Protein AF-0000000075165607 (afdb_homodimer)

Nearest PDB structures (foldseek):
  4rei-assembly1_A  TM=4.435E-01  e=1.258E-03  Panax ginseng
  3otl-assembly1_B  TM=4.705E-01  e=7.328E-03  Rhizobium johnstonii 3841
  5zx9-assembly1_A  TM=3.845E-01  e=1.450E+00  Mycobacterium tuberculosis H37Rv
  3qoo-assembly1_A-2  TM=2.069E-01  e=4.085E-01  Thermanaerovibrio acidaminovorans DSM 6589
  4mee-assembly1_A  TM=3.908E-01  e=7.567E+00  Escherichia coli

Sequence (424 aa):
MVAGLLLSLTRPSTEQQKSCVESSGDFNYGSSFRCSSSSYDEAVEKTLADAGFFINRSRVLLGSGPTTFNLAKSALLSWRHFALGWAFVDPKTPVEKGTKFCVCVKELIPWIVMPLQIAYVSQTSQAVAGRPKGSFGFGSGTLHGHLLAGEESFSIEWDENDKVWYEIFSFSKPAHLLSAVGYPYVKMRQRLFAQQSAQELLNHIKSQQLKDMVAGLLLSLTRPSTEQQKSCVESSGDFNYGSSFRCSSSSYDEAVEKTLADAGFFINRSRVLLGSGPTTFNLAKSALLSWRHFALGWAFVDPKTPVEKGTKFCVCVKELIPWIVMPLQIAYVSQTSQAVAGRPKGSFGFGSGTLHGHLLAGEESFSIEWDENDKVWYEIFSFSKPAHLLSAVGYPYVKMRQRLFAQQSAQELLNHIKSQQLKD

Solvent-accessible surface area (backbone atoms only — not comparable to full-atom values): 21976 Å² total; per-residue (Å²): 127,68,71,22,56,45,76,31,80,50,86,79,47,74,66,57,44,50,54,31,45,72,52,16,75,56,67,58,50,64,75,91,55,62,66,56,60,79,54,89,46,66,68,57,53,50,54,43,43,74,71,61,31,47,76,48,76,46,75,43,82,66,48,53,46,68,67,48,41,54,47,51,52,52,34,58,61,45,40,42,49,32,72,47,100,47,33,39,50,68,55,82,54,67,89,42,64,68,38,70,46,43,45,36,37,57,52,94,68,37,26,42,41,30,25,31,28,28,64,41,68,48,73,47,75,38,92,49,87,93,35,46,45,27,35,42,34,40,28,31,29,22,15,33,29,15,48,41,24,38,37,42,21,46,34,39,37,28,35,69,84,43,38,21,34,41,36,41,37,34,37,33,36,85,29,76,47,42,61,62,48,50,56,59,50,50,52,52,50,49,52,51,45,54,54,51,22,52,49,39,47,44,51,51,49,52,56,54,60,68,72,107,125,68,70,22,56,44,78,32,80,51,84,79,46,72,66,56,42,50,53,31,47,72,52,16,75,57,68,56,50,64,76,91,55,63,66,54,62,78,54,88,46,67,69,57,52,50,53,42,43,73,72,60,32,46,75,48,76,46,74,44,81,68,49,52,46,69,65,48,43,53,49,50,52,52,33,57,59,45,39,41,51,33,73,46,99,47,31,38,48,67,54,82,54,67,88,42,62,67,38,69,46,41,47,37,37,58,51,94,69,39,25,40,42,29,24,32,29,28,64,40,67,49,73,49,76,38,94,48,87,92,35,47,46,28,34,40,34,38,30,32,29,22,15,33,30,15,46,41,25,37,36,42,19,44,33,40,36,27,36,70,84,43,38,21,34,42,36,41,36,34,38,33,34,85,28,77,48,41,62,63,47,50,55,61,51,51,52,52,51,50,52,51,45,54,53,51,21,52,49,40,46,44,51,51,47,52,56,54,58,68,73,105

Structure (mmCIF, N/CA/C/O backbone):
data_AF-0000000075165607-model_v1
#
loop_
_entity.id
_entity.type
_entity.pdbx_description
1 polymer 'DUF1990 domain-containing protein'
#
loop_
_atom_site.group_PDB
_atom_site.id
_atom_site.type_symbol
_atom_site.label_atom_id
_atom_site.label_alt_id
_atom_site.label_comp_id
_atom_site.label_asym_id
_atom_site.label_entity_id
_atom_site.label_seq_id
_atom_site.pdbx_PDB_ins_code
_atom_site.Cartn_x
_atom_site.Cartn_y
_atom_site.Cartn_z
_atom_site.occupancy
_atom_site.B_iso_or_equiv
_atom_site.auth_seq_id
_atom_site.auth_comp_id
_atom_site.auth_asym_id
_atom_site.auth_atom_id
_atom_site.pdbx_PDB_model_num
ATOM 1 N N . MET A 1 1 ? 19.812 -0.831 4.477 1 33.56 1 MET A N 1
ATOM 2 C CA . MET A 1 1 ? 19.078 -1.459 3.385 1 33.56 1 MET A CA 1
ATOM 3 C C . MET A 1 1 ? 18.766 -2.916 3.707 1 33.56 1 MET A C 1
ATOM 5 O O . MET A 1 1 ? 19.641 -3.658 4.16 1 33.56 1 MET A O 1
ATOM 9 N N . VAL A 1 2 ? 17.578 -3.166 4.285 1 43.91 2 VAL A N 1
ATOM 10 C CA . VAL A 1 2 ? 17.25 -4.531 4.688 1 43.91 2 VAL A CA 1
ATOM 11 C C . VAL A 1 2 ? 17.609 -5.5 3.561 1 43.91 2 VAL A C 1
ATOM 13 O O . VAL A 1 2 ? 17.344 -5.219 2.389 1 43.91 2 VAL A O 1
ATOM 16 N N . ALA A 1 3 ? 18.312 -6.445 3.732 1 50.88 3 ALA A N 1
ATOM 17 C CA . ALA A 1 3 ? 18.828 -7.422 2.777 1 50.88 3 ALA A CA 1
ATOM 18 C C . ALA A 1 3 ? 17.703 -7.973 1.898 1 50.88 3 ALA A C 1
ATOM 20 O O . ALA A 1 3 ? 16.656 -8.391 2.402 1 50.88 3 ALA A O 1
ATOM 21 N N . GLY A 1 4 ? 17.703 -7.688 0.667 1 61.78 4 GLY A N 1
ATOM 22 C CA . GLY A 1 4 ? 16.953 -8.305 -0.413 1 61.78 4 GLY A CA 1
ATOM 23 C C . GLY A 1 4 ? 15.711 -7.523 -0.788 1 61.78 4 GLY A C 1
ATOM 24 O O . GLY A 1 4 ? 15.102 -7.773 -1.831 1 61.78 4 GLY A O 1
ATOM 25 N N . LEU A 1 5 ? 15.312 -6.539 0.127 1 68 5 LEU A N 1
ATOM 26 C CA . LEU A 1 5 ? 14.148 -5.762 -0.276 1 68 5 LEU A CA 1
ATOM 27 C C . LEU A 1 5 ? 14.555 -4.559 -1.115 1 68 5 LEU A C 1
ATOM 29 O O . LEU A 1 5 ? 15.375 -3.744 -0.68 1 68 5 LEU A O 1
ATOM 33 N N . LEU A 1 6 ? 14.109 -4.543 -2.355 1 79.06 6 LEU A N 1
ATOM 34 C CA . LEU A 1 6 ? 14.406 -3.426 -3.242 1 79.06 6 LEU A CA 1
ATOM 35 C C . LEU A 1 6 ? 13.133 -2.662 -3.598 1 79.06 6 LEU A C 1
ATOM 37 O O . LEU A 1 6 ? 12.156 -3.258 -4.059 1 79.06 6 LEU A O 1
ATOM 41 N N . LEU A 1 7 ? 13.172 -1.438 -3.195 1 82.75 7 LEU A N 1
ATOM 42 C CA . LEU A 1 7 ? 12.141 -0.493 -3.607 1 82.75 7 LEU A CA 1
ATOM 43 C C . LEU A 1 7 ? 12.656 0.435 -4.703 1 82.75 7 LEU A C 1
ATOM 45 O O . LEU A 1 7 ? 13.781 0.935 -4.617 1 82.75 7 LEU A O 1
ATOM 49 N N . SER A 1 8 ? 11.93 0.53 -5.812 1 87 8 SER A N 1
ATOM 50 C CA . SER A 1 8 ? 12.328 1.376 -6.93 1 87 8 SER A CA 1
ATOM 51 C C . SER A 1 8 ? 11.195 2.303 -7.359 1 87 8 SER A C 1
ATOM 53 O O . SER A 1 8 ? 10.039 1.89 -7.422 1 87 8 SER A O 1
ATOM 55 N N . LEU A 1 9 ? 11.5 3.541 -7.711 1 85.88 9 LEU A N 1
ATOM 56 C CA . LEU A 1 9 ? 10.484 4.492 -8.148 1 85.88 9 LEU A CA 1
ATOM 57 C C . LEU A 1 9 ? 10.133 4.266 -9.617 1 85.88 9 LEU A C 1
ATOM 59 O O . LEU A 1 9 ? 9.07 4.707 -10.078 1 85.88 9 LEU A O 1
ATOM 63 N N . THR A 1 10 ? 11.07 3.637 -10.32 1 89.88 10 THR A N 1
ATOM 64 C CA . THR A 1 10 ? 10.828 3.281 -11.711 1 89.88 10 THR A CA 1
ATOM 65 C C . THR A 1 10 ? 10.773 1.767 -11.883 1 89.88 10 THR A C 1
ATOM 67 O O . THR A 1 10 ? 11.109 1.02 -10.961 1 89.88 10 THR A O 1
ATOM 70 N N . ARG A 1 11 ? 10.25 1.381 -13.055 1 93.06 11 ARG A N 1
ATOM 71 C CA . ARG A 1 11 ? 10.211 -0.05 -13.336 1 93.06 11 ARG A CA 1
ATOM 72 C C . ARG A 1 11 ? 11.586 -0.681 -13.164 1 93.06 11 ARG A C 1
ATOM 74 O O . ARG A 1 11 ? 12.562 -0.231 -13.773 1 93.06 11 ARG A O 1
ATOM 81 N N . PRO A 1 12 ? 11.688 -1.724 -12.352 1 94.5 12 PRO A N 1
ATOM 82 C CA . PRO A 1 12 ? 13 -2.299 -12.055 1 94.5 12 PRO A CA 1
ATOM 83 C C . PRO A 1 12 ? 13.688 -2.881 -13.289 1 94.5 12 PRO A C 1
ATOM 85 O O . PRO A 1 12 ? 13.062 -3.625 -14.055 1 94.5 12 PRO A O 1
ATOM 88 N N . SER A 1 13 ? 14.977 -2.574 -13.43 1 93.88 13 SER A N 1
ATOM 89 C CA . SER A 1 13 ? 15.781 -3.08 -14.539 1 93.88 13 SER A CA 1
ATOM 90 C C . SER A 1 13 ? 16.203 -4.523 -14.297 1 93.88 13 SER A C 1
ATOM 92 O O . SER A 1 13 ? 16.062 -5.043 -13.188 1 93.88 13 SER A O 1
ATOM 94 N N . THR A 1 14 ? 16.75 -5.125 -15.414 1 93.5 14 THR A N 1
ATOM 95 C CA . THR A 1 14 ? 17.266 -6.484 -15.297 1 93.5 14 THR A CA 1
ATOM 96 C C . THR A 1 14 ? 18.406 -6.543 -14.281 1 93.5 14 THR A C 1
ATOM 98 O O . THR A 1 14 ? 18.516 -7.5 -13.516 1 93.5 14 THR A O 1
ATOM 101 N N . GLU A 1 15 ? 19.203 -5.488 -14.242 1 92.69 15 GLU A N 1
ATOM 102 C CA . GLU A 1 15 ? 20.328 -5.426 -13.305 1 92.69 15 GLU A CA 1
ATOM 103 C C . GLU A 1 15 ? 19.844 -5.348 -11.867 1 92.69 15 GLU A C 1
ATOM 105 O O . GLU A 1 15 ? 20.406 -5.992 -10.977 1 92.69 15 GLU A O 1
ATOM 110 N N . GLN A 1 16 ? 18.828 -4.566 -11.641 1 92.12 16 GLN A N 1
ATOM 111 C CA . GLN A 1 16 ? 18.266 -4.449 -10.305 1 92.12 16 GLN A CA 1
ATOM 112 C C . GLN A 1 16 ? 17.672 -5.781 -9.844 1 92.12 16 GLN A C 1
ATOM 114 O O . GLN A 1 16 ? 17.828 -6.16 -8.68 1 92.12 16 GLN A O 1
ATOM 119 N N . GLN A 1 17 ? 17.031 -6.445 -10.75 1 94.75 17 GLN A N 1
ATOM 120 C CA . GLN A 1 17 ? 16.469 -7.75 -10.422 1 94.75 17 GLN A CA 1
ATOM 121 C C . GLN A 1 17 ? 17.562 -8.758 -10.094 1 94.75 17 GLN A C 1
ATOM 123 O O . GLN A 1 17 ? 17.438 -9.523 -9.133 1 94.75 17 GLN A O 1
ATOM 128 N N . LYS A 1 18 ? 18.609 -8.781 -10.875 1 92.81 18 LYS A N 1
ATOM 129 C CA . LYS A 1 18 ? 19.734 -9.68 -10.633 1 92.81 18 LYS A CA 1
ATOM 130 C C . LYS A 1 18 ? 20.359 -9.422 -9.266 1 92.81 18 LYS A C 1
ATOM 132 O O . LYS A 1 18 ? 20.703 -10.359 -8.547 1 92.81 18 LYS A O 1
ATOM 137 N N . SER A 1 19 ? 20.547 -8.148 -8.992 1 92.44 19 SER A N 1
ATOM 138 C CA . SER A 1 19 ? 21.109 -7.777 -7.699 1 92.44 19 SER A CA 1
ATOM 139 C C . SER A 1 19 ? 20.234 -8.281 -6.555 1 92.44 19 SER A C 1
ATOM 141 O O . SER A 1 19 ? 20.75 -8.758 -5.535 1 92.44 19 SER A O 1
ATOM 143 N N . CYS A 1 20 ? 18.953 -8.195 -6.719 1 92.88 20 CYS A N 1
ATOM 144 C CA . CYS A 1 20 ? 18.016 -8.672 -5.707 1 92.88 20 CYS A CA 1
ATOM 145 C C . CYS A 1 20 ? 18.141 -10.18 -5.512 1 92.88 20 CYS A C 1
ATOM 147 O O . CYS A 1 20 ? 18.188 -10.656 -4.379 1 92.88 20 CYS A O 1
ATOM 149 N N . VAL A 1 21 ? 18.219 -10.906 -6.551 1 93.81 21 VAL A N 1
ATOM 150 C CA . VAL A 1 21 ? 18.328 -12.359 -6.504 1 93.81 21 VAL A CA 1
ATOM 151 C C . VAL A 1 21 ? 19.641 -12.758 -5.824 1 93.81 21 VAL A C 1
ATOM 153 O O . VAL A 1 21 ? 19.656 -13.656 -4.988 1 93.81 21 VAL A O 1
ATOM 156 N N . GLU A 1 22 ? 20.656 -12.062 -6.129 1 92.19 22 GLU A N 1
ATOM 157 C CA . GLU A 1 22 ? 21.984 -12.375 -5.594 1 92.19 22 GLU A CA 1
ATOM 158 C C . GLU A 1 22 ? 22.031 -12.125 -4.086 1 92.19 22 GLU A C 1
ATOM 160 O O . GLU A 1 22 ? 22.797 -12.797 -3.373 1 92.19 22 GLU A O 1
ATOM 165 N N . SER A 1 23 ? 21.219 -11.281 -3.678 1 91.12 23 SER A N 1
ATOM 166 C CA . SER A 1 23 ? 21.266 -10.922 -2.266 1 91.12 23 SER A CA 1
ATOM 167 C C . SER A 1 23 ? 20.234 -11.711 -1.465 1 91.12 23 SER A C 1
ATOM 169 O O . SER A 1 23 ? 20.172 -11.602 -0.238 1 91.12 23 SER A O 1
ATOM 171 N N . SER A 1 24 ? 19.25 -12.5 -1.988 1 90.25 24 SER A N 1
ATOM 172 C CA . SER A 1 24 ? 18.078 -13.078 -1.338 1 90.25 24 SER A CA 1
ATOM 173 C C . SER A 1 24 ? 18.422 -14.367 -0.609 1 90.25 24 SER A C 1
ATOM 175 O O . SER A 1 24 ? 17.672 -14.82 0.252 1 90.25 24 SER A O 1
ATOM 177 N N . GLY A 1 25 ? 19.547 -14.961 -0.78 1 90.31 25 GLY A N 1
ATOM 178 C CA . GLY A 1 25 ? 19.891 -16.219 -0.124 1 90.31 25 GLY A CA 1
ATOM 179 C C . GLY A 1 25 ? 18.953 -17.359 -0.491 1 90.31 25 GLY A C 1
ATOM 180 O O . GLY A 1 25 ? 18.641 -17.547 -1.666 1 90.31 25 GLY A O 1
ATOM 181 N N . ASP A 1 26 ? 18.453 -18.203 0.616 1 94.38 26 ASP A N 1
ATOM 182 C CA . ASP A 1 26 ? 17.656 -19.406 0.4 1 94.38 26 ASP A CA 1
ATOM 183 C C . ASP A 1 26 ? 16.188 -19.156 0.699 1 94.38 26 ASP A C 1
ATOM 185 O O . ASP A 1 26 ? 15.773 -18.031 0.941 1 94.38 26 ASP A O 1
ATOM 189 N N . PHE A 1 27 ? 15.414 -20.219 0.546 1 97.38 27 PHE A N 1
ATOM 190 C CA . PHE A 1 27 ? 14 -20.141 0.888 1 97.38 27 PHE A CA 1
ATOM 191 C C . PHE A 1 27 ? 13.805 -19.609 2.303 1 97.38 27 PHE A C 1
ATOM 193 O O . PHE A 1 27 ? 14.57 -19.953 3.209 1 97.38 27 PHE A O 1
ATOM 200 N N . ASN A 1 28 ? 12.797 -18.812 2.527 1 96.38 28 ASN A N 1
ATOM 201 C CA . ASN A 1 28 ? 12.594 -18.203 3.836 1 96.38 28 ASN A CA 1
ATOM 202 C C . ASN A 1 28 ? 11.445 -18.859 4.594 1 96.38 28 ASN A C 1
ATOM 204 O O . ASN A 1 28 ? 10.836 -18.25 5.469 1 96.38 28 ASN A O 1
ATOM 208 N N . TYR A 1 29 ? 11.047 -20 4.191 1 97.19 29 TYR A N 1
ATOM 209 C CA . TYR A 1 29 ? 10.031 -20.797 4.871 1 97.19 29 TYR A CA 1
ATOM 210 C C . TYR A 1 29 ? 10.555 -22.188 5.184 1 97.19 29 TYR A C 1
ATOM 212 O O . TYR A 1 29 ? 11.594 -22.609 4.668 1 97.19 29 TYR A O 1
ATOM 220 N N . GLY A 1 30 ? 9.906 -22.906 6.008 1 96.06 30 GLY A N 1
ATOM 221 C CA . GLY A 1 30 ? 10.391 -24.188 6.523 1 96.06 30 GLY A CA 1
ATOM 222 C C . GLY A 1 30 ? 10.57 -25.234 5.445 1 96.06 30 GLY A C 1
ATOM 223 O O . GLY A 1 30 ? 9.75 -25.344 4.535 1 96.06 30 GLY A O 1
ATOM 224 N N . SER A 1 31 ? 11.602 -26.109 5.578 1 96.5 31 SER A N 1
ATOM 225 C CA . SER A 1 31 ? 11.938 -27.125 4.59 1 96.5 31 SER A CA 1
ATOM 226 C C . SER A 1 31 ? 10.836 -28.188 4.5 1 96.5 31 SER A C 1
ATOM 228 O O . SER A 1 31 ? 10.641 -28.797 3.447 1 96.5 31 SER A O 1
ATOM 230 N N . SER A 1 32 ? 10.133 -2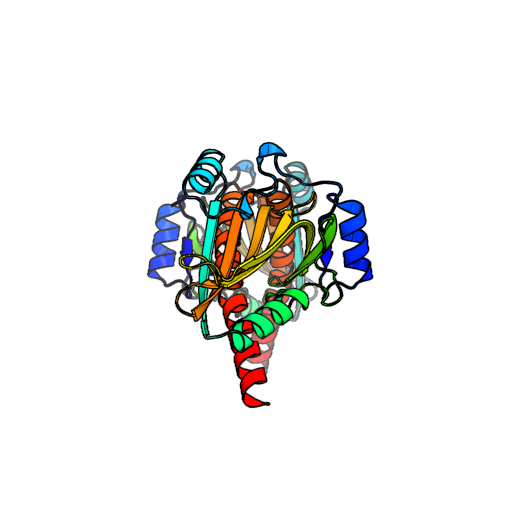8.406 5.574 1 96.12 32 SER A N 1
ATOM 231 C CA . SER A 1 32 ? 9.07 -29.406 5.602 1 96.12 32 SER A CA 1
ATOM 232 C C . SER A 1 32 ? 7.918 -29.016 4.684 1 96.12 32 SER A C 1
ATOM 234 O O . SER A 1 32 ? 7.086 -29.859 4.336 1 96.12 32 SER A O 1
ATOM 236 N N . PHE A 1 33 ? 7.883 -27.766 4.293 1 97.19 33 PHE A N 1
ATOM 237 C CA . PHE A 1 33 ? 6.77 -27.281 3.48 1 97.19 33 PHE A CA 1
ATOM 238 C C . PHE A 1 33 ? 7.191 -27.125 2.025 1 97.19 33 PHE A C 1
ATOM 240 O O . PHE A 1 33 ? 6.387 -26.734 1.178 1 97.19 33 PHE A O 1
ATOM 247 N N . ARG A 1 34 ? 8.398 -27.484 1.706 1 96.94 34 ARG A N 1
ATOM 248 C CA . ARG A 1 34 ? 8.891 -27.328 0.343 1 96.94 34 ARG A CA 1
ATOM 249 C C . ARG A 1 34 ? 8.109 -28.203 -0.63 1 96.94 34 ARG A C 1
ATOM 251 O O . ARG A 1 34 ? 7.852 -29.375 -0.346 1 96.94 34 ARG A O 1
ATOM 258 N N . CYS A 1 35 ? 7.66 -27.641 -1.654 1 97.5 35 CYS A N 1
ATOM 259 C CA . CYS A 1 35 ? 6.953 -28.281 -2.758 1 97.5 35 CYS A CA 1
ATOM 260 C C . CYS A 1 35 ? 5.535 -28.656 -2.348 1 97.5 35 CYS A C 1
ATOM 262 O O . CYS A 1 35 ? 4.879 -29.453 -3.035 1 97.5 35 CYS A O 1
ATOM 264 N N . SER A 1 36 ? 5.082 -28.141 -1.27 1 96.62 36 SER A N 1
ATOM 265 C CA . SER A 1 36 ? 3.738 -28.469 -0.805 1 96.62 36 SER A CA 1
ATOM 266 C C . SER A 1 36 ? 2.68 -27.969 -1.776 1 96.62 36 SER A C 1
ATOM 268 O O . SER A 1 36 ? 1.535 -28.422 -1.749 1 96.62 36 SER A O 1
ATOM 270 N N . SER A 1 37 ? 3.012 -27.016 -2.619 1 96.75 37 SER A N 1
ATOM 271 C CA . SER A 1 37 ? 2.039 -26.484 -3.568 1 96.75 37 SER A CA 1
ATOM 272 C C . SER A 1 37 ? 1.848 -27.422 -4.75 1 96.75 37 SER A C 1
ATOM 274 O O . SER A 1 37 ? 1 -27.188 -5.613 1 96.75 37 SER A O 1
ATOM 276 N N . SER A 1 38 ? 2.604 -28.531 -4.852 1 95.06 38 SER A N 1
ATOM 277 C CA . SER A 1 38 ? 2.506 -29.484 -5.953 1 95.06 38 SER A CA 1
ATOM 278 C C . SER A 1 38 ? 1.313 -30.422 -5.77 1 95.06 38 SER A C 1
ATOM 280 O O . SER A 1 38 ? 0.918 -31.125 -6.707 1 95.06 38 SER A O 1
ATOM 282 N N . SER A 1 39 ? 0.76 -30.469 -4.574 1 84.88 39 SER A N 1
ATOM 283 C CA . SER A 1 39 ? -0.362 -31.359 -4.285 1 84.88 39 SER A CA 1
ATOM 284 C C . SER A 1 39 ? -1.638 -30.578 -4.02 1 84.88 39 SER A C 1
ATOM 286 O O . SER A 1 39 ? -1.598 -29.516 -3.389 1 84.88 39 SER A O 1
ATOM 288 N N . TYR A 1 40 ? -2.666 -31.062 -4.582 1 76.75 40 TYR A N 1
ATOM 289 C CA . TYR A 1 40 ? -3.963 -30.422 -4.363 1 76.75 40 TYR A CA 1
ATOM 290 C C . TYR A 1 40 ? -4.797 -31.234 -3.367 1 76.75 40 TYR A C 1
ATOM 292 O O . TYR A 1 40 ? -6.012 -31.047 -3.285 1 76.75 40 TYR A O 1
ATOM 300 N N . ASP A 1 41 ? -4.137 -31.859 -2.586 1 86.44 41 ASP A N 1
ATOM 301 C CA . ASP A 1 41 ? -4.801 -32.719 -1.607 1 86.44 41 ASP A CA 1
ATOM 302 C C . ASP A 1 41 ? -5.293 -31.891 -0.411 1 86.44 41 ASP A C 1
ATOM 304 O O . ASP A 1 41 ? -4.57 -31.047 0.101 1 86.44 41 ASP A O 1
ATOM 308 N N . GLU A 1 42 ? -6.453 -32.219 0.02 1 90.12 42 GLU A N 1
ATOM 309 C CA . GLU A 1 42 ? -7.086 -31.547 1.155 1 90.12 42 GLU A CA 1
ATOM 310 C C . GLU A 1 42 ? -6.262 -31.719 2.428 1 90.12 42 GLU A C 1
ATOM 312 O O . GLU A 1 42 ? -6.195 -30.812 3.264 1 90.12 42 GLU A O 1
ATOM 317 N N . ALA A 1 43 ? -5.672 -32.812 2.51 1 92.44 43 ALA A N 1
ATOM 318 C CA . ALA A 1 43 ? -4.852 -33.094 3.688 1 92.44 43 ALA A CA 1
ATOM 319 C C . ALA A 1 43 ? -3.662 -32.156 3.76 1 92.44 43 ALA A C 1
ATOM 321 O O . ALA A 1 43 ? -3.301 -31.672 4.84 1 92.44 43 ALA A O 1
ATOM 322 N N . VAL A 1 44 ? -3.096 -31.875 2.645 1 92.62 44 VAL A N 1
ATOM 323 C CA . VAL A 1 44 ? -1.966 -30.953 2.58 1 92.62 44 VAL A CA 1
ATOM 324 C C . VAL A 1 44 ? -2.428 -29.531 2.943 1 92.62 44 VAL A C 1
ATOM 326 O O . VAL A 1 44 ? -1.774 -28.844 3.729 1 92.62 44 VAL A O 1
ATOM 329 N N . GLU A 1 45 ? -3.551 -29.125 2.469 1 94.06 45 GLU A N 1
ATOM 330 C CA . GLU A 1 45 ? -4.094 -27.797 2.754 1 94.06 45 GLU A CA 1
ATOM 331 C C . GLU A 1 45 ? -4.355 -27.625 4.246 1 94.06 45 GLU A C 1
ATOM 333 O O . GLU A 1 45 ? -4.082 -26.562 4.809 1 94.06 45 GLU A O 1
ATOM 338 N N . LYS A 1 46 ? -4.867 -28.625 4.828 1 94.88 46 LYS A N 1
ATOM 339 C CA . LYS A 1 46 ? -5.145 -28.578 6.258 1 94.88 46 LYS A CA 1
ATOM 340 C C . LYS A 1 46 ? -3.859 -28.422 7.066 1 94.88 46 LYS A C 1
ATOM 342 O O . LYS A 1 46 ? -3.807 -27.641 8.016 1 94.88 46 LYS A O 1
ATOM 347 N N . THR A 1 47 ? -2.906 -29.203 6.66 1 95.25 47 THR A N 1
ATOM 348 C CA . THR A 1 47 ? -1.613 -29.125 7.332 1 95.25 47 THR A CA 1
ATOM 349 C C . THR A 1 47 ? -1.037 -27.719 7.227 1 95.25 47 THR A C 1
ATOM 351 O O . THR A 1 47 ? -0.503 -27.188 8.203 1 95.25 47 THR A O 1
ATOM 354 N N . LEU A 1 48 ? -1.109 -27.125 6.051 1 96.5 48 LEU A N 1
ATOM 355 C CA . LEU A 1 48 ? -0.617 -25.781 5.824 1 96.5 48 LEU A CA 1
ATOM 356 C C . LEU A 1 48 ? -1.393 -24.766 6.664 1 96.5 48 LEU A C 1
ATOM 358 O O . LEU A 1 48 ? -0.796 -23.891 7.297 1 96.5 48 LEU A O 1
ATOM 362 N N . ALA A 1 49 ? -2.693 -24.953 6.676 1 95.5 49 ALA A N 1
ATOM 363 C CA . ALA A 1 49 ? -3.541 -24.062 7.465 1 95.5 49 ALA A CA 1
ATOM 364 C C . ALA A 1 49 ? -3.209 -24.156 8.953 1 95.5 49 ALA A C 1
ATOM 366 O O . ALA A 1 49 ? -3.127 -23.141 9.648 1 95.5 49 ALA A O 1
ATOM 367 N N . ASP A 1 50 ? -3.018 -25.312 9.398 1 96.44 50 ASP A N 1
ATOM 368 C CA . ASP A 1 50 ? -2.674 -25.547 10.805 1 96.44 50 ASP A CA 1
ATOM 369 C C . ASP A 1 50 ? -1.336 -24.891 11.148 1 96.44 50 ASP A C 1
ATOM 371 O O . ASP A 1 50 ? -1.11 -24.5 12.297 1 96.44 50 ASP A O 1
ATOM 375 N N . ALA A 1 51 ? -0.502 -24.828 10.156 1 96.75 51 ALA A N 1
ATOM 376 C CA . ALA A 1 51 ? 0.819 -24.25 10.367 1 96.75 51 ALA A CA 1
ATOM 377 C C . ALA A 1 51 ? 0.769 -22.734 10.25 1 96.75 51 ALA A C 1
ATOM 379 O O . ALA A 1 51 ? 1.801 -22.062 10.344 1 96.75 51 ALA A O 1
ATOM 380 N N . GLY A 1 52 ? -0.404 -22.156 9.953 1 95.12 52 GLY A N 1
ATOM 381 C CA . GLY A 1 52 ? -0.563 -20.703 9.984 1 95.12 52 GLY A CA 1
ATOM 382 C C . GLY A 1 52 ? -0.5 -20.078 8.609 1 95.12 52 GLY A C 1
ATOM 383 O O . GLY A 1 52 ? -0.476 -18.844 8.492 1 95.12 52 GLY A O 1
ATOM 384 N N . PHE A 1 53 ? -0.415 -20.875 7.59 1 96.12 53 PHE A N 1
ATOM 385 C CA . PHE A 1 53 ? -0.384 -20.328 6.234 1 96.12 53 PHE A CA 1
ATOM 386 C C . PHE A 1 53 ? -1.789 -19.984 5.754 1 96.12 53 PHE A C 1
ATOM 388 O O . PHE A 1 53 ? -2.744 -20.719 6.051 1 96.12 53 PHE A O 1
ATOM 395 N N . PHE A 1 54 ? -1.901 -18.922 5.117 1 93.94 54 PHE A N 1
ATOM 396 C CA . PHE A 1 54 ? -3.115 -18.625 4.371 1 93.94 54 PHE A CA 1
ATOM 397 C C . PHE A 1 54 ? -3.088 -19.297 3.002 1 93.94 54 PHE A C 1
ATOM 399 O O . PHE A 1 54 ? -2.051 -19.312 2.338 1 93.94 54 PHE A O 1
ATOM 406 N N . ILE A 1 55 ? -4.191 -19.797 2.691 1 94.81 55 ILE A N 1
ATOM 407 C CA . ILE A 1 55 ? -4.289 -20.562 1.452 1 94.81 55 ILE A CA 1
ATOM 408 C C . ILE A 1 55 ? -5.156 -19.797 0.448 1 94.81 55 ILE A C 1
ATOM 410 O O . ILE A 1 55 ? -6.215 -19.281 0.802 1 94.81 55 ILE A O 1
ATOM 414 N N . ASN A 1 56 ? -4.652 -19.672 -0.759 1 92.88 56 ASN A N 1
ATOM 415 C CA . ASN A 1 56 ? -5.406 -19.125 -1.88 1 92.88 56 ASN A CA 1
ATOM 416 C C . ASN A 1 56 ? -5.43 -20.078 -3.066 1 92.88 56 ASN A C 1
ATOM 418 O O . ASN A 1 56 ? -4.402 -20.672 -3.414 1 92.88 56 ASN A O 1
ATOM 422 N N . ARG A 1 57 ? -6.594 -20.234 -3.602 1 93.69 57 ARG A N 1
ATOM 423 C CA . ARG A 1 57 ? -6.75 -21.109 -4.762 1 93.69 57 ARG A CA 1
ATOM 424 C C . ARG A 1 57 ? -7.703 -20.5 -5.781 1 93.69 57 ARG A C 1
ATOM 426 O O . ARG A 1 57 ? -8.727 -19.922 -5.414 1 93.69 57 ARG A O 1
ATOM 433 N N . SER A 1 58 ? -7.316 -20.578 -7.027 1 95.88 58 SER A N 1
ATOM 434 C CA . SER A 1 58 ? -8.148 -20.141 -8.148 1 95.88 58 SER A CA 1
ATOM 435 C C . SER A 1 58 ? -8.086 -21.141 -9.297 1 95.88 58 SER A C 1
ATOM 437 O O . SER A 1 58 ? -7.012 -21.641 -9.641 1 95.88 58 SER A O 1
ATOM 439 N N . ARG A 1 59 ? -9.18 -21.453 -9.758 1 96.25 59 ARG A N 1
ATOM 440 C CA . ARG A 1 59 ? -9.281 -22.359 -10.898 1 96.25 59 ARG A CA 1
ATOM 441 C C . ARG A 1 59 ? -10.234 -21.812 -11.953 1 96.25 59 ARG A C 1
ATOM 443 O O . ARG A 1 59 ? -11.383 -21.469 -11.641 1 96.25 59 ARG A O 1
ATOM 450 N N . VAL A 1 60 ? -9.766 -21.734 -13.18 1 97.88 60 VAL A N 1
ATOM 451 C CA . VAL A 1 60 ? -10.547 -21.125 -14.25 1 97.88 60 VAL A CA 1
ATOM 452 C C . VAL A 1 60 ? -10.539 -22.047 -15.477 1 97.88 60 VAL A C 1
ATOM 454 O O . VAL A 1 60 ? -9.5 -22.609 -15.836 1 97.88 60 VAL A O 1
ATOM 457 N N . LEU A 1 61 ? -11.695 -22.188 -16.047 1 98.31 61 LEU A N 1
ATOM 458 C CA . LEU A 1 61 ? -11.805 -22.922 -17.312 1 98.31 61 LEU A CA 1
ATOM 459 C C . LEU A 1 61 ? -11.281 -22.094 -18.469 1 98.31 61 LEU A C 1
ATOM 461 O O . LEU A 1 61 ? -11.758 -20.984 -18.719 1 98.31 61 LEU A O 1
ATOM 465 N N . LEU A 1 62 ? -10.312 -22.703 -19.156 1 97.94 62 LEU A N 1
ATOM 466 C CA . LEU A 1 62 ? -9.727 -21.984 -20.281 1 97.94 62 LEU A CA 1
ATOM 467 C C . LEU A 1 62 ? -10.398 -22.375 -21.594 1 97.94 62 LEU A C 1
ATOM 469 O O . LEU A 1 62 ? -10.422 -21.594 -22.531 1 97.94 62 LEU A O 1
ATOM 473 N N . GLY A 1 63 ? -10.914 -23.562 -21.719 1 97.12 63 GLY A N 1
ATOM 474 C CA . GLY A 1 63 ? -11.469 -24.156 -22.922 1 97.12 63 GLY A CA 1
ATOM 475 C C . GLY A 1 63 ? -11.352 -25.672 -22.953 1 97.12 63 GLY A C 1
ATOM 476 O O . GLY A 1 63 ? -11.477 -26.328 -21.906 1 97.12 63 GLY A O 1
ATOM 477 N N . SER A 1 64 ? -11.211 -26.156 -24.234 1 97.06 64 SER A N 1
ATOM 478 C CA . SER A 1 64 ? -11.148 -27.609 -24.359 1 97.06 64 SER A CA 1
ATOM 479 C C . SER A 1 64 ? -10.164 -28.016 -25.453 1 97.06 64 SER A C 1
ATOM 481 O O . SER A 1 64 ? -9.867 -27.234 -26.359 1 97.06 64 SER A O 1
ATOM 483 N N . GLY A 1 65 ? -9.555 -29.281 -25.219 1 95.25 65 GLY A N 1
ATOM 484 C CA . GLY A 1 65 ? -8.812 -29.922 -26.297 1 95.25 65 GLY A CA 1
ATOM 485 C C . GLY A 1 65 ? -7.32 -29.688 -26.203 1 95.25 65 GLY A C 1
ATOM 486 O O . GLY A 1 65 ? -6.855 -28.875 -25.391 1 95.25 65 GLY A O 1
ATOM 487 N N . PRO A 1 66 ? -6.582 -30.438 -27.016 1 94.62 66 PRO A N 1
ATOM 488 C CA . PRO A 1 66 ? -5.117 -30.406 -26.969 1 94.62 66 PRO A CA 1
ATOM 489 C C . PRO A 1 66 ? -4.551 -29.047 -27.391 1 94.62 66 PRO A C 1
ATOM 491 O O . PRO A 1 66 ? -3.512 -28.625 -26.891 1 94.62 66 PRO A O 1
ATOM 494 N N . THR A 1 67 ? -5.25 -28.375 -28.328 1 96.25 67 THR A N 1
ATOM 495 C CA . THR A 1 67 ? -4.766 -27.078 -28.766 1 96.25 67 THR A CA 1
ATOM 496 C C . THR A 1 67 ? -4.781 -26.078 -27.625 1 96.25 67 THR A C 1
ATOM 498 O O . THR A 1 67 ? -3.797 -25.359 -27.391 1 96.25 67 THR A O 1
ATOM 501 N N . THR A 1 68 ? -5.902 -26.031 -26.922 1 97.44 68 THR A N 1
ATOM 502 C CA . THR A 1 68 ? -6.023 -25.141 -25.766 1 97.44 68 THR A CA 1
ATOM 503 C C . THR A 1 68 ? -4.953 -25.469 -24.719 1 97.44 68 THR A C 1
ATOM 505 O O . THR A 1 68 ? -4.309 -24.578 -24.188 1 97.44 68 THR A O 1
ATOM 508 N N . PHE A 1 69 ? -4.703 -26.75 -24.469 1 97.19 69 PHE A N 1
ATOM 509 C CA . PHE A 1 69 ? -3.709 -27.188 -23.5 1 97.19 69 PHE A CA 1
ATOM 510 C C . PHE A 1 69 ? -2.316 -26.703 -23.891 1 97.19 69 PHE A C 1
ATOM 512 O O . PHE A 1 69 ? -1.589 -26.156 -23.062 1 97.19 69 PHE A O 1
ATOM 519 N N . ASN A 1 70 ? -1.958 -26.922 -25.156 1 96.88 70 ASN A N 1
ATOM 520 C CA . ASN A 1 70 ? -0.625 -26.562 -25.625 1 96.88 70 ASN A CA 1
ATOM 521 C C . ASN A 1 70 ? -0.407 -25.062 -25.609 1 96.88 70 ASN A C 1
ATOM 523 O O . ASN A 1 70 ? 0.678 -24.594 -25.266 1 96.88 70 ASN A O 1
ATOM 527 N N . LEU A 1 71 ? -1.411 -24.297 -25.938 1 97.44 71 LEU A N 1
ATOM 528 C CA . LEU A 1 71 ? -1.321 -22.844 -25.891 1 97.44 71 LEU A CA 1
ATOM 529 C C . LEU A 1 71 ? -1.166 -22.344 -24.453 1 97.44 71 LEU A C 1
ATOM 531 O O . LEU A 1 71 ? -0.378 -21.438 -24.188 1 97.44 71 LEU A O 1
ATOM 535 N N . ALA A 1 72 ? -1.945 -22.938 -23.594 1 98.12 72 ALA A N 1
ATOM 536 C CA . ALA A 1 72 ? -1.875 -22.562 -22.188 1 98.12 72 ALA A CA 1
ATOM 537 C C . ALA A 1 72 ? -0.503 -22.875 -21.594 1 98.12 72 ALA A C 1
ATOM 539 O O . ALA A 1 72 ? 0.071 -22.062 -20.875 1 98.12 72 ALA A O 1
ATOM 540 N N . LYS A 1 73 ? -0.005 -24.031 -21.891 1 97.56 73 LYS A N 1
ATOM 541 C CA . LYS A 1 73 ? 1.33 -24.422 -21.453 1 97.56 73 LYS A CA 1
ATOM 542 C C . LYS A 1 73 ? 2.387 -23.438 -21.953 1 97.56 73 LYS A C 1
ATOM 544 O O . LYS A 1 73 ? 3.232 -22.984 -21.188 1 97.56 73 LYS A O 1
ATOM 549 N N . SER A 1 74 ? 2.309 -23.156 -23.219 1 96.62 74 SER A N 1
ATOM 550 C CA . SER A 1 74 ? 3.24 -22.203 -23.812 1 96.62 74 SER A CA 1
ATOM 551 C C . SER A 1 74 ? 3.146 -20.828 -23.141 1 96.62 74 SER A C 1
ATOM 553 O O . SER A 1 74 ? 4.164 -20.172 -22.938 1 96.62 74 SER A O 1
ATOM 555 N N . ALA A 1 75 ? 1.938 -20.438 -22.812 1 96.94 75 ALA A N 1
ATOM 556 C CA . ALA A 1 75 ? 1.714 -19.172 -22.125 1 96.94 75 ALA A CA 1
ATOM 557 C C . ALA A 1 75 ? 2.4 -19.141 -20.766 1 96.94 75 ALA A C 1
ATOM 559 O O . ALA A 1 75 ? 3.012 -18.141 -20.375 1 96.94 75 ALA A O 1
ATOM 560 N N . LEU A 1 76 ? 2.338 -20.25 -20.031 1 97.31 76 LEU A N 1
ATOM 561 C CA . LEU A 1 76 ? 3.008 -20.359 -18.734 1 97.31 76 LEU A CA 1
ATOM 562 C C . LEU A 1 76 ? 4.523 -20.281 -18.906 1 97.31 76 LEU A C 1
ATOM 564 O O . LEU A 1 76 ? 5.199 -19.578 -18.141 1 97.31 76 LEU A O 1
ATOM 568 N N . LEU A 1 77 ? 5.02 -20.938 -19.906 1 97.12 77 LEU A N 1
ATOM 569 C CA . LEU A 1 77 ? 6.457 -21.016 -20.141 1 97.12 77 LEU A CA 1
ATOM 570 C C . LEU A 1 77 ? 7.016 -19.656 -20.547 1 97.12 77 LEU A C 1
ATOM 572 O O . LEU A 1 77 ? 8.203 -19.391 -20.359 1 97.12 77 LEU A O 1
ATOM 576 N N . SER A 1 78 ? 6.145 -18.828 -21.031 1 95.94 78 SER A N 1
ATOM 577 C CA . SER A 1 78 ? 6.57 -17.516 -21.469 1 95.94 78 SER A CA 1
ATOM 578 C C . SER A 1 78 ? 6.117 -16.438 -20.5 1 95.94 78 SER A C 1
ATOM 580 O O . SER A 1 78 ? 6.156 -15.242 -20.812 1 95.94 78 SER A O 1
ATOM 582 N N . TRP A 1 79 ? 5.59 -16.812 -19.391 1 97.56 79 TRP A N 1
ATOM 583 C CA . TRP A 1 79 ? 5.195 -15.93 -18.281 1 97.56 79 TRP A CA 1
ATOM 584 C C . TRP A 1 79 ? 4.094 -14.969 -18.719 1 97.56 79 TRP A C 1
ATOM 586 O O . TRP A 1 79 ? 4.047 -13.828 -18.266 1 97.56 79 TRP A O 1
ATOM 596 N N . ARG A 1 80 ? 3.266 -15.383 -19.641 1 95.75 80 ARG A N 1
ATOM 597 C CA . ARG A 1 80 ? 2.137 -14.562 -20.062 1 95.75 80 ARG A CA 1
ATOM 598 C C . ARG A 1 80 ? 1.176 -14.312 -18.891 1 95.75 80 ARG A C 1
ATOM 600 O O . ARG A 1 80 ? 0.516 -13.273 -18.844 1 95.75 80 ARG A O 1
ATOM 607 N N . HIS A 1 81 ? 1.135 -15.234 -17.938 1 96.69 81 HIS A N 1
ATOM 608 C CA . HIS A 1 81 ? 0.241 -15.125 -16.781 1 96.69 81 HIS A CA 1
ATOM 609 C C . HIS A 1 81 ? 0.672 -13.992 -15.859 1 96.69 81 HIS A C 1
ATOM 611 O O . HIS A 1 81 ? -0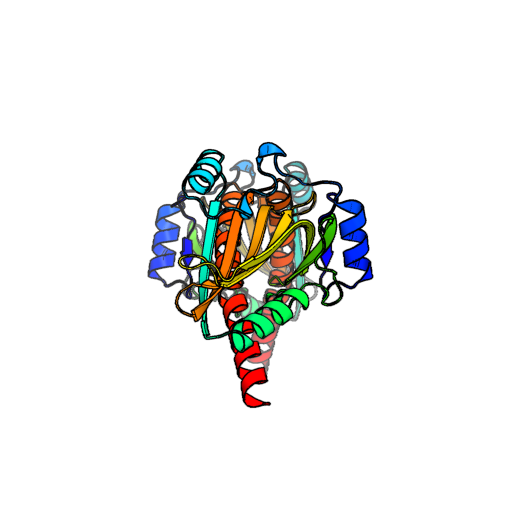.067 -13.617 -14.945 1 96.69 81 HIS A O 1
ATOM 617 N N . PHE A 1 82 ? 1.863 -13.344 -16.047 1 96 82 PHE A N 1
ATOM 618 C CA . PHE A 1 82 ? 2.355 -12.195 -15.297 1 96 82 PHE A CA 1
ATOM 619 C C . PHE A 1 82 ? 2.393 -10.945 -16.172 1 96 82 PHE A C 1
ATOM 621 O O . PHE A 1 82 ? 2.98 -9.938 -15.789 1 96 82 PHE A O 1
ATOM 628 N N . ALA A 1 83 ? 1.949 -11.078 -17.328 1 92.56 83 ALA A N 1
ATOM 629 C CA . ALA A 1 83 ? 1.955 -9.906 -18.219 1 92.56 83 ALA A CA 1
ATOM 630 C C . ALA A 1 83 ? 0.852 -8.922 -17.828 1 92.56 83 ALA A C 1
ATOM 632 O O . ALA A 1 83 ? -0.036 -8.633 -18.641 1 92.56 83 ALA A O 1
ATOM 633 N N . LEU A 1 84 ? 1.046 -8.414 -16.656 1 93.56 84 LEU A N 1
ATOM 634 C CA . LEU A 1 84 ? 0.089 -7.465 -16.109 1 93.56 84 LEU A CA 1
ATOM 635 C C . LEU A 1 84 ? 0.684 -6.062 -16.062 1 93.56 84 LEU A C 1
ATOM 637 O O . LEU A 1 84 ? 1.906 -5.902 -16.031 1 93.56 84 LEU A O 1
ATOM 641 N N . GLY A 1 85 ? -0.074 -4.988 -16.219 1 90.88 85 GLY A N 1
ATOM 642 C CA . GLY A 1 85 ? 0.407 -3.621 -16.141 1 90.88 85 GLY A CA 1
ATOM 643 C C . GLY A 1 85 ? 1.085 -3.309 -14.812 1 90.88 85 GLY A C 1
ATOM 644 O O . GLY A 1 85 ? 1.985 -2.471 -14.75 1 90.88 85 GLY A O 1
ATOM 645 N N . TRP A 1 86 ? 0.773 -4.066 -13.766 1 94.25 86 TRP A N 1
ATOM 646 C CA . TRP A 1 86 ? 1.256 -3.721 -12.438 1 94.25 86 TRP A CA 1
ATOM 647 C C . TRP A 1 86 ? 2.119 -4.84 -11.859 1 94.25 86 TRP A C 1
ATOM 649 O O . TRP A 1 86 ? 2.664 -4.707 -10.758 1 94.25 86 TRP A O 1
ATOM 659 N N . ALA A 1 87 ? 2.279 -5.953 -12.516 1 96.69 87 ALA A N 1
ATOM 660 C CA . ALA A 1 87 ? 3.131 -7.066 -12.102 1 96.69 87 ALA A CA 1
ATOM 661 C C . ALA A 1 87 ? 3.777 -7.742 -13.305 1 96.69 87 ALA A C 1
ATOM 663 O O . ALA A 1 87 ? 3.133 -7.934 -14.336 1 96.69 87 ALA A O 1
ATOM 664 N N . PHE A 1 88 ? 5.086 -8.07 -13.117 1 96.44 88 PHE A N 1
ATOM 665 C CA . PHE A 1 88 ? 5.723 -8.758 -14.234 1 96.44 88 PHE A CA 1
ATOM 666 C C . PHE A 1 88 ? 6.891 -9.609 -13.75 1 96.44 88 PHE A C 1
ATOM 668 O O . PHE A 1 88 ? 7.375 -9.43 -12.625 1 96.44 88 PHE A O 1
ATOM 675 N N . VAL A 1 89 ? 7.188 -10.578 -14.469 1 97.75 89 VAL A N 1
ATOM 676 C CA . VAL A 1 89 ? 8.406 -11.383 -14.438 1 97.75 89 VAL A CA 1
ATOM 677 C C . VAL A 1 89 ? 9.141 -11.266 -15.766 1 97.75 89 VAL A C 1
ATOM 679 O O . VAL A 1 89 ? 8.516 -11.172 -16.828 1 97.75 89 VAL A O 1
ATOM 682 N N . ASP A 1 90 ? 10.492 -11.164 -15.703 1 95.94 90 ASP A N 1
ATOM 683 C CA . ASP A 1 90 ? 11.25 -11.188 -16.953 1 95.94 90 ASP A CA 1
ATOM 684 C C . ASP A 1 90 ? 10.859 -12.383 -17.812 1 95.94 90 ASP A C 1
ATOM 686 O O . ASP A 1 90 ? 11.008 -13.539 -17.391 1 95.94 90 ASP A O 1
ATOM 690 N N . PRO A 1 91 ? 10.375 -12.102 -19.016 1 94.31 91 PRO A N 1
ATOM 691 C CA . PRO A 1 91 ? 9.883 -13.195 -19.859 1 94.31 91 PRO A CA 1
ATOM 692 C C . PRO A 1 91 ? 10.977 -14.18 -20.25 1 94.31 91 PRO A C 1
ATOM 694 O O . PRO A 1 91 ? 10.688 -15.289 -20.688 1 94.31 91 PRO A O 1
ATOM 697 N N . LYS A 1 92 ? 12.195 -13.852 -20.125 1 94.88 92 LYS A N 1
ATOM 698 C CA . LYS A 1 92 ? 13.312 -14.719 -20.484 1 94.88 92 LYS A CA 1
ATOM 699 C C . LYS A 1 92 ? 13.664 -15.664 -19.344 1 94.88 92 LYS A C 1
ATOM 701 O O . LYS A 1 92 ? 14.531 -16.531 -19.484 1 94.88 92 LYS A O 1
ATOM 706 N N . THR A 1 93 ? 13.008 -15.523 -18.234 1 97.56 93 THR A N 1
ATOM 707 C CA . THR A 1 93 ? 13.281 -16.391 -17.094 1 97.56 93 THR A CA 1
ATOM 708 C C . THR A 1 93 ? 12.953 -17.844 -17.422 1 97.56 93 THR A C 1
ATOM 710 O O . THR A 1 93 ? 11.82 -18.172 -17.766 1 97.56 93 THR A O 1
ATOM 713 N N . PRO A 1 94 ? 13.938 -18.719 -17.328 1 98.06 94 PRO A N 1
ATOM 714 C CA . PRO A 1 94 ? 13.641 -20.125 -17.609 1 98.06 94 PRO A CA 1
ATOM 715 C C . PRO A 1 94 ? 12.758 -20.766 -16.531 1 98.06 94 PRO A C 1
ATOM 717 O O . PRO A 1 94 ? 12.922 -20.484 -15.352 1 98.06 94 PRO A O 1
ATOM 720 N N . VAL A 1 95 ? 11.844 -21.562 -16.969 1 98.44 95 VAL A N 1
ATOM 721 C CA . VAL A 1 95 ? 11.008 -22.328 -16.031 1 98.44 95 VAL A CA 1
ATOM 722 C C . VAL A 1 95 ? 11.656 -23.672 -15.75 1 98.44 95 VAL A C 1
ATOM 724 O O . VAL A 1 95 ? 11.297 -24.688 -16.359 1 98.44 95 VAL A O 1
ATOM 727 N N . GLU A 1 96 ? 12.625 -23.672 -14.875 1 98.5 96 GLU A N 1
ATOM 728 C CA . GLU A 1 96 ? 13.383 -24.828 -14.438 1 98.5 96 GLU A CA 1
ATOM 729 C C . GLU A 1 96 ? 13.586 -24.828 -12.922 1 98.5 96 GLU A C 1
ATOM 731 O O . GLU A 1 96 ? 13.766 -23.766 -12.328 1 98.5 96 GLU A O 1
ATOM 736 N N . LYS A 1 97 ? 13.57 -26.078 -12.414 1 98.5 97 LYS A N 1
ATOM 737 C CA . LYS A 1 97 ? 13.836 -26.188 -10.984 1 98.5 97 LYS A CA 1
ATOM 738 C C . LYS A 1 97 ? 15.141 -25.5 -10.602 1 98.5 97 LYS A C 1
ATOM 740 O O . LYS A 1 97 ? 16.156 -25.688 -11.273 1 98.5 97 LYS A O 1
ATOM 745 N N . GLY A 1 98 ? 15.062 -24.656 -9.617 1 98.12 98 GLY A N 1
ATOM 746 C CA . GLY A 1 98 ? 16.266 -24.016 -9.109 1 98.12 98 GLY A CA 1
ATOM 747 C C . GLY A 1 98 ? 16.469 -22.625 -9.648 1 98.12 98 GLY A C 1
ATOM 748 O O . GLY A 1 98 ? 17.281 -21.859 -9.117 1 98.12 98 GLY A O 1
ATOM 749 N N . THR A 1 99 ? 15.734 -22.266 -10.734 1 98.31 99 THR A N 1
ATOM 750 C CA . THR A 1 99 ? 15.859 -20.922 -11.305 1 98.31 99 THR A CA 1
ATOM 751 C C . THR A 1 99 ? 15.398 -19.859 -10.312 1 98.31 99 THR A C 1
ATOM 753 O O . THR A 1 99 ? 14.273 -19.922 -9.805 1 98.31 99 THR A O 1
ATOM 756 N N . LYS A 1 100 ? 16.312 -18.984 -9.953 1 97.94 100 LYS A N 1
ATOM 757 C CA . LYS A 1 100 ? 15.945 -17.828 -9.148 1 97.94 100 LYS A CA 1
ATOM 758 C C . LYS A 1 100 ? 15.484 -16.672 -10.039 1 97.94 100 LYS A C 1
ATOM 760 O O . LYS A 1 100 ? 16.047 -16.438 -11.109 1 97.94 100 LYS A O 1
ATOM 765 N N . PHE A 1 101 ? 14.43 -15.953 -9.617 1 97.62 101 PHE A N 1
ATOM 766 C CA . PHE A 1 101 ? 13.883 -14.852 -10.391 1 97.62 101 PHE A CA 1
ATOM 767 C C . PHE A 1 101 ? 13.18 -13.844 -9.477 1 97.62 101 PHE A C 1
ATOM 769 O O . PHE A 1 101 ? 13.086 -14.062 -8.266 1 97.62 101 PHE A O 1
ATOM 776 N N . CYS A 1 102 ? 12.742 -12.688 -10.047 1 97 102 CYS A N 1
ATOM 777 C CA . CYS A 1 102 ? 12.016 -11.68 -9.289 1 97 102 CYS A CA 1
ATOM 778 C C . CYS A 1 102 ? 10.617 -11.461 -9.859 1 97 102 CYS A C 1
ATOM 780 O O . CYS A 1 102 ? 10.445 -11.43 -11.078 1 97 102 CYS A O 1
ATOM 782 N N . VAL A 1 103 ? 9.672 -11.406 -8.977 1 97.31 103 VAL A N 1
ATOM 783 C CA . VAL A 1 103 ? 8.391 -10.773 -9.297 1 97.31 103 VAL A CA 1
ATOM 784 C C . VAL A 1 103 ? 8.445 -9.289 -8.953 1 97.31 103 VAL A C 1
ATOM 786 O O . VAL A 1 103 ? 8.797 -8.914 -7.832 1 97.31 103 VAL A O 1
ATOM 789 N N . CYS A 1 104 ? 8.133 -8.445 -9.883 1 96.5 104 CYS A N 1
ATOM 790 C CA . CYS A 1 104 ? 8.094 -7.008 -9.664 1 96.5 104 CYS A CA 1
ATOM 791 C C . CYS A 1 104 ? 6.652 -6.5 -9.664 1 96.5 104 CYS A C 1
ATOM 793 O O . CYS A 1 104 ? 5.895 -6.766 -10.602 1 96.5 104 CYS A O 1
ATOM 795 N N . VAL A 1 105 ? 6.316 -5.809 -8.609 1 95.5 105 VAL A N 1
ATOM 796 C CA . VAL A 1 105 ? 4.945 -5.336 -8.445 1 95.5 105 VAL A CA 1
ATOM 797 C C . VAL A 1 105 ? 4.941 -3.818 -8.266 1 95.5 105 VAL A C 1
ATOM 799 O O . VAL A 1 105 ? 5.711 -3.279 -7.469 1 95.5 105 VAL A O 1
ATOM 802 N N . LYS A 1 106 ? 4.035 -3.184 -9.008 1 93.81 106 LYS A N 1
ATOM 803 C CA . LYS A 1 106 ? 3.887 -1.735 -8.906 1 93.81 106 LYS A CA 1
ATOM 804 C C . LYS A 1 106 ? 2.896 -1.358 -7.809 1 93.81 106 LYS A C 1
ATOM 806 O O . LYS A 1 106 ? 1.739 -1.783 -7.836 1 93.81 106 LYS A O 1
ATOM 811 N N . GLU A 1 107 ? 3.369 -0.593 -6.867 1 90.62 107 GLU A N 1
ATOM 812 C CA . GLU A 1 107 ? 2.496 0.026 -5.875 1 90.62 107 GLU A CA 1
ATOM 813 C C . GLU A 1 107 ? 2.168 1.468 -6.25 1 90.62 107 GLU A C 1
ATOM 815 O O . GLU A 1 107 ? 2.486 1.914 -7.355 1 90.62 107 GLU A O 1
ATOM 820 N N . LEU A 1 108 ? 1.476 2.141 -5.387 1 85.5 108 LEU A N 1
ATOM 821 C CA . LEU A 1 108 ? 1.07 3.502 -5.719 1 85.5 108 LEU A CA 1
ATOM 822 C C . LEU A 1 108 ? 2.287 4.375 -6.012 1 85.5 108 LEU A C 1
ATOM 824 O O . LEU A 1 108 ? 2.262 5.195 -6.934 1 85.5 108 LEU A O 1
ATOM 828 N N . ILE A 1 109 ? 3.354 4.125 -5.23 1 87.12 109 ILE A N 1
ATOM 829 C CA . ILE A 1 109 ? 4.52 4.98 -5.43 1 87.12 109 ILE A CA 1
ATOM 830 C C . ILE A 1 109 ? 5.691 4.141 -5.938 1 87.12 109 ILE A C 1
ATOM 832 O O . ILE A 1 109 ? 6.035 4.191 -7.121 1 87.12 109 ILE A O 1
ATOM 836 N N . PRO A 1 110 ? 6.148 3.25 -5.242 1 90.25 110 PRO A N 1
ATOM 837 C CA . PRO A 1 110 ? 7.324 2.504 -5.691 1 90.25 110 PRO A CA 1
ATOM 838 C C . PRO A 1 110 ? 6.965 1.156 -6.316 1 90.25 110 PRO A C 1
ATOM 840 O O . PRO A 1 110 ? 5.82 0.703 -6.195 1 90.25 110 PRO A O 1
ATOM 843 N N . TRP A 1 111 ? 7.945 0.598 -7.086 1 92.94 111 TRP A N 1
ATOM 844 C CA . TRP A 1 111 ? 7.973 -0.823 -7.418 1 92.94 111 TRP A CA 1
ATOM 845 C C . TRP A 1 111 ? 8.609 -1.632 -6.293 1 92.94 111 TRP A C 1
ATOM 847 O O . TRP A 1 111 ? 9.602 -1.205 -5.695 1 92.94 111 TRP A O 1
ATOM 857 N N . ILE A 1 112 ? 8.07 -2.779 -6.047 1 93.44 112 ILE A N 1
ATOM 858 C CA . ILE A 1 112 ? 8.656 -3.729 -5.109 1 93.44 112 ILE A CA 1
ATOM 859 C C . ILE A 1 112 ? 9.188 -4.941 -5.867 1 93.44 112 ILE A C 1
ATOM 861 O O . ILE A 1 112 ? 8.477 -5.531 -6.688 1 93.44 112 ILE A O 1
ATOM 865 N N . VAL A 1 113 ? 10.43 -5.254 -5.633 1 95 113 VAL A N 1
ATOM 866 C CA . VAL A 1 113 ? 11.07 -6.398 -6.266 1 95 113 VAL A CA 1
ATOM 867 C C . VAL A 1 113 ? 11.133 -7.562 -5.281 1 95 113 VAL A C 1
ATOM 869 O O . VAL A 1 113 ? 11.727 -7.445 -4.207 1 95 113 VAL A O 1
ATOM 872 N N . MET A 1 114 ? 10.555 -8.703 -5.617 1 95.5 114 MET A N 1
ATOM 873 C CA . MET A 1 114 ? 10.445 -9.828 -4.691 1 95.5 114 MET A CA 1
ATOM 874 C C . MET A 1 114 ? 11.094 -11.086 -5.277 1 95.5 114 MET A C 1
ATOM 876 O O . MET A 1 114 ? 10.664 -11.578 -6.316 1 95.5 114 MET A O 1
ATOM 880 N N . PRO A 1 115 ? 12.055 -11.625 -4.582 1 96.88 115 PRO A N 1
ATOM 881 C CA . PRO A 1 115 ? 12.797 -12.773 -5.109 1 96.88 115 PRO A CA 1
ATOM 882 C C . PRO A 1 115 ? 12.133 -14.109 -4.781 1 96.88 115 PRO A C 1
ATOM 884 O O . PRO A 1 115 ? 11.648 -14.305 -3.666 1 96.88 115 PRO A O 1
ATOM 887 N N . LEU A 1 116 ? 12.148 -14.984 -5.715 1 98 116 LEU A N 1
ATOM 888 C CA . LEU A 1 116 ? 11.656 -16.344 -5.602 1 98 116 LEU A CA 1
ATOM 889 C C . LEU A 1 116 ? 12.594 -17.328 -6.297 1 98 116 LEU A C 1
ATOM 891 O O . LEU A 1 116 ? 13.531 -16.922 -6.988 1 98 116 LEU A O 1
ATOM 895 N N . GLN A 1 117 ? 12.328 -18.578 -6.035 1 98.62 117 GLN A N 1
ATOM 896 C CA . GLN A 1 117 ? 13.031 -19.656 -6.715 1 98.62 117 GLN A CA 1
ATOM 897 C C . GLN A 1 117 ? 12.062 -20.781 -7.102 1 98.62 117 GLN A C 1
ATOM 899 O O . GLN A 1 117 ? 11.227 -21.188 -6.297 1 98.62 117 GLN A O 1
ATOM 904 N N . ILE A 1 118 ? 12.156 -21.203 -8.375 1 98.81 118 ILE A N 1
ATOM 905 C CA . ILE A 1 118 ? 11.312 -22.328 -8.797 1 98.81 118 ILE A CA 1
ATOM 906 C C . ILE A 1 118 ? 11.688 -23.578 -8.016 1 98.81 118 ILE A C 1
ATOM 908 O O . ILE A 1 118 ? 12.828 -24.031 -8.07 1 98.81 118 ILE A O 1
ATOM 912 N N . ALA A 1 119 ? 10.781 -24.109 -7.301 1 98.69 119 ALA A N 1
ATOM 913 C CA . ALA A 1 119 ? 11 -25.266 -6.426 1 98.69 119 ALA A CA 1
ATOM 914 C C . ALA A 1 119 ? 10.836 -26.578 -7.184 1 98.69 119 ALA A C 1
ATOM 916 O O . ALA A 1 119 ? 11.516 -27.547 -6.898 1 98.69 119 ALA A O 1
ATOM 917 N N . TYR A 1 120 ? 9.93 -26.641 -8.078 1 98.5 120 TYR A N 1
ATOM 918 C CA . TYR A 1 120 ? 9.688 -27.828 -8.867 1 98.5 120 TYR A CA 1
ATOM 919 C C . TYR A 1 120 ? 8.984 -27.5 -10.18 1 98.5 120 TYR A C 1
ATOM 921 O O . TYR A 1 120 ? 8.391 -26.422 -10.312 1 98.5 120 TYR A O 1
ATOM 929 N N . VAL A 1 121 ? 9.109 -28.344 -11.086 1 98.5 121 VAL A N 1
ATOM 930 C CA . VAL A 1 121 ? 8.375 -28.359 -12.352 1 98.5 121 VAL A CA 1
ATOM 931 C C . VAL A 1 121 ? 7.742 -29.734 -12.555 1 98.5 121 VAL A C 1
ATOM 933 O O . VAL A 1 121 ? 8.375 -30.766 -12.297 1 98.5 121 VAL A O 1
ATOM 936 N N . SER A 1 122 ? 6.488 -29.75 -12.922 1 96.75 122 SER A N 1
ATOM 937 C CA . SER A 1 122 ? 5.781 -31.016 -13.117 1 96.75 122 SER A CA 1
ATOM 938 C C . SER A 1 122 ? 5.129 -31.062 -14.5 1 96.75 122 SER A C 1
ATOM 940 O O . SER A 1 122 ? 4.629 -30.062 -14.992 1 96.75 122 SER A O 1
ATOM 942 N N . GLN A 1 123 ? 5.219 -32.188 -15.086 1 95.44 123 GLN A N 1
ATOM 943 C CA . GLN A 1 123 ? 4.559 -32.469 -16.359 1 95.44 123 GLN A CA 1
ATOM 944 C C . GLN A 1 123 ? 4.113 -33.906 -16.469 1 95.44 123 GLN A C 1
ATOM 946 O O . GLN A 1 123 ? 4.848 -34.812 -16.078 1 95.44 123 GLN A O 1
ATOM 951 N N . THR A 1 124 ? 2.85 -34.094 -16.828 1 91.31 124 THR A N 1
ATOM 952 C CA . THR A 1 124 ? 2.35 -35.469 -17.047 1 91.31 124 THR A CA 1
ATOM 953 C C . THR A 1 124 ? 1.552 -35.531 -18.344 1 91.31 124 THR A C 1
ATOM 955 O O . THR A 1 124 ? 0.977 -34.531 -18.781 1 91.31 124 THR A O 1
ATOM 958 N N . SER A 1 125 ? 1.755 -36.562 -19.047 1 86.31 125 SER A N 1
ATOM 959 C CA . SER A 1 125 ? 0.922 -36.906 -20.203 1 86.31 125 SER A CA 1
ATOM 960 C C . SER A 1 125 ? 0.456 -38.375 -20.109 1 86.31 125 SER A C 1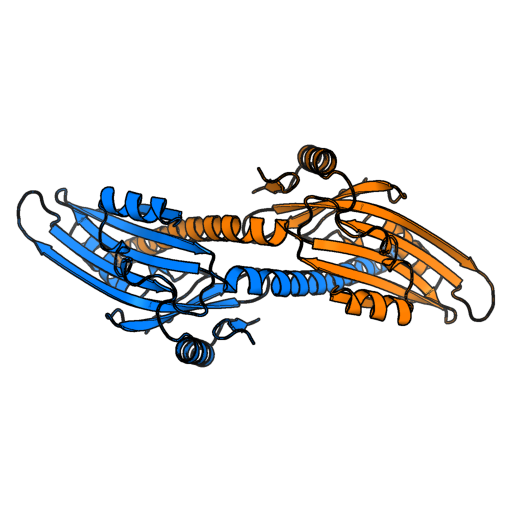
ATOM 962 O O . SER A 1 125 ? 1.268 -39.281 -19.922 1 86.31 125 SER A O 1
ATOM 964 N N . GLN A 1 126 ? -0.836 -38.625 -19.797 1 77.81 126 GLN A N 1
ATOM 965 C CA . GLN A 1 126 ? -1.309 -40 -19.688 1 77.81 126 GLN A CA 1
ATOM 966 C C . GLN A 1 126 ? -2.549 -40.219 -20.547 1 77.81 126 GLN A C 1
ATOM 968 O O . GLN A 1 126 ? -3.375 -39.312 -20.703 1 77.81 126 GLN A O 1
ATOM 973 N N . ALA A 1 127 ? -2.607 -41.281 -21.219 1 73.19 127 ALA A N 1
ATOM 974 C CA . ALA A 1 127 ? -3.748 -41.719 -22.016 1 73.19 127 ALA A CA 1
ATOM 975 C C . ALA A 1 127 ? -4.594 -42.75 -21.25 1 73.19 127 ALA A C 1
ATOM 977 O O . ALA A 1 127 ? -5.352 -43.5 -21.859 1 73.19 127 ALA A O 1
ATOM 978 N N . VAL A 1 128 ? -4.449 -42.688 -19.953 1 76.12 128 VAL A N 1
ATOM 979 C CA . VAL A 1 128 ? -5.184 -43.688 -19.172 1 76.12 128 VAL A CA 1
ATOM 980 C C . VAL A 1 128 ? -6.57 -43.156 -18.828 1 76.12 128 VAL A C 1
ATOM 982 O O . VAL A 1 128 ? -6.711 -42 -18.406 1 76.12 128 VAL A O 1
ATOM 985 N N . ALA A 1 129 ? -7.465 -44 -18.969 1 78.12 129 ALA A N 1
ATOM 986 C CA . ALA A 1 129 ? -8.844 -43.625 -18.672 1 78.12 129 ALA A CA 1
ATOM 987 C C . ALA A 1 129 ? -8.992 -43.219 -17.203 1 78.12 129 ALA A C 1
ATOM 989 O O . ALA A 1 129 ? -8.398 -43.844 -16.312 1 78.12 129 ALA A O 1
ATOM 990 N N . GLY A 1 130 ? -9.766 -42.094 -16.859 1 79.25 130 GLY A N 1
ATOM 991 C CA . GLY A 1 130 ? -10.055 -41.625 -15.516 1 79.25 130 GLY A CA 1
ATOM 992 C C . GLY A 1 130 ? -9.008 -40.656 -14.977 1 79.25 130 GLY A C 1
ATOM 993 O O . GLY A 1 130 ? -9.086 -40.219 -13.828 1 79.25 130 GLY A O 1
ATOM 994 N N . ARG A 1 131 ? -8.023 -40.5 -15.766 1 85.62 131 ARG A N 1
ATOM 995 C CA . ARG A 1 131 ? -6.965 -39.562 -15.375 1 85.62 131 ARG A CA 1
ATOM 996 C C . ARG A 1 131 ? -6.871 -38.406 -16.344 1 85.62 131 ARG A C 1
ATOM 998 O O . ARG A 1 131 ? -7.355 -38.5 -17.484 1 85.62 131 ARG A O 1
ATOM 1005 N N . PRO A 1 132 ? -6.246 -37.375 -15.781 1 89.25 132 PRO A N 1
ATOM 1006 C CA . PRO A 1 132 ? -6.074 -36.25 -16.688 1 89.25 132 PRO A CA 1
ATOM 1007 C C . PRO A 1 132 ? -5.246 -36.594 -17.922 1 89.25 132 PRO A C 1
ATOM 1009 O O . PRO A 1 132 ? -4.301 -37.375 -17.828 1 89.25 132 PRO A O 1
ATOM 1012 N N . LYS A 1 133 ? -5.664 -36.094 -19.016 1 94 133 LYS A N 1
ATOM 1013 C CA . LYS A 1 133 ? -4.992 -36.344 -20.297 1 94 133 LYS A CA 1
ATOM 1014 C C . LYS A 1 133 ? -3.613 -35.688 -20.312 1 94 133 LYS A C 1
ATOM 1016 O O . LYS A 1 133 ? -2.713 -36.156 -21.016 1 94 133 LYS A O 1
ATOM 1021 N N . GLY A 1 134 ? -3.447 -34.625 -19.609 1 95.44 134 GLY A N 1
ATOM 1022 C CA . GLY A 1 134 ? -2.176 -33.938 -19.5 1 95.44 134 GLY A CA 1
ATOM 1023 C C . GLY A 1 134 ? -2.164 -32.875 -18.406 1 95.44 134 GLY A C 1
ATOM 1024 O O . GLY A 1 134 ? -3.215 -32.344 -18.031 1 95.44 134 GLY A O 1
ATOM 1025 N N . SER A 1 135 ? -0.99 -32.656 -17.953 1 96.38 135 SER A N 1
ATOM 1026 C CA . SER A 1 135 ? -0.821 -31.578 -16.984 1 96.38 135 SER A CA 1
ATOM 1027 C C . SER A 1 135 ? 0.581 -30.984 -17.062 1 96.38 135 SER A C 1
ATOM 1029 O O . SER A 1 135 ? 1.53 -31.672 -17.453 1 96.38 135 SER A O 1
ATOM 1031 N N . PHE A 1 136 ? 0.637 -29.703 -16.859 1 98 136 PHE A N 1
ATOM 1032 C CA . PHE A 1 136 ? 1.896 -28.969 -16.734 1 98 136 PHE A CA 1
ATOM 1033 C C . PHE A 1 136 ? 1.798 -27.906 -15.641 1 98 136 PHE A C 1
ATOM 1035 O O . PHE A 1 136 ? 0.771 -27.25 -15.508 1 98 136 PHE A O 1
ATOM 1042 N N . GLY A 1 137 ? 2.879 -27.797 -14.859 1 98.12 137 GLY A N 1
ATOM 1043 C CA . GLY A 1 137 ? 2.891 -26.734 -13.867 1 98.12 137 GLY A CA 1
ATOM 1044 C C . GLY A 1 137 ? 4.219 -26.594 -13.148 1 98.12 137 GLY A C 1
ATOM 1045 O O . GLY A 1 137 ? 5.117 -27.422 -13.336 1 98.12 137 GLY A O 1
ATOM 1046 N N . PHE A 1 138 ? 4.348 -25.531 -12.469 1 98.69 138 PHE A N 1
ATOM 1047 C CA . PHE A 1 138 ? 5.516 -25.312 -11.625 1 98.69 138 PHE A CA 1
ATOM 1048 C C . PHE A 1 138 ? 5.148 -24.5 -10.391 1 98.69 138 PHE A C 1
ATOM 1050 O O . PHE A 1 138 ? 4.129 -23.812 -10.375 1 98.69 138 PHE A O 1
ATOM 1057 N N . GLY A 1 139 ? 5.941 -24.688 -9.359 1 98.5 139 GLY A N 1
ATOM 1058 C CA . GLY A 1 139 ? 5.809 -23.953 -8.117 1 98.5 139 GLY A CA 1
ATOM 1059 C C . GLY A 1 139 ? 7.074 -23.219 -7.727 1 98.5 139 GLY A C 1
ATOM 1060 O O . GLY A 1 139 ? 8.18 -23.719 -7.918 1 98.5 139 GLY A O 1
ATOM 1061 N N . SER A 1 140 ? 6.883 -22.016 -7.25 1 98.62 140 SER A N 1
ATOM 1062 C CA . SER A 1 140 ? 8 -21.203 -6.797 1 98.62 140 SER A CA 1
ATOM 1063 C C . SER A 1 140 ? 7.875 -20.859 -5.316 1 98.62 140 SER A C 1
ATOM 1065 O O . SER A 1 140 ? 6.777 -20.609 -4.824 1 98.62 140 SER A O 1
ATOM 1067 N N . GLY A 1 141 ? 9 -20.891 -4.68 1 98.56 141 GLY A N 1
ATOM 1068 C CA . GLY A 1 141 ? 9.07 -20.531 -3.27 1 98.56 141 GLY A CA 1
ATOM 1069 C C . GLY A 1 141 ? 9.703 -19.172 -3.029 1 98.56 141 GLY A C 1
ATOM 1070 O O . GLY A 1 141 ? 10.586 -18.75 -3.781 1 98.56 141 GLY A O 1
ATOM 1071 N N . THR A 1 142 ? 9.273 -18.562 -1.94 1 97.75 142 THR A N 1
ATOM 1072 C CA . THR A 1 142 ? 9.797 -17.25 -1.572 1 97.75 142 THR A CA 1
ATOM 1073 C C . THR A 1 142 ? 11.195 -17.375 -0.974 1 97.75 142 THR A C 1
ATOM 1075 O O . THR A 1 142 ? 11.5 -18.359 -0.294 1 97.75 142 THR A O 1
ATOM 1078 N N . LEU A 1 143 ? 12.008 -16.391 -1.28 1 96.94 143 LEU A N 1
ATOM 1079 C CA . LEU A 1 143 ? 13.352 -16.281 -0.725 1 96.94 143 LEU A CA 1
ATOM 1080 C C . LEU A 1 143 ? 13.43 -15.172 0.316 1 96.94 143 LEU A C 1
ATOM 1082 O O . LEU A 1 143 ? 12.477 -14.406 0.486 1 96.94 143 LEU A O 1
ATOM 1086 N N . HIS A 1 144 ? 14.531 -15.25 1.078 1 94 144 HIS A N 1
ATOM 1087 C CA . HIS A 1 144 ? 14.766 -14.086 1.925 1 94 144 HIS A CA 1
ATOM 1088 C C . HIS A 1 144 ? 14.719 -12.797 1.112 1 94 144 HIS A C 1
ATOM 1090 O O . HIS A 1 144 ? 15.305 -12.719 0.031 1 94 144 HIS A O 1
ATOM 1096 N N . GLY A 1 145 ? 13.984 -11.828 1.638 1 90.62 145 GLY A N 1
ATOM 1097 C CA . GLY A 1 145 ? 13.758 -10.602 0.897 1 90.62 145 GLY A CA 1
ATOM 1098 C C . GLY A 1 145 ? 12.344 -10.461 0.38 1 90.62 145 GLY A C 1
ATOM 1099 O O . GLY A 1 145 ? 11.914 -9.375 0.002 1 90.62 145 GLY A O 1
ATOM 1100 N N . HIS A 1 146 ? 11.648 -11.562 0.298 1 93.75 146 HIS A N 1
ATOM 1101 C CA . HIS A 1 146 ? 10.242 -11.547 -0.095 1 93.75 146 HIS A CA 1
ATOM 1102 C C . HIS A 1 146 ? 9.352 -11.102 1.059 1 93.75 146 HIS A C 1
ATOM 1104 O O . HIS A 1 146 ? 9.625 -11.414 2.219 1 93.75 146 HIS A O 1
ATOM 1110 N N . LEU A 1 147 ? 8.273 -10.422 0.749 1 92.06 147 LEU A N 1
ATOM 1111 C CA . LEU A 1 147 ? 7.383 -9.883 1.775 1 92.06 147 LEU A CA 1
ATOM 1112 C C . LEU A 1 147 ? 6.645 -11.008 2.494 1 92.06 147 LEU A C 1
ATOM 1114 O O . LEU A 1 147 ? 6.207 -10.836 3.635 1 92.06 147 LEU A O 1
ATOM 1118 N N . LEU A 1 148 ? 6.516 -12.086 1.846 1 95.38 148 LEU A N 1
ATOM 1119 C CA . LEU A 1 148 ? 5.805 -13.25 2.367 1 95.38 148 LEU A CA 1
ATOM 1120 C C . LEU A 1 148 ? 6.723 -14.461 2.447 1 95.38 148 LEU A C 1
ATOM 1122 O O . LEU A 1 148 ? 7.836 -14.438 1.916 1 95.38 148 LEU A O 1
ATOM 1126 N N . ALA A 1 149 ? 6.312 -15.438 3.162 1 96.81 149 ALA A N 1
ATOM 1127 C CA . ALA A 1 149 ? 6.941 -16.75 3.203 1 96.81 149 ALA A CA 1
ATOM 1128 C C . ALA A 1 149 ? 5.973 -17.844 2.73 1 96.81 149 ALA A C 1
ATOM 1130 O O . ALA A 1 149 ? 4.848 -17.922 3.223 1 96.81 149 ALA A O 1
ATOM 1131 N N . GLY A 1 150 ? 6.34 -18.578 1.738 1 97.94 150 GLY A N 1
ATOM 1132 C CA . GLY A 1 150 ? 5.492 -19.641 1.224 1 97.94 150 GLY A CA 1
ATOM 1133 C C . GLY A 1 150 ? 5.793 -19.984 -0.221 1 97.94 150 GLY A C 1
ATOM 1134 O O . GLY A 1 150 ? 6.938 -19.891 -0.664 1 97.94 150 GLY A O 1
ATOM 1135 N N . GLU A 1 151 ? 4.785 -20.609 -0.891 1 98.31 151 GLU A N 1
ATOM 1136 C CA . GLU A 1 151 ? 4.91 -21.016 -2.287 1 98.31 151 GLU A CA 1
ATOM 1137 C C . GLU A 1 151 ? 3.693 -20.578 -3.1 1 98.31 151 GLU A C 1
ATOM 1139 O O . GLU A 1 151 ? 2.613 -20.375 -2.545 1 98.31 151 GLU A O 1
ATOM 1144 N N . GLU A 1 152 ? 3.904 -20.391 -4.301 1 97.94 152 GLU A N 1
ATOM 1145 C CA . GLU A 1 152 ? 2.855 -20.188 -5.297 1 97.94 152 GLU A CA 1
ATOM 1146 C C . GLU A 1 152 ? 3.076 -21.078 -6.516 1 97.94 152 GLU A C 1
ATOM 1148 O O . GLU A 1 152 ? 4.195 -21.172 -7.02 1 97.94 152 GLU A O 1
ATOM 1153 N N . SER A 1 153 ? 2.072 -21.719 -6.926 1 98.19 153 SER A N 1
ATOM 1154 C CA . SER A 1 153 ? 2.186 -22.594 -8.094 1 98.19 153 SER A CA 1
ATOM 1155 C C . SER A 1 153 ? 1.186 -22.203 -9.172 1 98.19 153 SER A C 1
ATOM 1157 O O . SER A 1 153 ? 0.126 -21.641 -8.875 1 98.19 153 SER A O 1
ATOM 1159 N N . PHE A 1 154 ? 1.553 -22.453 -10.375 1 98.38 154 PHE A N 1
ATOM 1160 C CA . PHE A 1 154 ? 0.758 -22.266 -11.578 1 98.38 154 PHE A CA 1
ATOM 1161 C C . PHE A 1 154 ? 0.673 -23.547 -12.383 1 98.38 154 PHE A C 1
ATOM 1163 O O . PHE A 1 154 ? 1.698 -24.141 -12.727 1 98.38 154 PHE A O 1
ATOM 1170 N N . SER A 1 155 ? -0.556 -23.938 -12.711 1 97.75 155 SER A N 1
ATOM 1171 C CA . SER A 1 155 ? -0.65 -25.203 -13.414 1 97.75 155 SER A CA 1
ATOM 1172 C C . SER A 1 155 ? -1.775 -25.188 -14.445 1 97.75 155 SER A C 1
ATOM 1174 O O . SER A 1 155 ? -2.748 -24.438 -14.297 1 97.75 155 SER A O 1
ATOM 1176 N N . ILE A 1 156 ? -1.571 -25.938 -15.469 1 98.12 156 ILE A N 1
ATOM 1177 C CA . ILE A 1 156 ? -2.559 -26.25 -16.5 1 98.12 156 ILE A CA 1
ATOM 1178 C C . ILE A 1 156 ? -2.91 -27.734 -16.453 1 98.12 156 ILE A C 1
ATOM 1180 O O . ILE A 1 156 ? -2.021 -28.578 -16.438 1 98.12 156 ILE A O 1
ATOM 1184 N N . GLU A 1 157 ? -4.219 -28.016 -16.406 1 96.81 157 GLU A N 1
ATOM 1185 C CA . GLU A 1 157 ? -4.672 -29.406 -16.406 1 96.81 157 GLU A CA 1
ATOM 1186 C C . GLU A 1 157 ? -5.68 -29.656 -17.531 1 96.81 157 GLU A C 1
ATOM 1188 O O . GLU A 1 157 ? -6.656 -28.906 -17.672 1 96.81 157 GLU A O 1
ATOM 1193 N N . TRP A 1 158 ? -5.289 -30.609 -18.328 1 97.25 158 TRP A N 1
ATOM 1194 C CA . TRP A 1 158 ? -6.223 -31.172 -19.281 1 97.25 158 TRP A CA 1
ATOM 1195 C C . TRP A 1 158 ? -6.914 -32.406 -18.719 1 97.25 158 TRP A C 1
ATOM 1197 O O . TRP A 1 158 ? -6.332 -33.5 -18.688 1 97.25 158 TRP A O 1
ATOM 1207 N N . ASP A 1 159 ? -8.211 -32.188 -18.344 1 95.38 159 ASP A N 1
ATOM 1208 C CA . ASP A 1 159 ? -8.844 -33.25 -17.547 1 95.38 159 ASP A CA 1
ATOM 1209 C C . ASP A 1 159 ? -9.43 -34.344 -18.453 1 95.38 159 ASP A C 1
ATOM 1211 O O . ASP A 1 159 ? -9.273 -34.281 -19.672 1 95.38 159 ASP A O 1
ATOM 1215 N N . GLU A 1 160 ? -10.07 -35.375 -17.875 1 93.62 160 GLU A N 1
ATOM 1216 C CA . GLU A 1 160 ? -10.578 -36.562 -18.578 1 93.62 160 GLU A CA 1
ATOM 1217 C C . GLU A 1 160 ? -11.781 -36.219 -19.453 1 93.62 160 GLU A C 1
ATOM 1219 O O . GLU A 1 160 ? -12.078 -36.906 -20.422 1 93.62 160 GLU A O 1
ATOM 1224 N N . ASN A 1 161 ? -12.406 -35.125 -19.188 1 94.5 161 ASN A N 1
ATOM 1225 C CA . ASN A 1 161 ? -13.578 -34.688 -19.938 1 94.5 161 ASN A CA 1
ATOM 1226 C C . ASN A 1 161 ? -13.211 -33.688 -21.031 1 94.5 161 ASN A C 1
ATOM 1228 O O . ASN A 1 161 ? -14.062 -32.906 -21.484 1 94.5 161 ASN A O 1
ATOM 1232 N N . ASP A 1 162 ? -11.938 -33.562 -21.297 1 95.31 162 ASP A N 1
ATOM 1233 C CA . ASP A 1 162 ? -11.414 -32.781 -22.406 1 95.31 162 ASP A CA 1
ATOM 1234 C C . ASP A 1 162 ? -11.445 -31.281 -22.078 1 95.31 162 ASP A C 1
ATOM 1236 O O . ASP A 1 162 ? -11.453 -30.438 -22.969 1 95.31 162 ASP A O 1
ATOM 1240 N N . LYS A 1 163 ? -11.609 -30.953 -20.797 1 97.56 163 LYS A N 1
ATOM 1241 C CA . LYS A 1 163 ? -11.586 -29.562 -20.328 1 97.56 163 LYS A CA 1
ATOM 1242 C C . LYS A 1 163 ? -10.188 -29.172 -19.859 1 97.56 163 LYS A C 1
ATOM 1244 O O . LYS A 1 163 ? -9.492 -29.953 -19.234 1 97.56 163 LYS A O 1
ATOM 1249 N N . VAL A 1 164 ? -9.797 -27.969 -20.219 1 98.06 164 VAL A N 1
ATOM 1250 C CA . VAL A 1 164 ? -8.484 -27.438 -19.844 1 98.06 164 VAL A CA 1
ATOM 1251 C C . VAL A 1 164 ? -8.641 -26.359 -18.766 1 98.06 164 VAL A C 1
ATOM 1253 O O . VAL A 1 164 ? -9.359 -25.375 -18.969 1 98.06 164 VAL A O 1
ATOM 1256 N N . TRP A 1 165 ? -7.957 -26.609 -17.656 1 97.94 165 TRP A N 1
ATOM 1257 C CA . TRP A 1 165 ? -8.086 -25.734 -16.5 1 97.94 165 TRP A CA 1
ATOM 1258 C C . TRP A 1 165 ? -6.762 -25.047 -16.188 1 97.94 165 TRP A C 1
ATOM 1260 O O . TRP A 1 165 ? -5.695 -25.641 -16.312 1 97.94 165 TRP A O 1
ATOM 1270 N N . TYR A 1 166 ? -6.867 -23.75 -15.836 1 98.44 166 TYR A N 1
ATOM 1271 C CA . TYR A 1 166 ? -5.766 -23 -15.234 1 98.44 166 TYR A CA 1
ATOM 1272 C C . TYR A 1 166 ? -5.965 -22.859 -13.727 1 98.44 166 TYR A C 1
ATOM 1274 O O . TYR A 1 166 ? -7.016 -22.391 -13.281 1 98.44 166 TYR A O 1
ATOM 1282 N N . GLU A 1 167 ? -4.949 -23.281 -12.984 1 97.31 167 GLU A N 1
ATOM 1283 C CA . GLU A 1 167 ? -5.07 -23.219 -11.531 1 97.31 167 GLU A CA 1
ATOM 1284 C C . GLU A 1 167 ? -3.879 -22.484 -10.906 1 97.31 167 GLU A C 1
ATOM 1286 O O . GLU A 1 167 ? -2.734 -22.703 -11.305 1 97.31 167 GLU A O 1
ATOM 1291 N N . ILE A 1 168 ? -4.188 -21.547 -10.047 1 97.69 168 ILE A N 1
ATOM 1292 C CA . ILE A 1 168 ? -3.215 -20.891 -9.18 1 97.69 168 ILE A CA 1
ATOM 1293 C C . ILE A 1 168 ? -3.434 -21.344 -7.734 1 97.69 168 ILE A C 1
ATOM 1295 O O . ILE A 1 168 ? -4.555 -21.281 -7.227 1 97.69 168 ILE A O 1
ATOM 1299 N N . PHE A 1 169 ? -2.426 -21.875 -7.117 1 96.69 169 PHE A N 1
ATOM 1300 C CA . PHE A 1 169 ? -2.463 -22.281 -5.719 1 96.69 169 PHE A CA 1
ATOM 1301 C C . PHE A 1 169 ? -1.305 -21.672 -4.945 1 96.69 169 PHE A C 1
ATOM 1303 O O . PHE A 1 169 ? -0.159 -21.703 -5.395 1 96.69 169 PHE A O 1
ATOM 1310 N N . SER A 1 170 ? -1.65 -21.047 -3.826 1 96.38 170 SER A N 1
ATOM 1311 C CA . SER A 1 170 ? -0.584 -20.469 -3.01 1 96.38 170 SER A CA 1
ATOM 1312 C C . SER A 1 170 ? -0.875 -20.641 -1.522 1 96.38 170 SER A C 1
ATOM 1314 O O . SER A 1 170 ? -2.035 -20.734 -1.118 1 96.38 170 SER A O 1
ATOM 1316 N N . PHE A 1 171 ? 0.142 -20.828 -0.771 1 96.69 171 PHE A N 1
ATOM 1317 C CA . PHE A 1 171 ? 0.124 -20.703 0.682 1 96.69 171 PHE A CA 1
ATOM 1318 C C . PHE A 1 171 ? 1.188 -19.719 1.156 1 96.69 171 PHE A C 1
ATOM 1320 O O . PHE A 1 171 ? 2.299 -19.703 0.623 1 96.69 171 PHE A O 1
ATOM 1327 N N . SER A 1 172 ? 0.807 -18.875 2.023 1 96.69 172 SER A N 1
ATOM 1328 C CA . SER A 1 172 ? 1.75 -17.844 2.451 1 96.69 172 SER A CA 1
ATOM 1329 C C . SER A 1 172 ? 1.407 -17.328 3.844 1 96.69 172 SER A C 1
ATOM 1331 O O . SER A 1 172 ? 0.283 -17.5 4.316 1 96.69 172 SER A O 1
ATOM 1333 N N . LYS A 1 173 ? 2.324 -16.781 4.523 1 95.38 173 LYS A N 1
ATOM 1334 C CA . LYS A 1 173 ? 2.189 -16.016 5.762 1 95.38 173 LYS A CA 1
ATOM 1335 C C . LYS A 1 173 ? 3.166 -14.844 5.789 1 95.38 173 LYS A C 1
ATOM 1337 O O . LYS A 1 173 ? 4.109 -14.797 5 1 95.38 173 LYS A O 1
ATOM 1342 N N . PRO A 1 174 ? 2.9 -13.812 6.613 1 92.81 174 PRO A N 1
ATOM 1343 C CA . PRO A 1 174 ? 3.777 -12.641 6.629 1 92.81 174 PRO A CA 1
ATOM 1344 C C . PRO A 1 174 ? 5.219 -12.984 6.996 1 92.81 174 PRO A C 1
ATOM 1346 O O . PRO A 1 174 ? 5.453 -13.805 7.887 1 92.81 174 PRO A O 1
ATOM 1349 N N . ALA A 1 175 ? 6.102 -12.383 6.246 1 90.81 175 ALA A N 1
ATOM 1350 C CA . ALA A 1 175 ? 7.516 -12.43 6.605 1 90.81 175 ALA A CA 1
ATOM 1351 C C . ALA A 1 175 ? 7.945 -11.148 7.316 1 90.81 175 ALA A C 1
ATOM 1353 O O . ALA A 1 175 ? 7.184 -10.18 7.375 1 90.81 175 ALA A O 1
ATOM 1354 N N . HIS A 1 176 ? 9.094 -11.141 7.848 1 82.44 176 HIS A N 1
ATOM 1355 C CA . HIS A 1 176 ? 9.633 -9.992 8.57 1 82.44 176 HIS A CA 1
ATOM 1356 C C . HIS A 1 176 ? 9.695 -8.758 7.676 1 82.44 176 HIS A C 1
ATOM 1358 O O . HIS A 1 176 ? 9.5 -7.633 8.141 1 82.44 176 HIS A O 1
ATOM 1364 N N . LEU A 1 177 ? 9.859 -8.992 6.488 1 79.75 177 LEU A N 1
ATOM 1365 C CA . LEU A 1 177 ? 10.07 -7.895 5.551 1 79.75 177 LEU A CA 1
ATOM 1366 C C . LEU A 1 177 ? 8.773 -7.113 5.332 1 79.75 177 LEU A C 1
ATOM 1368 O O . LEU A 1 177 ? 8.812 -5.941 4.953 1 79.75 177 LEU A O 1
ATOM 1372 N N . LEU A 1 178 ? 7.656 -7.781 5.574 1 81.5 178 LEU A N 1
ATOM 1373 C CA . LEU A 1 178 ? 6.391 -7.082 5.379 1 81.5 178 LEU A CA 1
ATOM 1374 C C . LEU A 1 178 ? 6.281 -5.887 6.316 1 81.5 178 LEU A C 1
ATOM 1376 O O . LEU A 1 178 ? 5.914 -4.789 5.891 1 81.5 178 LEU A O 1
ATOM 1380 N N . SER A 1 179 ? 6.652 -6.035 7.496 1 80.75 179 SER A N 1
ATOM 1381 C CA . SER A 1 179 ? 6.578 -4.969 8.492 1 80.75 179 SER A CA 1
ATOM 1382 C C . SER A 1 179 ? 7.633 -3.898 8.227 1 80.75 179 SER A C 1
ATOM 1384 O O . SER A 1 179 ? 7.418 -2.723 8.531 1 80.75 179 SER A O 1
ATOM 1386 N N . ALA A 1 180 ? 8.656 -4.367 7.578 1 82.25 180 ALA A N 1
ATOM 1387 C CA . ALA A 1 180 ? 9.766 -3.445 7.344 1 82.25 180 ALA A CA 1
ATOM 1388 C C . ALA A 1 180 ? 9.438 -2.467 6.219 1 82.25 180 ALA A C 1
ATOM 1390 O O . ALA A 1 180 ? 9.953 -1.346 6.191 1 82.25 180 ALA A O 1
ATOM 1391 N N . VAL A 1 181 ? 8.609 -2.838 5.395 1 85.19 181 VAL A N 1
ATOM 1392 C CA . VAL A 1 181 ? 8.312 -2.031 4.215 1 85.19 181 VAL A CA 1
ATOM 1393 C C . VAL A 1 181 ? 7.148 -1.086 4.516 1 85.19 181 VAL A C 1
ATOM 1395 O O . VAL A 1 181 ? 7.02 -0.03 3.891 1 85.19 181 VAL A O 1
ATOM 1398 N N . GLY A 1 182 ? 6.359 -1.44 5.492 1 85.44 182 GLY A N 1
ATOM 1399 C CA . GLY A 1 182 ? 5.152 -0.686 5.785 1 85.44 182 GLY A CA 1
ATOM 1400 C C . GLY A 1 182 ? 5.422 0.771 6.109 1 85.44 182 GLY A C 1
ATOM 1401 O O . GLY A 1 182 ? 4.859 1.667 5.477 1 85.44 182 GLY A O 1
ATOM 1402 N N . TYR A 1 183 ? 6.312 0.995 6.945 1 85.44 183 TYR A N 1
ATOM 1403 C CA . TYR A 1 183 ? 6.523 2.344 7.461 1 85.44 183 TYR A CA 1
ATOM 1404 C C . TYR A 1 183 ? 7.219 3.219 6.426 1 85.44 183 TYR A C 1
ATOM 1406 O O . TYR A 1 183 ? 6.805 4.355 6.184 1 85.44 183 TYR A O 1
ATOM 1414 N N . PRO A 1 184 ? 8.297 2.693 5.73 1 87.25 184 PRO A N 1
ATOM 1415 C CA . PRO A 1 184 ? 8.867 3.494 4.648 1 87.25 184 PRO A CA 1
ATOM 1416 C C . PRO A 1 184 ? 7.836 3.883 3.592 1 87.25 184 PRO A C 1
ATOM 1418 O O . PRO A 1 184 ? 7.898 4.984 3.037 1 87.25 184 PRO A O 1
ATOM 1421 N N . TYR A 1 185 ? 6.969 3.006 3.363 1 89.38 185 TYR A N 1
ATOM 1422 C CA . TYR A 1 185 ? 5.902 3.291 2.414 1 89.38 185 TYR A CA 1
ATOM 1423 C C . TYR A 1 185 ? 5.023 4.438 2.906 1 89.38 185 TYR A C 1
ATOM 1425 O O . TYR A 1 185 ? 4.684 5.34 2.139 1 89.38 185 TYR A O 1
ATOM 1433 N N . VAL A 1 186 ? 4.695 4.469 4.098 1 89.75 186 VAL A N 1
ATOM 1434 C CA . VAL A 1 186 ? 3.879 5.516 4.703 1 89.75 186 VAL A CA 1
ATOM 1435 C C . VAL A 1 186 ? 4.609 6.855 4.621 1 89.75 186 VAL A C 1
ATOM 1437 O O . VAL A 1 186 ? 4.008 7.879 4.285 1 89.75 186 VAL A O 1
ATOM 1440 N N . LYS A 1 187 ? 5.898 6.793 4.875 1 90.31 187 LYS A N 1
ATOM 1441 C CA . LYS A 1 187 ? 6.695 8.016 4.812 1 90.31 187 LYS A CA 1
ATOM 1442 C C . LYS A 1 187 ? 6.672 8.617 3.412 1 90.31 187 LYS A C 1
ATOM 1444 O O . LYS A 1 187 ? 6.562 9.836 3.258 1 90.31 187 LYS A O 1
ATOM 1449 N N . MET A 1 188 ? 6.77 7.785 2.455 1 90.19 188 MET A N 1
ATOM 1450 C CA . MET A 1 188 ? 6.707 8.242 1.07 1 90.19 188 MET A CA 1
ATOM 1451 C C . MET A 1 188 ? 5.352 8.867 0.762 1 90.19 188 MET A C 1
ATOM 1453 O O . MET A 1 188 ? 5.273 9.891 0.09 1 90.19 188 MET A O 1
ATOM 1457 N N . ARG A 1 189 ? 4.34 8.242 1.261 1 92.12 189 ARG A N 1
ATOM 1458 C CA . ARG A 1 189 ? 2.986 8.75 1.047 1 92.12 189 ARG A CA 1
ATOM 1459 C C . ARG A 1 189 ? 2.791 10.094 1.731 1 92.12 189 ARG A C 1
ATOM 1461 O O . ARG A 1 189 ? 2.1 10.969 1.206 1 92.12 189 ARG A O 1
ATOM 1468 N N . GLN A 1 190 ? 3.352 10.25 2.861 1 93.12 190 GLN A N 1
ATOM 1469 C CA . GLN A 1 190 ? 3.283 11.523 3.584 1 93.12 190 GLN A CA 1
ATOM 1470 C C . GLN A 1 190 ? 3.959 12.641 2.797 1 93.12 190 GLN A C 1
ATOM 1472 O O . GLN A 1 190 ? 3.426 13.742 2.695 1 93.12 190 GLN A O 1
ATOM 1477 N N . ARG A 1 191 ? 5.102 12.312 2.27 1 92.38 191 ARG A N 1
ATOM 1478 C CA . ARG A 1 191 ? 5.816 13.297 1.458 1 92.38 191 ARG A CA 1
ATOM 1479 C C . ARG A 1 191 ? 5 13.688 0.231 1 92.38 191 ARG A C 1
ATOM 1481 O O . ARG A 1 191 ? 4.926 14.867 -0.117 1 92.38 191 ARG A O 1
ATOM 1488 N N . LEU A 1 192 ? 4.457 12.711 -0.405 1 93.31 192 LEU A N 1
ATOM 1489 C CA . LEU A 1 192 ? 3.605 12.977 -1.56 1 93.31 192 LEU A CA 1
ATOM 1490 C C . LEU A 1 192 ? 2.416 13.852 -1.171 1 93.31 192 LEU A C 1
ATOM 1492 O O . LEU A 1 192 ? 2.055 14.781 -1.9 1 93.31 192 LEU A O 1
ATOM 1496 N N . PHE A 1 193 ? 1.841 13.539 -0.093 1 96.44 193 PHE A N 1
ATOM 1497 C CA . PHE A 1 193 ? 0.725 14.336 0.406 1 96.44 193 PHE A CA 1
ATOM 1498 C C . PHE A 1 193 ? 1.144 15.789 0.611 1 96.44 193 PHE A C 1
ATOM 1500 O O . PHE A 1 193 ? 0.445 16.703 0.179 1 96.44 193 PHE A O 1
ATOM 1507 N N . ALA A 1 194 ? 2.24 15.953 1.292 1 96.06 194 ALA A N 1
ATOM 1508 C CA . ALA A 1 194 ? 2.713 17.297 1.576 1 96.06 194 ALA A CA 1
ATOM 1509 C C . ALA A 1 194 ? 2.883 18.109 0.29 1 96.06 194 ALA A C 1
ATOM 1511 O O . ALA A 1 194 ? 2.459 19.266 0.212 1 96.06 194 ALA A O 1
ATOM 1512 N N . GLN A 1 195 ? 3.412 17.5 -0.692 1 95.25 195 GLN A N 1
ATOM 1513 C CA . GLN A 1 195 ? 3.652 18.172 -1.972 1 95.25 195 GLN A CA 1
ATOM 1514 C C . GLN A 1 195 ? 2.34 18.516 -2.664 1 95.25 195 GLN A C 1
ATOM 1516 O O . GLN A 1 195 ? 2.143 19.656 -3.092 1 95.25 195 GLN A O 1
ATOM 1521 N N . GLN A 1 196 ? 1.5 17.578 -2.713 1 96.62 196 GLN A N 1
ATOM 1522 C CA . GLN A 1 196 ? 0.255 17.781 -3.443 1 96.62 196 GLN A CA 1
ATOM 1523 C C . GLN A 1 196 ? -0.694 18.688 -2.668 1 96.62 196 GLN A C 1
ATOM 1525 O O . GLN A 1 196 ? -1.453 19.453 -3.262 1 96.62 196 GLN A O 1
ATOM 1530 N N . SER A 1 197 ? -0.692 18.594 -1.376 1 97.69 197 SER A N 1
ATOM 1531 C CA . SER A 1 197 ? -1.449 19.516 -0.532 1 97.69 197 SER A CA 1
ATOM 1532 C C . SER A 1 197 ? -1.045 20.969 -0.787 1 97.69 197 SER A C 1
ATOM 1534 O O . SER A 1 197 ? -1.902 21.828 -0.974 1 97.69 197 SER A O 1
ATOM 1536 N N . ALA A 1 198 ? 0.238 21.188 -0.8 1 96.81 198 ALA A N 1
ATOM 1537 C CA . ALA A 1 198 ? 0.757 22.516 -1.077 1 96.81 198 ALA A CA 1
ATOM 1538 C C . ALA A 1 198 ? 0.324 23 -2.459 1 96.81 198 ALA A C 1
ATOM 1540 O O . ALA A 1 198 ? -0.074 24.156 -2.625 1 96.81 198 ALA A O 1
ATOM 1541 N N . GLN A 1 199 ? 0.377 22.141 -3.402 1 96.56 199 GLN A N 1
ATOM 1542 C CA . GLN A 1 199 ? -0.027 22.484 -4.762 1 96.56 199 GLN A CA 1
ATOM 1543 C C . GLN A 1 199 ? -1.503 22.859 -4.82 1 96.56 199 GLN A C 1
ATOM 1545 O O . GLN A 1 199 ? -1.886 23.781 -5.547 1 96.56 199 GLN A O 1
ATOM 1550 N N . GLU A 1 200 ? -2.262 22.141 -4.078 1 96.44 200 GLU A N 1
ATOM 1551 C CA . GLU A 1 200 ? -3.689 22.453 -4.043 1 96.44 200 GLU A CA 1
ATOM 1552 C C . GLU A 1 200 ? -3.945 23.844 -3.473 1 96.44 200 GLU A C 1
ATOM 1554 O O . GLU A 1 200 ? -4.82 24.562 -3.957 1 96.44 200 GLU A O 1
ATOM 1559 N N . LEU A 1 201 ? -3.242 24.203 -2.426 1 96.12 201 LEU A N 1
ATOM 1560 C CA . LEU A 1 201 ? -3.389 25.547 -1.859 1 96.12 201 LEU A CA 1
ATOM 1561 C C . LEU A 1 201 ? -2.965 26.609 -2.863 1 96.12 201 LEU A C 1
ATOM 1563 O O . LEU A 1 201 ? -3.641 27.625 -3.014 1 96.12 201 LEU A O 1
ATOM 1567 N N . LEU A 1 202 ? -1.882 26.375 -3.557 1 96.19 202 LEU A N 1
ATOM 1568 C CA . LEU A 1 202 ? -1.402 27.297 -4.57 1 96.19 202 LEU A CA 1
ATOM 1569 C C . LEU A 1 202 ? -2.436 27.484 -5.676 1 96.19 202 LEU A C 1
ATOM 1571 O O . LEU A 1 202 ? -2.721 28.609 -6.09 1 96.19 202 LEU A O 1
ATOM 1575 N N . ASN A 1 203 ? -2.961 26.359 -6.121 1 94.88 203 ASN A N 1
ATOM 1576 C CA . ASN A 1 203 ? -3.984 26.391 -7.16 1 94.88 203 ASN A CA 1
ATOM 1577 C C . ASN A 1 203 ? -5.215 27.172 -6.703 1 94.88 203 ASN A C 1
ATOM 1579 O O . ASN A 1 203 ? -5.793 27.938 -7.477 1 94.88 203 ASN A O 1
ATOM 1583 N N . HIS A 1 204 ? -5.582 26.938 -5.512 1 94 204 HIS A N 1
ATOM 1584 C CA . HIS A 1 204 ? -6.746 27.625 -4.953 1 94 204 HIS A CA 1
ATOM 1585 C C . HIS A 1 204 ? -6.527 29.125 -4.906 1 94 204 HIS A C 1
ATOM 1587 O O . HIS A 1 204 ? -7.391 29.891 -5.336 1 94 204 HIS A O 1
ATOM 1593 N N . ILE A 1 205 ? -5.41 29.578 -4.445 1 94.81 205 ILE A N 1
ATOM 1594 C CA . ILE A 1 205 ? -5.094 30.984 -4.305 1 94.81 205 ILE A CA 1
ATOM 1595 C C . ILE A 1 205 ? -5.035 31.641 -5.684 1 94.81 205 ILE A C 1
ATOM 1597 O O . ILE A 1 205 ? -5.602 32.719 -5.895 1 94.81 205 ILE A O 1
ATOM 1601 N N . LYS A 1 206 ? -4.391 30.969 -6.59 1 93.12 206 LYS A N 1
ATOM 1602 C CA . LYS A 1 206 ? -4.277 31.484 -7.949 1 93.12 206 LYS A CA 1
ATOM 1603 C C . LYS A 1 206 ? -5.648 31.625 -8.602 1 93.12 206 LYS A C 1
ATOM 1605 O O . LYS A 1 206 ? -5.93 32.625 -9.25 1 93.12 206 LYS A O 1
ATOM 1610 N N . SER A 1 207 ? -6.418 30.625 -8.445 1 92.62 207 SER A N 1
ATOM 1611 C CA . SER A 1 207 ? -7.742 30.641 -9.055 1 92.62 207 SER A CA 1
ATOM 1612 C C . SER A 1 207 ? -8.609 31.766 -8.477 1 92.62 207 SER A C 1
ATOM 1614 O O . SER A 1 207 ? -9.422 32.344 -9.195 1 92.62 207 SER A O 1
ATOM 1616 N N . GLN A 1 208 ? -8.484 32.031 -7.219 1 90.12 208 GLN A N 1
ATOM 1617 C CA . GLN A 1 208 ? -9.281 33.094 -6.574 1 90.12 208 GLN A CA 1
ATOM 1618 C C . GLN A 1 208 ? -8.766 34.469 -6.938 1 90.12 208 GLN A C 1
ATOM 1620 O O . GLN A 1 208 ? -9.547 35.438 -7.039 1 90.12 208 GLN A O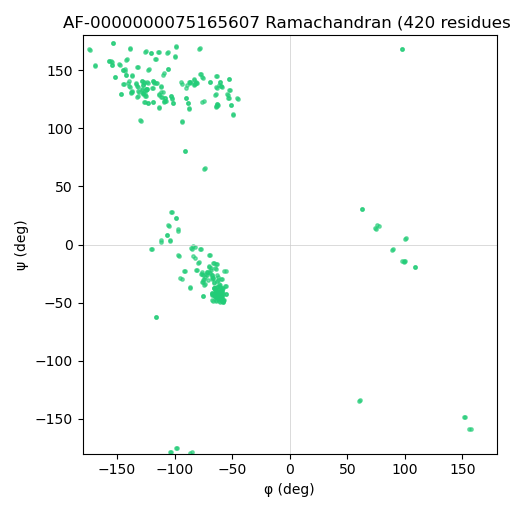 1
ATOM 1625 N N . GLN A 1 209 ? -7.496 34.625 -7.156 1 86 209 GLN A N 1
ATOM 1626 C CA . GLN A 1 209 ? -6.91 35.906 -7.516 1 86 209 GLN A CA 1
ATOM 1627 C C . GLN A 1 209 ? -7.211 36.281 -8.969 1 86 209 GLN A C 1
ATOM 1629 O O . GLN A 1 209 ? -7.27 37.438 -9.328 1 86 209 GLN A O 1
ATOM 1634 N N . LEU A 1 210 ? -7.348 35.281 -9.727 1 80.5 210 LEU A N 1
ATOM 1635 C CA . LEU A 1 210 ? -7.734 35.531 -11.109 1 80.5 210 LEU A CA 1
ATOM 1636 C C . LEU A 1 210 ? -9.195 35.938 -11.203 1 80.5 210 LEU A C 1
ATOM 1638 O O . LEU A 1 210 ? -9.586 36.656 -12.125 1 80.5 210 LEU A O 1
ATOM 1642 N N . LYS A 1 211 ? -10 35.562 -10.375 1 74.94 211 LYS A N 1
ATOM 1643 C CA . LYS A 1 211 ? -11.422 35.906 -10.398 1 74.94 211 LYS A CA 1
ATOM 1644 C C . LYS A 1 211 ? -11.633 37.344 -9.898 1 74.94 211 LYS A C 1
ATOM 1646 O O . LYS A 1 211 ? -12.617 37.969 -10.266 1 74.94 211 LYS A O 1
ATOM 1651 N N . ASP A 1 212 ? -10.828 37.906 -9.125 1 61.09 212 ASP A N 1
ATOM 1652 C CA . ASP A 1 212 ? -10.945 39.312 -8.711 1 61.09 212 ASP A CA 1
ATOM 1653 C C . ASP A 1 212 ? -10.234 40.219 -9.688 1 61.09 212 ASP A C 1
ATOM 1655 O O . ASP A 1 212 ? -10.711 41.344 -9.977 1 61.09 212 ASP A O 1
ATOM 1659 N N . MET B 1 1 ? -12.742 -7.82 13.469 1 33.31 1 MET B N 1
ATOM 1660 C CA . MET B 1 1 ? -12.617 -6.469 12.93 1 33.31 1 MET B CA 1
ATOM 1661 C C . MET B 1 1 ? -11.82 -5.578 13.875 1 33.31 1 MET B C 1
ATOM 1663 O O . MET B 1 1 ? -12.062 -5.566 15.086 1 33.31 1 MET B O 1
ATOM 1667 N N . VAL B 1 2 ? -10.5 -5.52 13.664 1 43.91 2 VAL B N 1
ATOM 1668 C CA . VAL B 1 2 ? -9.672 -4.742 14.586 1 43.91 2 VAL B CA 1
ATOM 1669 C C . VAL B 1 2 ? -10.336 -3.393 14.859 1 43.91 2 VAL B C 1
ATOM 1671 O O . VAL B 1 2 ? -10.852 -2.748 13.945 1 43.91 2 VAL B O 1
ATOM 1674 N N . ALA B 1 3 ? -10.57 -3.014 15.961 1 51.03 3 ALA B N 1
ATOM 1675 C CA . ALA B 1 3 ? -11.273 -1.816 16.422 1 51.03 3 ALA B CA 1
ATOM 1676 C C . ALA B 1 3 ? -10.742 -0.569 15.719 1 51.03 3 ALA B C 1
ATOM 1678 O O . ALA B 1 3 ? -9.523 -0.348 15.672 1 51.03 3 ALA B O 1
ATOM 1679 N N . GLY B 1 4 ? -11.5 0.033 14.898 1 62.34 4 GLY B N 1
ATOM 1680 C CA . GLY B 1 4 ? -11.352 1.371 14.352 1 62.34 4 GLY B CA 1
ATOM 1681 C C . GLY B 1 4 ? -10.766 1.38 12.953 1 62.34 4 GLY B C 1
ATOM 1682 O O . GLY B 1 4 ? -10.789 2.406 12.266 1 62.34 4 GLY B O 1
ATOM 1683 N N . LEU B 1 5 ? -10.188 0.17 12.531 1 69.44 5 LEU B N 1
ATOM 1684 C CA . LEU B 1 5 ? -9.68 0.177 11.164 1 69.44 5 LEU B CA 1
ATOM 1685 C C . LEU B 1 5 ? -10.781 -0.201 10.172 1 69.44 5 LEU B C 1
ATOM 1687 O O . LEU B 1 5 ? -11.398 -1.259 10.305 1 69.44 5 LEU B O 1
ATOM 1691 N N . LEU B 1 6 ? -11.102 0.73 9.305 1 79.56 6 LEU B N 1
ATOM 1692 C CA . LEU B 1 6 ? -12.109 0.472 8.281 1 79.56 6 LEU B CA 1
ATOM 1693 C C . LEU B 1 6 ? -11.484 0.481 6.891 1 79.56 6 LEU B C 1
ATOM 1695 O O . LEU B 1 6 ? -10.812 1.446 6.512 1 79.56 6 LEU B O 1
ATOM 1699 N N . LEU B 1 7 ? -11.586 -0.665 6.293 1 83.12 7 LEU B N 1
ATOM 1700 C CA . LEU B 1 7 ? -11.227 -0.806 4.887 1 83.12 7 LEU B CA 1
ATOM 1701 C C . LEU B 1 7 ? -12.477 -0.86 4.008 1 83.12 7 LEU B C 1
ATOM 1703 O O . LEU B 1 7 ? -13.445 -1.545 4.34 1 83.12 7 LEU B O 1
ATOM 1707 N N . SER B 1 8 ? -12.523 -0.012 2.982 1 87.19 8 SER B N 1
ATOM 1708 C CA . SER B 1 8 ? -13.672 0.034 2.082 1 87.19 8 SER B CA 1
ATOM 1709 C C . SER B 1 8 ? -13.234 -0.062 0.624 1 87.19 8 SER B C 1
ATOM 1711 O O . SER B 1 8 ? -12.25 0.554 0.225 1 87.19 8 SER B O 1
ATOM 1713 N N . LEU B 1 9 ? -13.977 -0.785 -0.216 1 86.12 9 LEU B N 1
ATOM 1714 C CA . LEU B 1 9 ? -13.641 -0.916 -1.631 1 86.12 9 LEU B CA 1
ATOM 1715 C C . LEU B 1 9 ? -14.117 0.306 -2.414 1 86.12 9 LEU B C 1
ATOM 1717 O O . LEU B 1 9 ? -13.633 0.56 -3.521 1 86.12 9 LEU B O 1
ATOM 1721 N N . THR B 1 10 ? -15.094 0.999 -1.829 1 90 10 THR B N 1
ATOM 1722 C CA . THR B 1 10 ? -15.586 2.234 -2.428 1 90 10 THR B CA 1
ATOM 1723 C C . THR B 1 10 ? -15.273 3.432 -1.536 1 90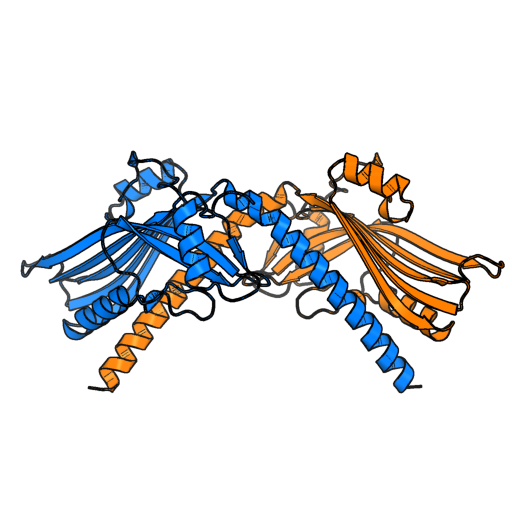 10 THR B C 1
ATOM 1725 O O . THR B 1 10 ? -14.852 3.264 -0.39 1 90 10 THR B O 1
ATOM 1728 N N . ARG B 1 11 ? -15.422 4.605 -2.15 1 93.12 11 ARG B N 1
ATOM 1729 C CA . ARG B 1 11 ? -15.195 5.812 -1.363 1 93.12 11 ARG B CA 1
ATOM 1730 C C . ARG B 1 11 ? -16.031 5.805 -0.093 1 93.12 11 ARG B C 1
ATOM 1732 O O . ARG B 1 11 ? -17.25 5.648 -0.153 1 93.12 11 ARG B O 1
ATOM 1739 N N . PRO B 1 12 ? -15.406 5.977 1.053 1 94.5 12 PRO B N 1
ATOM 1740 C CA . PRO B 1 12 ? -16.141 5.863 2.314 1 94.5 12 PRO B CA 1
ATOM 1741 C C . PRO B 1 12 ? -17.219 6.93 2.463 1 94.5 12 PRO B C 1
ATOM 1743 O O . PRO B 1 12 ? -16.969 8.117 2.236 1 94.5 12 PRO B O 1
ATOM 1746 N N . SER B 1 13 ? -18.391 6.504 2.912 1 93.94 13 SER B N 1
ATOM 1747 C CA . SER B 1 13 ? -19.531 7.402 3.137 1 93.94 13 SER B CA 1
ATOM 1748 C C . SER B 1 13 ? -19.375 8.156 4.453 1 93.94 13 SER B C 1
ATOM 1750 O O . SER B 1 13 ? -18.531 7.82 5.277 1 93.94 13 SER B O 1
ATOM 1752 N N . THR B 1 14 ? -20.266 9.188 4.586 1 93.56 14 THR B N 1
ATOM 1753 C CA . THR B 1 14 ? -20.281 9.938 5.836 1 93.56 14 THR B CA 1
ATOM 1754 C C . THR B 1 14 ? -20.609 9.023 7.016 1 93.56 14 THR B C 1
ATOM 1756 O O . THR B 1 14 ? -20.047 9.164 8.094 1 93.56 14 THR B O 1
ATOM 1759 N N . GLU B 1 15 ? -21.5 8.07 6.773 1 92.75 15 GLU B N 1
ATOM 1760 C CA . GLU B 1 15 ? -21.891 7.129 7.824 1 92.75 15 GLU B CA 1
ATOM 1761 C C . GLU B 1 15 ? -20.734 6.234 8.227 1 92.75 15 GLU B C 1
ATOM 1763 O O . GLU B 1 15 ? -20.531 5.953 9.414 1 92.75 15 GLU B O 1
ATOM 1768 N N . GLN B 1 16 ? -20 5.77 7.266 1 92.25 16 GLN B N 1
ATOM 1769 C CA . GLN B 1 16 ? -18.828 4.938 7.543 1 92.25 16 GLN B CA 1
ATOM 1770 C C . GLN B 1 16 ? -17.781 5.711 8.328 1 92.25 16 GLN B C 1
ATOM 1772 O O . GLN B 1 16 ? -17.172 5.172 9.258 1 92.25 16 GLN B O 1
ATOM 1777 N N . GLN B 1 17 ? -17.594 6.945 7.957 1 94.88 17 GLN B N 1
ATOM 1778 C CA . GLN B 1 17 ? -16.641 7.785 8.672 1 94.88 17 GLN B CA 1
ATOM 1779 C C . GLN B 1 17 ? -17.078 8.008 10.117 1 94.88 17 GLN B C 1
ATOM 1781 O O . GLN B 1 17 ? -16.266 7.938 11.039 1 94.88 17 GLN B O 1
ATOM 1786 N N . LYS B 1 18 ? -18.344 8.289 10.32 1 92.88 18 LYS B N 1
ATOM 1787 C CA . LYS B 1 18 ? -18.891 8.492 11.664 1 92.88 18 LYS B CA 1
ATOM 1788 C C . LYS B 1 18 ? -18.703 7.246 12.523 1 92.88 18 LYS B C 1
ATOM 1790 O O . LYS B 1 18 ? -18.344 7.344 13.695 1 92.88 18 LYS B O 1
ATOM 1795 N N . SER B 1 19 ? -19 6.121 11.93 1 92.5 19 SER B N 1
ATOM 1796 C CA . SER B 1 19 ? -18.828 4.859 12.641 1 92.5 19 SER B CA 1
ATOM 1797 C C . SER B 1 19 ? -17.375 4.668 13.07 1 92.5 19 SER B C 1
ATOM 1799 O O . SER B 1 19 ? -17.094 4.199 14.172 1 92.5 19 SER B O 1
ATOM 1801 N N . CYS B 1 20 ? -16.453 5.035 12.219 1 92.88 20 CYS B N 1
ATOM 1802 C CA . CYS B 1 20 ? -15.031 4.926 12.516 1 92.88 20 CYS B CA 1
ATOM 1803 C C . CYS B 1 20 ? -14.656 5.824 13.688 1 92.88 20 CYS B C 1
ATOM 1805 O O . CYS B 1 20 ? -13.953 5.398 14.602 1 92.88 20 CYS B O 1
ATOM 1807 N N . VAL B 1 21 ? -15.117 7.012 13.695 1 93.81 21 VAL B N 1
ATOM 1808 C CA . VAL B 1 21 ? -14.828 7.977 14.75 1 93.81 21 VAL B CA 1
ATOM 1809 C C . VAL B 1 21 ? -15.391 7.484 16.078 1 93.81 21 VAL B C 1
ATOM 1811 O O . VAL B 1 21 ? -14.727 7.559 17.109 1 93.81 21 VAL B O 1
ATOM 1814 N N . GLU B 1 22 ? -16.531 6.945 16.031 1 92.12 22 GLU B N 1
ATOM 1815 C CA . GLU B 1 22 ? -17.219 6.484 17.234 1 92.12 22 GLU B CA 1
ATOM 1816 C C . GLU B 1 22 ? -16.484 5.297 17.859 1 92.12 22 GLU B C 1
ATOM 1818 O O . GLU B 1 22 ? -16.531 5.105 19.078 1 92.12 22 GLU B O 1
ATOM 1823 N N . SER B 1 23 ? -15.82 4.625 17.047 1 91.19 23 SER B N 1
ATOM 1824 C CA . SER B 1 23 ? -15.156 3.42 17.531 1 91.19 23 SER B CA 1
ATOM 1825 C C . SER B 1 23 ? -13.703 3.697 17.891 1 91.19 23 SER B C 1
ATOM 1827 O O . SER B 1 23 ? -13.008 2.82 18.406 1 91.19 23 SER B O 1
ATOM 1829 N N . SER B 1 24 ? -13.023 4.859 17.609 1 90.12 24 SER B N 1
ATOM 1830 C CA . SER B 1 24 ? -11.586 5.117 17.656 1 90.12 24 SER B CA 1
ATOM 1831 C C . SER B 1 24 ? -11.141 5.469 19.078 1 90.12 24 SER B C 1
ATOM 1833 O O . SER B 1 24 ? -9.945 5.414 19.391 1 90.12 24 SER B O 1
ATOM 1835 N N . GLY B 1 25 ? -11.969 5.703 20.016 1 90.19 25 GLY B N 1
ATOM 1836 C CA . GLY B 1 25 ? -11.57 6.07 21.359 1 90.19 25 GLY B CA 1
ATOM 1837 C C . GLY B 1 25 ? -10.758 7.352 21.406 1 90.19 25 GLY B C 1
ATOM 1838 O O . GLY B 1 25 ? -11.117 8.344 20.781 1 90.19 25 GLY B O 1
ATOM 1839 N N . ASP B 1 26 ? -9.539 7.352 22.25 1 94.38 26 ASP B N 1
ATOM 1840 C CA . ASP B 1 26 ? -8.734 8.547 22.5 1 94.38 26 ASP B CA 1
ATOM 1841 C C . ASP B 1 26 ? -7.449 8.531 21.672 1 94.38 26 ASP B C 1
ATOM 1843 O O . ASP B 1 26 ? -7.273 7.672 20.812 1 94.38 26 ASP B O 1
ATOM 1847 N N . PHE B 1 27 ? -6.664 9.555 21.875 1 97.38 27 PHE B N 1
ATOM 1848 C CA . PHE B 1 27 ? -5.363 9.625 21.219 1 97.38 27 PHE B CA 1
ATOM 1849 C C . PHE B 1 27 ? -4.562 8.352 21.469 1 97.38 27 PHE B C 1
ATOM 1851 O O . PHE B 1 27 ? -4.586 7.805 22.578 1 97.38 27 PHE B O 1
ATOM 1858 N N . ASN B 1 28 ? -3.834 7.887 20.5 1 96.44 28 ASN B N 1
ATOM 1859 C CA . ASN B 1 28 ? -3.1 6.633 20.625 1 96.44 28 ASN B CA 1
ATOM 1860 C C . ASN B 1 28 ? -1.604 6.875 20.812 1 96.44 28 ASN B C 1
ATOM 1862 O O . ASN B 1 28 ? -0.788 6.008 20.5 1 96.44 28 ASN B O 1
ATOM 1866 N N . TYR B 1 29 ? -1.229 8.047 21.141 1 97.25 29 TYR B N 1
ATOM 1867 C CA . TYR B 1 29 ? 0.151 8.406 21.453 1 97.25 29 TYR B CA 1
ATOM 1868 C C . TYR B 1 29 ? 0.25 9.055 22.828 1 97.25 29 TYR B C 1
ATOM 1870 O O . TYR B 1 29 ? -0.765 9.43 23.406 1 97.25 29 TYR B O 1
ATOM 1878 N N . GLY B 1 30 ? 1.39 9.18 23.344 1 96.06 30 GLY B N 1
ATOM 1879 C CA . GLY B 1 30 ? 1.604 9.609 24.719 1 96.06 30 GLY B CA 1
ATOM 1880 C C . GLY B 1 30 ? 1.121 11.023 24.969 1 96.06 30 GLY B C 1
ATOM 1881 O O . GLY B 1 30 ? 1.304 11.914 24.141 1 96.06 30 GLY B O 1
ATOM 1882 N N . SER B 1 31 ? 0.59 11.289 26.188 1 96.5 31 SER B N 1
ATOM 1883 C CA . SER B 1 31 ? 0.034 12.586 26.562 1 96.5 31 SER B CA 1
ATOM 1884 C C . SER B 1 31 ? 1.118 13.656 26.609 1 96.5 31 SER B C 1
ATOM 1886 O O . SER B 1 31 ? 0.842 14.836 26.375 1 96.5 31 SER B O 1
ATOM 1888 N N . SER B 1 32 ? 2.332 13.266 26.906 1 96.12 32 SER B N 1
ATOM 1889 C CA . SER B 1 32 ? 3.438 14.219 27 1 96.12 32 SER B CA 1
ATOM 1890 C C . SER B 1 32 ? 3.754 14.836 25.641 1 96.12 32 SER B C 1
ATOM 1892 O O . SER B 1 32 ? 4.434 15.859 25.562 1 96.12 32 SER B O 1
ATOM 1894 N N . PHE B 1 33 ? 3.248 14.219 24.578 1 97.19 33 PHE B N 1
ATOM 1895 C CA . PHE B 1 33 ? 3.564 14.695 23.234 1 97.19 33 PHE B CA 1
ATOM 1896 C C . PHE B 1 33 ? 2.387 15.453 22.641 1 97.19 33 PHE B C 1
ATOM 1898 O O . PHE B 1 33 ? 2.463 15.938 21.5 1 97.19 33 PHE B O 1
ATOM 1905 N N . ARG B 1 34 ? 1.343 15.633 23.391 1 96.94 34 ARG B N 1
ATOM 1906 C CA . ARG B 1 34 ? 0.155 16.312 22.875 1 96.94 34 ARG B CA 1
ATOM 1907 C C . ARG B 1 34 ? 0.454 17.766 22.547 1 96.94 34 ARG B C 1
ATOM 1909 O O . ARG B 1 34 ? 1.102 18.469 23.328 1 96.94 34 ARG B O 1
ATOM 1916 N N . CYS B 1 35 ? 0.114 18.141 21.391 1 97.5 35 CYS B N 1
ATOM 1917 C CA . CYS B 1 35 ? 0.223 19.5 20.875 1 97.5 35 CYS B CA 1
ATOM 1918 C C . CYS B 1 35 ? 1.672 19.844 20.547 1 97.5 35 CYS B C 1
ATOM 1920 O O . CYS B 1 35 ? 2.008 21.016 20.359 1 97.5 35 CYS B O 1
ATOM 1922 N N . SER B 1 36 ? 2.51 18.875 20.5 1 96.62 36 SER B N 1
ATOM 1923 C CA . SER B 1 36 ? 3.916 19.125 20.203 1 96.62 36 SER B CA 1
ATOM 1924 C C . SER B 1 36 ? 4.098 19.688 18.797 1 96.62 36 SER B C 1
ATOM 1926 O O . SER B 1 36 ? 5.133 20.266 18.484 1 96.62 36 SER B O 1
ATOM 1928 N N . SER B 1 37 ? 3.129 19.484 17.922 1 96.75 37 SER B N 1
ATOM 1929 C CA . SER B 1 37 ? 3.248 19.969 16.562 1 96.75 37 SER B CA 1
ATOM 1930 C C . SER B 1 37 ? 2.979 21.469 16.484 1 96.75 37 SER B C 1
ATOM 1932 O O . SER B 1 37 ? 3.121 22.078 15.422 1 96.75 37 SER B O 1
ATOM 1934 N N . SER B 1 38 ? 2.598 22.141 17.594 1 95.06 38 SER B N 1
ATOM 1935 C CA . SER B 1 38 ? 2.301 23.562 17.625 1 95.06 38 SER B CA 1
ATOM 1936 C C . SER B 1 38 ? 3.58 24.391 17.672 1 95.06 38 SER B C 1
ATOM 1938 O O . SER B 1 38 ? 3.551 25.609 17.438 1 95.06 38 SER B O 1
ATOM 1940 N N . SER B 1 39 ? 4.703 23.781 18 1 85 39 SER B N 1
ATOM 1941 C CA . SER B 1 39 ? 5.973 24.484 18.109 1 85 39 SER B CA 1
ATOM 1942 C C . SER B 1 39 ? 6.941 24.062 17.016 1 85 39 SER B C 1
ATOM 1944 O O . SER B 1 39 ? 7 22.891 16.641 1 85 39 SER B O 1
ATOM 1946 N N . TYR B 1 40 ? 7.543 25.031 16.484 1 76.69 40 TYR B N 1
ATOM 1947 C CA . TYR B 1 40 ? 8.539 24.766 15.445 1 76.69 40 TYR B CA 1
ATOM 1948 C C . TYR B 1 40 ? 9.953 24.875 16.016 1 76.69 40 TYR B C 1
ATOM 1950 O O . TYR B 1 40 ? 10.922 25 15.258 1 76.69 40 TYR B O 1
ATOM 1958 N N . ASP B 1 41 ? 10.039 24.625 17.188 1 86.31 41 ASP B N 1
ATOM 1959 C CA . ASP B 1 41 ? 11.32 24.734 17.875 1 86.31 41 ASP B CA 1
ATOM 1960 C C . ASP B 1 41 ? 12.172 23.484 17.656 1 86.31 41 ASP B C 1
ATOM 1962 O O . ASP B 1 41 ? 11.664 22.359 17.75 1 86.31 41 ASP B O 1
ATOM 1966 N N . GLU B 1 42 ? 13.398 23.688 17.438 1 90.12 42 GLU B N 1
ATOM 1967 C CA . GLU B 1 42 ? 14.367 22.625 17.219 1 90.12 42 GLU B CA 1
ATOM 1968 C C . GLU B 1 42 ? 14.453 21.703 18.438 1 90.12 42 GLU B C 1
ATOM 1970 O O . GLU B 1 42 ? 14.641 20.484 18.297 1 90.12 42 GLU B O 1
ATOM 1975 N N . ALA B 1 43 ? 14.297 22.297 19.531 1 92.38 43 ALA B N 1
ATOM 1976 C CA . ALA B 1 43 ? 14.367 21.5 20.766 1 92.38 43 ALA B CA 1
ATOM 1977 C C . ALA B 1 43 ? 13.219 20.484 20.828 1 92.38 43 ALA B C 1
ATOM 1979 O O . ALA B 1 43 ? 13.414 19.344 21.25 1 92.38 43 ALA B O 1
ATOM 1980 N N . VAL B 1 44 ? 12.086 20.891 20.375 1 92.56 44 VAL B N 1
ATOM 1981 C CA . VAL B 1 44 ? 10.922 20.016 20.359 1 92.56 44 VAL B CA 1
ATOM 1982 C C . VAL B 1 44 ? 11.148 18.891 19.359 1 92.56 44 VAL B C 1
ATOM 1984 O O . VAL B 1 44 ? 10.898 17.719 19.656 1 92.56 44 VAL B O 1
ATOM 1987 N N . GLU B 1 45 ? 11.68 19.188 18.219 1 94.12 45 GLU B N 1
ATOM 1988 C CA . GLU B 1 45 ? 11.945 18.188 17.188 1 94.12 45 GLU B CA 1
ATOM 1989 C C . GLU B 1 45 ? 12.938 17.141 17.672 1 94.12 45 GLU B C 1
ATOM 1991 O O . GLU B 1 45 ? 12.766 15.953 17.406 1 94.12 45 GLU B O 1
ATOM 1996 N N . LYS B 1 46 ? 13.922 17.594 18.359 1 94.88 46 LYS B N 1
ATOM 1997 C CA . LYS B 1 46 ? 14.922 16.672 18.891 1 94.88 46 LYS B CA 1
ATOM 1998 C C . LYS B 1 46 ? 14.305 15.719 19.891 1 94.88 46 LYS B C 1
ATOM 2000 O O . LYS B 1 46 ? 14.594 14.516 19.891 1 94.88 46 LYS B O 1
ATOM 2005 N N . THR B 1 47 ? 13.508 16.297 20.75 1 95.31 47 THR B N 1
ATOM 2006 C CA . THR B 1 47 ? 12.828 15.484 21.75 1 95.31 47 THR B CA 1
ATOM 2007 C C . THR B 1 47 ? 11.969 14.422 21.078 1 95.31 47 THR B C 1
ATOM 2009 O O . THR B 1 47 ? 11.953 13.266 21.516 1 95.31 47 THR B O 1
ATOM 2012 N N . LEU B 1 48 ? 11.227 14.797 20.062 1 96.5 48 LEU B N 1
ATOM 2013 C CA . LEU B 1 48 ? 10.375 13.875 19.312 1 96.5 48 LEU B CA 1
ATOM 2014 C C . LEU B 1 48 ? 11.211 12.789 18.641 1 96.5 48 LEU B C 1
ATOM 2016 O O . LEU B 1 48 ? 10.875 11.609 18.703 1 96.5 48 LEU B O 1
ATOM 2020 N N . ALA B 1 49 ? 12.297 13.242 18.047 1 95.5 49 ALA B N 1
ATOM 2021 C CA . ALA B 1 49 ? 13.188 12.297 17.375 1 95.5 49 ALA B CA 1
ATOM 2022 C C . ALA B 1 49 ? 13.773 11.297 18.375 1 95.5 49 ALA B C 1
ATOM 2024 O O . ALA B 1 49 ? 13.836 10.102 18.094 1 95.5 49 ALA B O 1
ATOM 2025 N N . ASP B 1 50 ? 14.148 11.766 19.469 1 96.44 50 ASP B N 1
ATOM 2026 C CA . ASP B 1 50 ? 14.711 10.914 20.516 1 96.44 50 ASP B CA 1
ATOM 2027 C C . ASP B 1 50 ? 13.68 9.898 21 1 96.44 50 ASP B C 1
ATOM 2029 O O . ASP B 1 50 ? 14.039 8.805 21.438 1 96.44 50 ASP B O 1
ATOM 2033 N N . ALA B 1 51 ? 12.453 10.312 20.938 1 96.81 51 ALA B N 1
ATOM 2034 C CA . ALA B 1 51 ? 11.375 9.438 21.375 1 96.81 51 ALA B CA 1
ATOM 2035 C C . ALA B 1 51 ? 10.977 8.445 20.281 1 96.81 51 ALA B C 1
ATOM 2037 O O . ALA B 1 51 ? 10.047 7.66 20.453 1 96.81 51 ALA B O 1
ATOM 2038 N N . GLY B 1 52 ? 11.602 8.531 19.109 1 95.12 52 GLY B N 1
ATOM 2039 C CA . GLY B 1 52 ? 11.391 7.527 18.078 1 95.12 52 GLY B CA 1
ATOM 2040 C C . GLY B 1 52 ? 10.422 7.977 17 1 95.12 52 GLY B C 1
ATOM 2041 O O . GLY B 1 52 ? 10.031 7.184 16.125 1 95.12 52 GLY B O 1
ATOM 2042 N N . PHE B 1 53 ? 9.984 9.195 17.047 1 96.19 53 PHE B N 1
ATOM 2043 C CA . PHE B 1 53 ? 9.078 9.703 16.031 1 96.19 53 PHE B CA 1
ATOM 2044 C C . PHE B 1 53 ? 9.852 10.125 14.789 1 96.19 53 PHE B C 1
ATOM 2046 O O . PHE B 1 53 ? 10.953 10.672 14.883 1 96.19 53 PHE B O 1
ATOM 2053 N N . PHE B 1 54 ? 9.312 9.828 13.695 1 94 54 PHE B N 1
ATOM 2054 C CA . PHE B 1 54 ? 9.789 10.406 12.445 1 94 54 PHE B CA 1
ATOM 2055 C C . PHE B 1 54 ? 9.172 11.781 12.219 1 94 54 PHE B C 1
ATOM 2057 O O . PHE B 1 54 ? 7.984 11.984 12.477 1 94 54 PHE B O 1
ATOM 2064 N N . ILE B 1 55 ? 10.008 12.609 11.805 1 94.81 55 ILE B N 1
ATOM 2065 C CA . ILE B 1 55 ? 9.586 14 11.633 1 94.81 55 ILE B CA 1
ATOM 2066 C C . ILE B 1 55 ? 9.531 14.344 10.148 1 94.81 55 ILE B C 1
ATOM 2068 O O . ILE B 1 55 ? 10.453 14.008 9.391 1 94.81 55 ILE B O 1
ATOM 2072 N N . ASN B 1 56 ? 8.43 14.938 9.734 1 92.94 56 ASN B N 1
ATOM 2073 C CA . ASN B 1 56 ? 8.273 15.477 8.391 1 92.94 56 ASN B CA 1
ATOM 2074 C C . ASN B 1 56 ? 7.879 16.953 8.422 1 92.94 56 ASN B C 1
ATOM 2076 O O . ASN B 1 56 ? 7.02 17.344 9.211 1 92.94 56 ASN B O 1
ATOM 2080 N N . ARG B 1 57 ? 8.555 17.703 7.621 1 93.69 57 ARG B N 1
ATOM 2081 C CA . ARG B 1 57 ? 8.25 19.125 7.531 1 93.69 57 ARG B CA 1
ATOM 2082 C C . ARG B 1 57 ? 8.297 19.609 6.086 1 93.69 57 ARG B C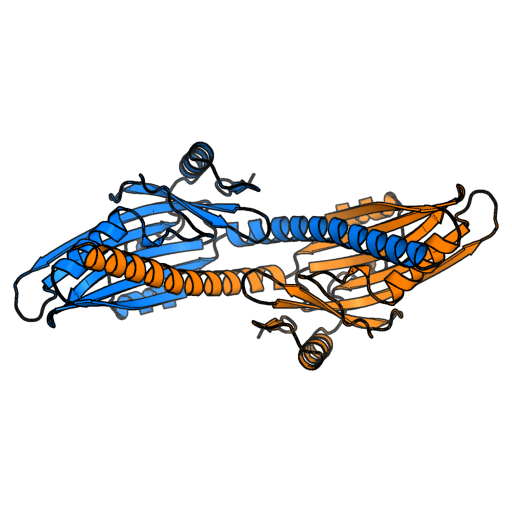 1
ATOM 2084 O O . ARG B 1 57 ? 9.18 19.203 5.32 1 93.69 57 ARG B O 1
ATOM 2091 N N . SER B 1 58 ? 7.316 20.391 5.719 1 95.94 58 SER B N 1
ATOM 2092 C CA . SER B 1 58 ? 7.254 21.031 4.406 1 95.94 58 SER B CA 1
ATOM 2093 C C . SER B 1 58 ? 6.805 22.484 4.52 1 95.94 58 SER B C 1
ATOM 2095 O O . SER B 1 58 ? 5.887 22.797 5.277 1 95.94 58 SER B O 1
ATOM 2097 N N . ARG B 1 59 ? 7.508 23.281 3.902 1 96.31 59 ARG B N 1
ATOM 2098 C CA . ARG B 1 59 ? 7.184 24.703 3.871 1 96.31 59 ARG B CA 1
ATOM 2099 C C . ARG B 1 59 ? 7.223 25.25 2.445 1 96.31 59 ARG B C 1
ATOM 2101 O O . ARG B 1 59 ? 8.219 25.094 1.744 1 96.31 59 ARG B O 1
ATOM 2108 N N . VAL B 1 60 ? 6.148 25.906 2.047 1 97.88 60 VAL B N 1
ATOM 2109 C CA . VAL B 1 60 ? 6.027 26.375 0.671 1 97.88 60 VAL B CA 1
ATOM 2110 C C . VAL B 1 60 ? 5.57 27.844 0.665 1 97.88 60 VAL B C 1
ATOM 2112 O O . VAL B 1 60 ? 4.688 28.219 1.435 1 97.88 60 VAL B O 1
ATOM 2115 N N . LEU B 1 61 ? 6.207 28.594 -0.178 1 98.31 61 LEU B N 1
ATOM 2116 C CA . LEU B 1 61 ? 5.781 29.984 -0.376 1 98.31 61 LEU B CA 1
ATOM 2117 C C . LEU B 1 61 ? 4.516 30.047 -1.227 1 98.31 61 LEU B C 1
ATOM 2119 O O . LEU B 1 61 ? 4.492 29.531 -2.35 1 98.31 61 LEU B O 1
ATOM 2123 N N . LEU B 1 62 ? 3.514 30.672 -0.627 1 97.94 62 LEU B N 1
ATOM 2124 C CA . LEU B 1 62 ? 2.246 30.781 -1.341 1 97.94 62 LEU B CA 1
ATOM 2125 C C . LEU B 1 62 ? 2.156 32.094 -2.115 1 97.94 62 LEU B C 1
ATOM 2127 O O . LEU B 1 62 ? 1.46 32.156 -3.129 1 97.94 62 LEU B O 1
ATOM 2131 N N . GLY B 1 63 ? 2.777 33.125 -1.664 1 97.12 63 GLY B N 1
ATOM 2132 C CA . GLY B 1 63 ? 2.701 34.5 -2.178 1 97.12 63 GLY B CA 1
ATOM 2133 C C . GLY B 1 63 ? 2.965 35.562 -1.121 1 97.12 63 GLY B C 1
ATOM 2134 O O . GLY B 1 63 ? 3.797 35.344 -0.232 1 97.12 63 GLY B O 1
ATOM 2135 N N . SER B 1 64 ? 2.262 36.719 -1.362 1 97.06 64 SER B N 1
ATOM 2136 C CA . SER B 1 64 ? 2.5 37.812 -0.427 1 97.06 64 SER B CA 1
ATOM 2137 C C . SER B 1 64 ? 1.218 38.594 -0.148 1 97.06 64 SER B C 1
ATOM 2139 O O . SER B 1 64 ? 0.283 38.562 -0.951 1 97.06 64 SER B O 1
ATOM 2141 N N . GLY B 1 65 ? 1.18 39.156 1.142 1 95.31 65 GLY B N 1
ATOM 2142 C CA . GLY B 1 65 ? 0.153 40.156 1.44 1 95.31 65 GLY B CA 1
ATOM 2143 C C . GLY B 1 65 ? -1.05 39.562 2.152 1 95.31 65 GLY B C 1
ATOM 2144 O O . GLY B 1 65 ? -1.158 38.344 2.295 1 95.31 65 GLY B O 1
ATOM 2145 N N . PRO B 1 66 ? -1.901 40.438 2.656 1 94.62 66 PRO B N 1
ATOM 2146 C CA . PRO B 1 66 ? -3.049 40.031 3.465 1 94.62 66 PRO B CA 1
ATOM 2147 C C . PRO B 1 66 ? -4.07 39.219 2.666 1 94.62 66 PRO B C 1
ATOM 2149 O O . PRO B 1 66 ? -4.723 38.344 3.217 1 94.62 66 PRO B O 1
ATOM 2152 N N . THR B 1 67 ? -4.188 39.531 1.361 1 96.25 67 THR B N 1
ATOM 2153 C CA . THR B 1 67 ? -5.141 38.781 0.544 1 96.25 67 THR B CA 1
ATOM 2154 C C . THR B 1 67 ? -4.738 37.312 0.445 1 96.25 67 THR B C 1
ATOM 2156 O O . THR B 1 67 ? -5.574 36.438 0.625 1 96.25 67 THR B O 1
ATOM 2159 N N . THR B 1 68 ? -3.477 37.125 0.138 1 97.44 68 THR B N 1
ATOM 2160 C CA . THR B 1 68 ? -2.957 35.75 0.07 1 97.44 68 THR B CA 1
ATOM 2161 C C . THR B 1 68 ? -3.15 35.031 1.402 1 97.44 68 THR B C 1
ATOM 2163 O O . THR B 1 68 ? -3.584 33.875 1.434 1 97.44 68 THR B O 1
ATOM 2166 N N . PHE B 1 69 ? -2.898 35.688 2.514 1 97.19 69 PHE B N 1
ATOM 2167 C CA . PHE B 1 69 ? -3.045 35.125 3.846 1 97.19 69 PHE B CA 1
ATOM 2168 C C . PHE B 1 69 ? -4.488 34.688 4.102 1 97.19 69 PHE B C 1
ATOM 2170 O O . PHE B 1 69 ? -4.75 33.594 4.551 1 97.19 69 PHE B O 1
ATOM 2177 N N . ASN B 1 70 ? -5.422 35.594 3.811 1 96.94 70 ASN B N 1
ATOM 2178 C CA . ASN B 1 70 ? -6.832 35.344 4.074 1 96.94 70 ASN B CA 1
ATOM 2179 C C . ASN B 1 70 ? -7.363 34.219 3.203 1 96.94 70 ASN B C 1
ATOM 2181 O O . ASN B 1 70 ? -8.156 33.375 3.666 1 96.94 70 ASN B O 1
ATOM 2185 N N . LEU B 1 71 ? -6.934 34.125 1.978 1 97.44 71 LEU B N 1
ATOM 2186 C CA . LEU B 1 71 ? -7.34 33.062 1.081 1 97.44 71 LEU B CA 1
ATOM 2187 C C . LEU B 1 71 ? -6.793 31.719 1.556 1 97.44 71 LEU B C 1
ATOM 2189 O O . LEU B 1 71 ? -7.496 30.703 1.521 1 97.44 71 LEU B O 1
ATOM 2193 N N . ALA B 1 72 ? -5.555 31.75 1.947 1 98.12 72 ALA B N 1
ATOM 2194 C CA . ALA B 1 72 ? -4.926 30.531 2.441 1 98.12 72 ALA B CA 1
ATOM 2195 C C . ALA B 1 72 ? -5.613 30.031 3.707 1 98.12 72 ALA B C 1
ATOM 2197 O O . ALA B 1 72 ? -5.867 28.828 3.852 1 98.12 72 ALA B O 1
ATOM 2198 N N . LYS B 1 73 ? -5.883 30.922 4.602 1 97.56 73 LYS B N 1
ATOM 2199 C CA . LYS B 1 73 ? -6.602 30.578 5.824 1 97.56 73 LYS B CA 1
ATOM 2200 C C . LYS B 1 73 ? -7.961 29.969 5.508 1 97.56 73 LYS B C 1
ATOM 2202 O O . LYS B 1 73 ? -8.32 28.922 6.062 1 97.56 73 LYS B O 1
ATOM 2207 N N . SER B 1 74 ? -8.664 30.609 4.633 1 96.62 74 SER B N 1
ATOM 2208 C CA . SER B 1 74 ? -9.969 30.109 4.223 1 96.62 74 SER B CA 1
ATOM 2209 C C . SER B 1 74 ? -9.859 28.719 3.605 1 96.62 74 SER B C 1
ATOM 2211 O O . SER B 1 74 ? -10.719 27.859 3.822 1 96.62 74 SER B O 1
ATOM 2213 N N . ALA B 1 75 ? -8.82 28.516 2.832 1 96.94 75 ALA B N 1
ATOM 2214 C CA . ALA B 1 75 ? -8.578 27.219 2.209 1 96.94 75 ALA B CA 1
ATOM 2215 C C . ALA B 1 75 ? -8.375 26.141 3.264 1 96.94 75 ALA B C 1
ATOM 2217 O O . ALA B 1 75 ? -8.891 25.031 3.129 1 96.94 75 ALA B O 1
ATOM 2218 N N . LEU B 1 76 ? -7.637 26.438 4.336 1 97.31 76 LEU B N 1
ATOM 2219 C CA . LEU B 1 76 ? -7.43 25.484 5.418 1 97.31 76 LEU B CA 1
ATOM 2220 C C . LEU B 1 76 ? -8.742 25.172 6.125 1 97.31 76 LEU B C 1
ATOM 2222 O O . LEU B 1 76 ? -9.031 24.016 6.422 1 97.31 76 LEU B O 1
ATOM 2226 N N . LEU B 1 77 ? -9.539 26.203 6.34 1 97.12 77 LEU B N 1
ATOM 2227 C CA . LEU B 1 77 ? -10.789 26.047 7.074 1 97.12 77 LEU B CA 1
ATOM 2228 C C . LEU B 1 77 ? -11.797 25.234 6.273 1 97.12 77 LEU B C 1
ATOM 2230 O O . LEU B 1 77 ? -12.695 24.625 6.848 1 97.12 77 LEU B O 1
ATOM 2234 N N . SER B 1 78 ? -11.57 25.188 5 1 95.94 78 SER B N 1
ATOM 2235 C CA . SER B 1 78 ? -12.477 24.438 4.137 1 95.94 78 SER B CA 1
ATOM 2236 C C . SER B 1 78 ? -11.844 23.141 3.662 1 95.94 78 SER B C 1
ATOM 2238 O O . SER B 1 78 ? -12.344 22.5 2.736 1 95.94 78 SER B O 1
ATOM 2240 N N . TRP B 1 79 ? -10.711 22.781 4.172 1 97.56 79 TRP B N 1
ATOM 2241 C CA . TRP B 1 79 ? -10.008 21.531 3.93 1 97.56 79 TRP B CA 1
ATOM 2242 C C . TRP B 1 79 ? -9.609 21.406 2.463 1 97.56 79 TRP B C 1
ATOM 2244 O O . TRP B 1 79 ? -9.602 20.312 1.905 1 97.56 79 TRP B O 1
ATOM 2254 N N . ARG B 1 80 ? -9.352 22.531 1.817 1 95.81 80 ARG B N 1
ATOM 2255 C CA . ARG B 1 80 ? -8.891 22.5 0.434 1 95.81 80 ARG B CA 1
ATOM 2256 C C . ARG B 1 80 ? -7.547 21.797 0.319 1 95.81 80 ARG B C 1
ATOM 2258 O O . ARG B 1 80 ? -7.25 21.188 -0.71 1 95.81 80 ARG B O 1
ATOM 2265 N N . HIS B 1 81 ? -6.758 21.797 1.382 1 96.75 81 HIS B N 1
ATOM 2266 C CA . HIS B 1 81 ? -5.441 21.172 1.389 1 96.75 81 HIS B CA 1
ATOM 2267 C C . HIS B 1 81 ? -5.551 19.641 1.34 1 96.75 81 HIS B C 1
ATOM 2269 O O . HIS B 1 81 ? -4.555 18.953 1.135 1 96.75 81 HIS B O 1
ATOM 2275 N N . PHE B 1 82 ? -6.766 19.031 1.475 1 96 82 PHE B N 1
ATOM 2276 C CA . PHE B 1 82 ? -7.02 17.594 1.365 1 96 82 PHE B CA 1
ATOM 2277 C C . PHE B 1 82 ? -7.84 17.281 0.119 1 96 82 PHE B C 1
ATOM 2279 O O . PHE B 1 82 ? -8.352 16.172 -0.035 1 96 82 PHE B O 1
ATOM 2286 N N . ALA B 1 83 ? -8.117 18.266 -0.612 1 92.5 83 ALA B N 1
ATOM 2287 C CA . ALA B 1 83 ? -8.891 18.031 -1.825 1 92.5 83 ALA B CA 1
ATOM 2288 C C . ALA B 1 83 ? -8.039 17.359 -2.898 1 92.5 83 ALA B C 1
ATOM 2290 O O . ALA B 1 83 ? -7.855 17.906 -3.986 1 92.5 83 ALA B O 1
ATOM 2291 N N . LEU B 1 84 ? -7.68 16.172 -2.547 1 93.31 84 LEU B N 1
ATOM 2292 C CA . LEU B 1 84 ? -6.84 15.367 -3.432 1 93.31 84 LEU B CA 1
ATOM 2293 C C . LEU B 1 84 ? -7.625 14.195 -4.016 1 93.31 84 LEU B C 1
ATOM 2295 O O . LEU B 1 84 ? -8.633 13.773 -3.445 1 93.31 84 LEU B O 1
ATOM 2299 N N . GLY B 1 85 ? -7.391 13.742 -5.238 1 90.88 85 GLY B N 1
ATOM 2300 C CA . GLY B 1 85 ? -8.055 12.602 -5.844 1 90.88 85 GLY B CA 1
ATOM 2301 C C . GLY B 1 85 ? -7.938 11.336 -5.016 1 90.88 85 GLY B C 1
ATOM 2302 O O . GLY B 1 85 ? -8.828 10.484 -5.039 1 90.88 85 GLY B O 1
ATOM 2303 N N . TRP B 1 86 ? -6.93 11.25 -4.148 1 94.25 86 TRP B N 1
ATOM 2304 C CA . TRP B 1 86 ? -6.664 10 -3.445 1 94.25 86 TRP B CA 1
ATOM 2305 C C . TRP B 1 86 ? -6.758 10.195 -1.935 1 94.25 86 TRP B C 1
ATOM 2307 O O . TRP B 1 86 ? -6.625 9.234 -1.171 1 94.25 86 TRP B O 1
ATOM 2317 N N . ALA B 1 87 ? -6.965 11.367 -1.427 1 96.69 87 ALA B N 1
ATOM 2318 C CA . ALA B 1 87 ? -7.137 11.672 -0.008 1 96.69 87 ALA B CA 1
ATOM 2319 C C . ALA B 1 87 ? -8.156 12.789 0.193 1 96.69 87 ALA B C 1
ATOM 2321 O O . ALA B 1 87 ? -8.172 13.766 -0.557 1 96.69 87 ALA B O 1
ATOM 2322 N N . PHE B 1 88 ? -9.008 12.586 1.232 1 96.44 88 PHE B N 1
ATOM 2323 C CA . PHE B 1 88 ? -9.969 13.656 1.483 1 96.44 88 PHE B CA 1
ATOM 2324 C C . PHE B 1 88 ? -10.414 13.656 2.939 1 96.44 88 PHE B C 1
ATOM 2326 O O . PHE B 1 88 ? -10.227 12.664 3.648 1 96.44 88 PHE B O 1
ATOM 2333 N N . VAL B 1 89 ? -10.812 14.75 3.385 1 97.75 89 VAL B N 1
ATOM 2334 C CA . VAL B 1 89 ? -11.562 15 4.613 1 97.75 89 VAL B CA 1
ATOM 2335 C C . VAL B 1 89 ? -12.914 15.617 4.277 1 97.75 89 VAL B C 1
ATOM 2337 O O . VAL B 1 89 ? -13.023 16.406 3.338 1 97.75 89 VAL B O 1
ATOM 2340 N N . ASP B 1 90 ? -13.977 15.18 4.992 1 95.94 90 ASP B N 1
ATOM 2341 C CA . ASP B 1 90 ? -15.266 15.844 4.809 1 95.94 90 ASP B CA 1
ATOM 2342 C C . ASP B 1 90 ? -15.133 17.359 4.945 1 95.94 90 ASP B C 1
ATOM 2344 O O . ASP B 1 90 ? -14.734 17.859 6 1 95.94 90 ASP B O 1
ATOM 2348 N N . PRO B 1 91 ? -15.484 18.062 3.889 1 94.25 91 PRO B N 1
ATOM 2349 C CA . PRO B 1 91 ? -15.297 19.516 3.91 1 94.25 91 PRO B CA 1
ATOM 2350 C C . PRO B 1 91 ? -16.141 20.203 4.977 1 94.25 91 PRO B C 1
ATOM 2352 O O . PRO B 1 91 ? -15.875 21.359 5.332 1 94.25 91 PRO B O 1
ATOM 2355 N N . LYS B 1 92 ? -17.109 19.609 5.504 1 94.88 92 LYS B N 1
ATOM 2356 C CA . LYS B 1 92 ? -17.984 20.188 6.516 1 94.88 92 LYS B CA 1
ATOM 2357 C C . LYS B 1 92 ? -17.406 20 7.914 1 94.88 92 LYS B C 1
ATOM 2359 O O . LYS B 1 92 ? -17.953 20.5 8.898 1 94.88 92 LYS B O 1
ATOM 2364 N N . THR B 1 93 ? -16.297 19.328 8.008 1 97.56 93 THR B N 1
ATOM 2365 C CA . THR B 1 93 ? -15.672 19.109 9.305 1 97.56 93 THR B CA 1
ATOM 2366 C C . THR B 1 93 ? -15.242 20.422 9.93 1 97.56 93 THR B C 1
ATOM 2368 O O . THR B 1 93 ? -14.445 21.172 9.344 1 97.56 93 THR B O 1
ATOM 2371 N N . PRO B 1 94 ? -15.75 20.75 11.102 1 98.06 94 PRO B N 1
ATOM 2372 C CA . PRO B 1 94 ? -15.32 22 11.734 1 98.06 94 PRO B CA 1
ATOM 2373 C C . PRO B 1 94 ? -13.867 21.953 12.203 1 98.06 94 PRO B C 1
ATOM 2375 O O . PRO B 1 94 ? -13.414 20.922 12.711 1 98.06 94 PRO B O 1
ATOM 2378 N N . VAL B 1 95 ? -13.18 23.016 12.008 1 98.44 95 VAL B N 1
ATOM 2379 C CA . VAL B 1 95 ? -11.82 23.125 12.516 1 98.44 95 VAL B CA 1
ATOM 2380 C C . VAL B 1 95 ? -11.844 23.734 13.922 1 98.44 95 VAL B C 1
ATOM 2382 O O . VAL B 1 95 ? -11.641 24.938 14.086 1 98.44 95 VAL B O 1
ATOM 2385 N N . GLU B 1 96 ? -12.125 22.922 14.891 1 98.5 96 GLU B N 1
ATOM 2386 C CA . GLU B 1 96 ? -12.195 23.266 16.312 1 98.5 96 GLU B CA 1
ATOM 2387 C C . GLU B 1 96 ? -11.523 22.203 17.172 1 98.5 96 GLU B C 1
ATOM 2389 O O . GLU B 1 96 ? -11.602 21.016 16.859 1 98.5 96 GLU B O 1
ATOM 2394 N N . LYS B 1 97 ? -10.93 22.75 18.25 1 98.5 97 LYS B N 1
ATOM 2395 C CA . LYS B 1 97 ? -10.312 21.812 19.188 1 98.5 97 LYS B CA 1
ATOM 2396 C C . LYS B 1 97 ? -11.32 20.75 19.641 1 98.5 97 LYS B C 1
ATOM 2398 O O . LYS B 1 97 ? -12.453 21.078 20 1 98.5 97 LYS B O 1
ATOM 2403 N N . GLY B 1 98 ? -10.922 19.516 19.547 1 98.1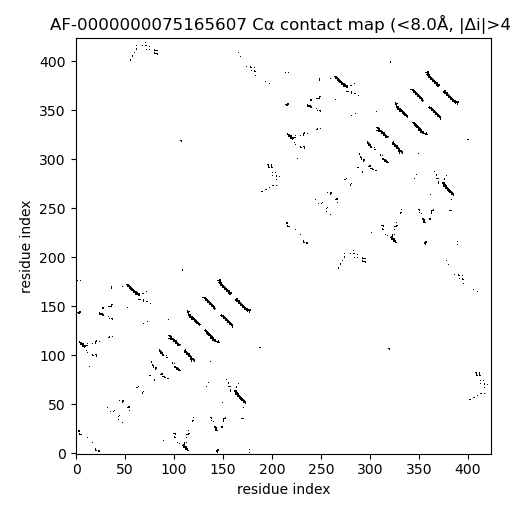2 98 GLY B N 1
ATOM 2404 C CA . GLY B 1 98 ? -11.75 18.438 20.031 1 98.12 98 GLY B CA 1
ATOM 2405 C C . GLY B 1 98 ? -12.562 17.766 18.953 1 98.12 98 GLY B C 1
ATOM 2406 O O . GLY B 1 98 ? -13.102 16.672 19.156 1 98.12 98 GLY B O 1
ATOM 2407 N N . THR B 1 99 ? -12.664 18.406 17.766 1 98.31 99 THR B N 1
ATOM 2408 C CA . THR B 1 99 ? -13.406 17.812 16.656 1 98.31 99 THR B CA 1
ATOM 2409 C C . THR B 1 99 ? -12.75 16.516 16.188 1 98.31 99 THR B C 1
ATOM 2411 O O . THR B 1 99 ? -11.562 16.5 15.867 1 98.31 99 THR B O 1
ATOM 2414 N N . LYS B 1 100 ? -13.492 15.43 16.297 1 97.94 100 LYS B N 1
ATOM 2415 C CA . LYS B 1 100 ? -13.047 14.172 15.719 1 97.94 100 LYS B CA 1
ATOM 2416 C C . LYS B 1 100 ? -13.461 14.055 14.258 1 97.94 100 LYS B C 1
ATOM 2418 O O . LYS B 1 100 ? -14.562 14.461 13.883 1 97.94 100 LYS B O 1
ATOM 2423 N N . PHE B 1 101 ? -12.57 13.539 13.414 1 97.62 101 PHE B N 1
ATOM 2424 C CA . PHE B 1 101 ? -12.828 13.406 11.984 1 97.62 101 PHE B CA 1
ATOM 2425 C C . PHE B 1 101 ? -12.016 12.266 11.383 1 97.62 101 PHE B C 1
ATOM 2427 O O . PHE B 1 101 ? -11.219 11.633 12.086 1 97.62 101 PHE B O 1
ATOM 2434 N N . CYS B 1 102 ? -12.266 11.938 10.078 1 97 102 CYS B N 1
ATOM 2435 C CA . CYS B 1 102 ? -11.516 10.891 9.391 1 97 102 CYS B CA 1
ATOM 2436 C C . CYS B 1 102 ? -10.773 11.461 8.18 1 97 102 CYS B C 1
ATOM 2438 O O . CYS B 1 102 ? -11.32 12.297 7.453 1 97 102 CYS B O 1
ATOM 2440 N N . VAL B 1 103 ? -9.547 11.062 8.07 1 97.31 103 VAL B N 1
ATOM 2441 C CA . VAL B 1 103 ? -8.867 11.148 6.777 1 97.31 103 VAL B CA 1
ATOM 2442 C C . VAL B 1 103 ? -9.078 9.859 5.992 1 97.31 103 VAL B C 1
ATOM 2444 O O . VAL B 1 103 ? -8.82 8.766 6.504 1 97.31 103 VAL B O 1
ATOM 2447 N N . CYS B 1 104 ? -9.555 9.945 4.801 1 96.56 104 CYS B N 1
ATOM 2448 C CA . CYS B 1 104 ? -9.758 8.797 3.926 1 96.56 104 CYS B CA 1
ATOM 2449 C C . CYS B 1 104 ? -8.734 8.797 2.791 1 96.56 104 CYS B C 1
ATOM 2451 O O . CYS B 1 104 ? -8.594 9.789 2.074 1 96.56 104 CYS B O 1
ATOM 2453 N N . VAL B 1 105 ? -8.047 7.691 2.67 1 95.5 105 VAL B N 1
ATOM 2454 C CA . VAL B 1 105 ? -6.984 7.586 1.676 1 95.5 105 VAL B CA 1
ATOM 2455 C C . VAL B 1 105 ? -7.254 6.395 0.757 1 95.5 105 VAL B C 1
ATOM 2457 O O . VAL B 1 105 ? -7.559 5.297 1.228 1 95.5 105 VAL B O 1
ATOM 2460 N N . LYS B 1 106 ? -7.102 6.652 -0.532 1 93.81 106 LYS B N 1
ATOM 2461 C CA . LYS B 1 106 ? -7.281 5.602 -1.527 1 93.81 106 LYS B CA 1
ATOM 2462 C C . LYS B 1 106 ? -5.977 4.852 -1.775 1 93.81 106 LYS B C 1
ATOM 2464 O O . LYS B 1 106 ? -4.965 5.453 -2.145 1 93.81 106 LYS B O 1
ATOM 2469 N N . GLU B 1 107 ? -6.016 3.562 -1.554 1 90.56 107 GLU B N 1
ATOM 2470 C CA . GLU B 1 107 ? -4.922 2.684 -1.95 1 90.56 107 GLU B CA 1
ATOM 2471 C C . GLU B 1 107 ? -5.223 1.992 -3.277 1 90.56 107 GLU B C 1
ATOM 2473 O O . GLU B 1 107 ? -6.195 2.33 -3.953 1 90.56 107 GLU B O 1
ATOM 2478 N N . LEU B 1 108 ? -4.371 1.12 -3.676 1 85.44 108 LEU B N 1
ATOM 2479 C CA . LEU B 1 108 ? -4.566 0.479 -4.973 1 85.44 108 LEU B CA 1
ATOM 2480 C C . LEU B 1 108 ? -5.91 -0.236 -5.027 1 85.44 108 LEU B C 1
ATOM 2482 O O . LEU B 1 108 ? -6.602 -0.194 -6.047 1 85.44 108 LEU B O 1
ATOM 2486 N N . ILE B 1 109 ? -6.27 -0.836 -3.887 1 87.19 109 ILE B N 1
ATOM 2487 C CA . ILE B 1 109 ? -7.52 -1.589 -3.91 1 87.19 109 ILE B CA 1
ATOM 2488 C C . ILE B 1 109 ? -8.523 -0.947 -2.957 1 87.19 109 ILE B C 1
ATOM 2490 O O . ILE B 1 109 ? -9.461 -0.274 -3.395 1 87.19 109 ILE B O 1
ATOM 2494 N N . PRO B 1 110 ? -8.281 -0.896 -1.76 1 90.38 110 PRO B N 1
ATOM 2495 C CA . PRO B 1 110 ? -9.281 -0.359 -0.837 1 90.38 110 PRO B CA 1
ATOM 2496 C C . PRO B 1 110 ? -9.008 1.092 -0.447 1 90.38 110 PRO B C 1
ATOM 2498 O O . PRO B 1 110 ? -7.922 1.61 -0.709 1 90.38 110 PRO B O 1
ATOM 2501 N N . TRP B 1 111 ? -10.078 1.763 0.079 1 92.94 111 TRP B N 1
ATOM 2502 C CA . TRP B 1 111 ? -9.93 2.979 0.875 1 92.94 111 TRP B CA 1
ATOM 2503 C C . TRP B 1 111 ? -9.617 2.643 2.328 1 92.94 111 TRP B C 1
ATOM 2505 O O . TRP B 1 111 ? -10.18 1.702 2.891 1 92.94 111 TRP B O 1
ATOM 2515 N N . ILE B 1 112 ? -8.781 3.418 2.914 1 93.56 112 ILE B N 1
ATOM 2516 C CA . ILE B 1 112 ? -8.484 3.318 4.34 1 93.56 112 ILE B CA 1
ATOM 2517 C C . ILE B 1 112 ? -9.031 4.551 5.062 1 93.56 112 ILE B C 1
ATOM 2519 O O . ILE B 1 112 ? -8.766 5.684 4.656 1 93.56 112 ILE B O 1
ATOM 2523 N N . VAL B 1 113 ? -9.812 4.312 6.074 1 95.06 113 VAL B N 1
ATOM 2524 C CA . VAL B 1 113 ? -10.391 5.383 6.879 1 95.06 113 VAL B CA 1
ATOM 2525 C C . VAL B 1 113 ? -9.609 5.535 8.18 1 95.06 113 VAL B C 1
ATOM 2527 O O . VAL B 1 113 ? -9.516 4.594 8.969 1 95.06 113 VAL B O 1
ATOM 2530 N N . MET B 1 114 ? -9.062 6.703 8.453 1 95.56 114 MET B N 1
ATOM 2531 C CA . MET B 1 114 ? -8.18 6.91 9.602 1 95.56 114 MET B CA 1
ATOM 2532 C C . MET B 1 114 ? -8.711 8.023 10.5 1 95.56 114 MET B C 1
ATOM 2534 O O . MET B 1 114 ? -8.82 9.172 10.07 1 95.56 114 MET B O 1
ATOM 2538 N N . PRO B 1 115 ? -8.953 7.727 11.734 1 96.88 115 PRO B N 1
ATOM 2539 C CA . PRO B 1 115 ? -9.555 8.703 12.648 1 96.88 115 PRO B CA 1
ATOM 2540 C C . PRO B 1 115 ? -8.516 9.594 13.328 1 96.88 115 PRO B C 1
ATOM 2542 O O . PRO B 1 115 ? -7.457 9.109 13.742 1 96.88 115 PRO B O 1
ATOM 2545 N N . LEU B 1 116 ? -8.82 10.82 13.453 1 98 116 LEU B N 1
ATOM 2546 C CA . LEU B 1 116 ? -8.031 11.828 14.141 1 98 116 LEU B CA 1
ATOM 2547 C C . LEU B 1 116 ? -8.922 12.75 14.961 1 98 116 LEU B C 1
ATOM 2549 O O . LEU B 1 116 ? -10.148 12.695 14.859 1 98 116 LEU B O 1
ATOM 2553 N N . GLN B 1 117 ? -8.266 13.523 15.781 1 98.62 117 GLN B N 1
ATOM 2554 C CA . GLN B 1 117 ? -8.93 14.57 16.547 1 98.62 117 GLN B CA 1
ATOM 2555 C C . GLN B 1 117 ? -8.102 15.852 16.562 1 98.62 117 GLN B C 1
ATOM 2557 O O . GLN B 1 117 ? -6.887 15.812 16.781 1 98.62 117 GLN B O 1
ATOM 2562 N N . ILE B 1 118 ? -8.773 16.969 16.25 1 98.81 118 ILE B N 1
ATOM 2563 C CA . ILE B 1 118 ? -8.062 18.25 16.312 1 98.81 118 ILE B CA 1
ATOM 2564 C C . ILE B 1 118 ? -7.613 18.516 17.75 1 98.81 118 ILE B C 1
ATOM 2566 O O . ILE B 1 118 ? -8.438 18.594 18.656 1 98.81 118 ILE B O 1
ATOM 2570 N N . ALA B 1 119 ? -6.367 18.641 17.969 1 98.69 119 ALA B N 1
ATOM 2571 C CA . ALA B 1 119 ? -5.777 18.812 19.281 1 98.69 119 ALA B CA 1
ATOM 2572 C C . ALA B 1 119 ? -5.738 20.281 19.688 1 98.69 119 ALA B C 1
ATOM 2574 O O . ALA B 1 119 ? -5.887 20.625 20.859 1 98.69 119 ALA B O 1
ATOM 2575 N N . TYR B 1 120 ? -5.496 21.156 18.781 1 98.5 120 TYR B N 1
ATOM 2576 C CA . TYR B 1 120 ? -5.445 22.578 19.047 1 98.5 120 TYR B CA 1
ATOM 2577 C C . TYR B 1 120 ? -5.699 23.391 17.766 1 98.5 120 TYR B C 1
ATOM 2579 O O . TYR B 1 120 ? -5.562 22.859 16.656 1 98.5 120 TYR B O 1
ATOM 2587 N N . VAL B 1 121 ? -6.09 24.547 17.953 1 98.5 121 VAL B N 1
ATOM 2588 C CA . VAL B 1 121 ? -6.195 25.578 16.922 1 98.5 121 VAL B CA 1
ATOM 2589 C C . VAL B 1 121 ? -5.465 26.844 17.375 1 98.5 121 VAL B C 1
ATOM 2591 O O . VAL B 1 121 ? -5.574 27.25 18.547 1 98.5 121 VAL B O 1
ATOM 2594 N N . SER B 1 122 ? -4.676 27.406 16.516 1 96.75 122 SER B N 1
ATOM 2595 C CA . SER B 1 122 ? -3.912 28.609 16.859 1 96.75 122 SER B CA 1
ATOM 2596 C C . SER B 1 122 ? -4.141 29.719 15.844 1 96.75 122 SER B C 1
ATOM 2598 O O . SER B 1 122 ? -4.266 29.453 14.648 1 96.75 122 SER B O 1
ATOM 2600 N N . GLN B 1 123 ? -4.27 30.891 16.344 1 95.44 123 GLN B N 1
ATOM 2601 C CA . GLN B 1 123 ? -4.387 32.094 15.508 1 95.44 123 GLN B CA 1
ATOM 2602 C C . GLN B 1 123 ? -3.73 33.281 16.172 1 95.44 123 GLN B C 1
ATOM 2604 O O . GLN B 1 123 ? -3.879 33.5 17.375 1 95.44 123 GLN B O 1
ATOM 2609 N N . THR B 1 124 ? -2.875 33.969 15.43 1 91.19 124 THR B N 1
ATOM 2610 C CA . THR B 1 124 ? -2.266 35.188 15.938 1 91.19 124 THR B CA 1
ATOM 2611 C C . THR B 1 124 ? -2.326 36.312 14.891 1 91.19 124 THR B C 1
ATOM 2613 O O . THR B 1 124 ? -2.35 36.031 13.688 1 91.19 124 THR B O 1
ATOM 2616 N N . SER B 1 125 ? -2.629 37.438 15.32 1 86.06 125 SER B N 1
ATOM 2617 C CA . SER B 1 125 ? -2.508 38.656 14.523 1 86.06 125 SER B CA 1
ATOM 2618 C C . SER B 1 125 ? -1.729 39.75 15.273 1 86.06 125 SER B C 1
ATOM 2620 O O . SER B 1 125 ? -2.047 40.062 16.422 1 86.06 125 SER B O 1
ATOM 2622 N N . GLN B 1 126 ? -0.472 40.031 14.898 1 77.5 126 GLN B N 1
ATOM 2623 C CA . GLN B 1 126 ? 0.304 41.031 15.602 1 77.5 126 GLN B CA 1
ATOM 2624 C C . GLN B 1 126 ? 0.868 42.062 14.633 1 77.5 126 GLN B C 1
ATOM 2626 O O . GLN B 1 126 ? 1.211 41.75 13.492 1 77.5 126 GLN B O 1
ATOM 2631 N N . ALA B 1 127 ? 0.818 43.312 14.961 1 72.5 127 ALA B N 1
ATOM 2632 C CA . ALA B 1 127 ? 1.386 44.438 14.219 1 72.5 127 ALA B CA 1
ATOM 2633 C C . ALA B 1 127 ? 2.73 44.844 14.805 1 72.5 127 ALA B C 1
ATOM 2635 O O . ALA B 1 127 ? 3.193 45.969 14.57 1 72.5 127 ALA B O 1
ATOM 2636 N N . VAL B 1 128 ? 3.33 43.906 15.484 1 75.25 128 VAL B N 1
ATOM 2637 C CA . VAL B 1 128 ? 4.59 44.25 16.125 1 75.25 128 VAL B CA 1
ATOM 2638 C C . VAL B 1 128 ? 5.754 43.969 15.18 1 75.25 128 VAL B C 1
ATOM 2640 O O . VAL B 1 128 ? 5.824 42.906 14.57 1 75.25 128 VAL B O 1
ATOM 2643 N N . ALA B 1 129 ? 6.586 44.938 15.164 1 77.69 129 ALA B N 1
ATOM 2644 C CA . ALA B 1 129 ? 7.773 44.812 14.32 1 77.69 129 ALA B CA 1
ATOM 2645 C C . ALA B 1 129 ? 8.609 43.594 14.703 1 77.69 129 ALA B C 1
ATOM 2647 O O . ALA B 1 129 ? 8.773 43.312 15.891 1 77.69 129 ALA B O 1
ATOM 2648 N N . GLY B 1 130 ? 9.141 42.719 13.688 1 78.38 130 GLY B N 1
ATOM 2649 C CA . GLY B 1 130 ? 10 41.562 13.891 1 78.38 130 GLY B CA 1
ATOM 2650 C C . GLY B 1 130 ? 9.227 40.281 14.102 1 78.38 130 GLY B C 1
ATOM 2651 O O . GLY B 1 130 ? 9.82 39.219 14.359 1 78.38 130 GLY B O 1
ATOM 2652 N N . ARG B 1 131 ? 7.969 40.438 14.148 1 85.44 131 ARG B N 1
ATOM 2653 C CA . ARG B 1 131 ? 7.117 39.281 14.32 1 85.44 131 ARG B CA 1
ATOM 2654 C C . ARG B 1 131 ? 6.215 39.062 13.102 1 85.44 131 ARG B C 1
ATOM 2656 O O . ARG B 1 131 ? 6 40 12.328 1 85.44 131 ARG B O 1
ATOM 2663 N N . PRO B 1 132 ? 5.773 37.812 13.055 1 89.06 132 PRO B N 1
ATOM 2664 C CA . PRO B 1 132 ? 4.852 37.562 11.938 1 89.06 132 PRO B CA 1
ATOM 2665 C C . PRO B 1 132 ? 3.596 38.438 12.016 1 89.06 132 PRO B C 1
ATOM 2667 O O . PRO B 1 132 ? 3.088 38.688 13.109 1 89.06 132 PRO B O 1
ATOM 2670 N N . LYS B 1 133 ? 3.191 38.906 10.922 1 94 133 LYS B N 1
ATOM 2671 C CA . LYS B 1 133 ? 2.012 39.75 10.82 1 94 133 LYS B CA 1
ATOM 2672 C C . LYS B 1 133 ? 0.739 38.969 11.133 1 94 133 LYS B C 1
ATOM 2674 O O . LYS B 1 133 ? -0.251 39.562 11.594 1 94 133 LYS B O 1
ATOM 2679 N N . GLY B 1 134 ? 0.746 37.719 10.891 1 95.44 134 GLY B N 1
ATOM 2680 C CA . GLY B 1 134 ? -0.379 36.844 11.18 1 95.44 134 GLY B CA 1
ATOM 2681 C C . GLY B 1 134 ? -0.043 35.375 11.039 1 95.44 134 GLY B C 1
ATOM 2682 O O . GLY B 1 134 ? 0.876 35.031 10.297 1 95.44 134 GLY B O 1
ATOM 2683 N N . SER B 1 135 ? -0.791 34.625 11.773 1 96.38 135 SER B N 1
ATOM 2684 C CA . SER B 1 135 ? -0.657 33.188 11.633 1 96.38 135 SER B CA 1
ATOM 2685 C C . SER B 1 135 ? -1.962 32.469 11.977 1 96.38 135 SER B C 1
ATOM 2687 O O . SER B 1 135 ? -2.768 33 12.758 1 96.38 135 SER B O 1
ATOM 2689 N N . PHE B 1 136 ? -2.205 31.422 11.25 1 98 136 PHE B N 1
ATOM 2690 C CA . PHE B 1 136 ? -3.311 30.516 11.539 1 98 136 PHE B CA 1
ATOM 2691 C C . PHE B 1 136 ? -2.889 29.062 11.328 1 98 136 PHE B C 1
ATOM 2693 O O . PHE B 1 136 ? -2.16 28.766 10.383 1 98 136 PHE B O 1
ATOM 2700 N N . GLY B 1 137 ? -3.363 28.203 12.234 1 98.12 137 GLY B N 1
ATOM 2701 C CA . GLY B 1 137 ? -3.086 26.781 12.031 1 98.12 137 GLY B CA 1
ATOM 2702 C C . GLY B 1 137 ? -3.779 25.891 13.039 1 98.12 137 GLY B C 1
ATOM 2703 O O . GLY B 1 137 ? -4.391 26.375 13.992 1 98.12 137 GLY B O 1
ATOM 2704 N N . PHE B 1 138 ? -3.752 24.656 12.75 1 98.69 138 PHE B N 1
ATOM 2705 C CA . PHE B 1 138 ? -4.266 23.656 13.68 1 98.69 138 PHE B CA 1
ATOM 2706 C C . PHE B 1 138 ? -3.488 22.359 13.555 1 98.69 138 PHE B C 1
ATOM 2708 O O . PHE B 1 138 ? -2.838 22.109 12.539 1 98.69 138 PHE B O 1
ATOM 2715 N N . GLY B 1 139 ? -3.514 21.609 14.641 1 98.5 139 GLY B N 1
ATOM 2716 C CA . GLY B 1 139 ? -2.906 20.281 14.688 1 98.5 139 GLY B CA 1
ATOM 2717 C C . GLY B 1 139 ? -3.881 19.188 15.094 1 98.5 139 GLY B C 1
ATOM 2718 O O . GLY B 1 139 ? -4.738 19.406 15.953 1 98.5 139 GLY B O 1
ATOM 2719 N N . SER B 1 140 ? -3.754 18.094 14.438 1 98.62 140 SER B N 1
ATOM 2720 C CA . SER B 1 140 ? -4.594 16.938 14.742 1 98.62 140 SER B CA 1
ATOM 2721 C C . SER B 1 140 ? -3.758 15.742 15.188 1 98.62 140 SER B C 1
ATOM 2723 O O . SER B 1 140 ? -2.672 15.508 14.656 1 98.62 140 SER B O 1
ATOM 2725 N N . GLY B 1 141 ? -4.301 15.055 16.156 1 98.56 141 GLY B N 1
ATOM 2726 C CA . GLY B 1 141 ? -3.664 13.852 16.656 1 98.56 141 GLY B CA 1
ATOM 2727 C C . GLY B 1 141 ? -4.367 12.578 16.219 1 98.56 141 GLY B C 1
ATOM 2728 O O . GLY B 1 141 ? -5.59 12.562 16.062 1 98.56 141 GLY B O 1
ATOM 2729 N N . THR B 1 142 ? -3.568 11.523 16.109 1 97.81 142 THR B N 1
ATOM 2730 C CA . THR B 1 142 ? -4.105 10.227 15.719 1 97.81 142 THR B CA 1
ATOM 2731 C C . THR B 1 142 ? -4.852 9.57 16.875 1 97.81 142 THR B C 1
ATOM 2733 O O . THR B 1 142 ? -4.473 9.742 18.047 1 97.81 142 THR B O 1
ATOM 2736 N N . LEU B 1 143 ? -5.914 8.891 16.531 1 97 143 LEU B N 1
ATOM 2737 C CA . LEU B 1 143 ? -6.699 8.117 17.484 1 97 143 LEU B CA 1
ATOM 2738 C C . LEU B 1 143 ? -6.457 6.621 17.312 1 97 143 LEU B C 1
ATOM 2740 O O . LEU B 1 143 ? -5.789 6.203 16.359 1 97 143 LEU B O 1
ATOM 2744 N N . HIS B 1 144 ? -6.906 5.898 18.359 1 94.06 144 HIS B N 1
ATOM 2745 C CA . HIS B 1 144 ? -6.906 4.457 18.141 1 94.06 144 HIS B CA 1
ATOM 2746 C C . HIS B 1 144 ? -7.637 4.098 16.859 1 94.06 144 HIS B C 1
ATOM 2748 O O . HIS B 1 144 ? -8.719 4.617 16.578 1 94.06 144 HIS B O 1
ATOM 2754 N N . GLY B 1 145 ? -6.996 3.24 16.062 1 90.75 145 GLY B N 1
ATOM 2755 C CA . GLY B 1 145 ? -7.527 2.916 14.758 1 90.75 145 GLY B CA 1
ATOM 2756 C C . GLY B 1 145 ? -6.715 3.516 13.617 1 90.75 145 GLY B C 1
ATOM 2757 O O . GLY B 1 145 ? -6.852 3.1 12.469 1 90.75 145 GLY B O 1
ATOM 2758 N N . HIS B 1 146 ? -5.941 4.516 13.914 1 93.81 146 HIS B N 1
ATOM 2759 C CA . HIS B 1 146 ? -5.043 5.113 12.93 1 93.81 146 HIS B CA 1
ATOM 2760 C C . HIS B 1 146 ? -3.807 4.25 12.719 1 93.81 146 HIS B C 1
ATOM 2762 O O . HIS B 1 146 ? -3.311 3.623 13.656 1 93.81 146 HIS B O 1
ATOM 2768 N N . LEU B 1 147 ? -3.287 4.246 11.516 1 92.19 147 LEU B N 1
ATOM 2769 C CA . LEU B 1 147 ? -2.146 3.398 11.18 1 92.19 147 LEU B CA 1
ATOM 2770 C C . LEU B 1 147 ? -0.882 3.893 11.875 1 92.19 147 LEU B C 1
ATOM 2772 O O . LEU B 1 147 ? 0.052 3.119 12.094 1 92.19 147 LEU B O 1
ATOM 2776 N N . LEU B 1 148 ? -0.868 5.117 12.203 1 95.44 148 LEU B N 1
ATOM 2777 C CA . LEU B 1 148 ? 0.274 5.762 12.836 1 95.44 148 LEU B CA 1
ATOM 2778 C C . LEU B 1 148 ? -0.116 6.34 14.195 1 95.44 148 LEU B C 1
ATOM 2780 O O . LEU B 1 148 ? -1.302 6.406 14.531 1 95.44 148 LEU B O 1
ATOM 2784 N N . ALA B 1 149 ? 0.842 6.656 14.984 1 96.88 149 ALA B N 1
ATOM 2785 C CA . ALA B 1 149 ? 0.688 7.406 16.234 1 96.88 149 ALA B CA 1
ATOM 2786 C C . ALA B 1 149 ? 1.462 8.719 16.172 1 96.88 149 ALA B C 1
ATOM 2788 O O . ALA B 1 149 ? 2.654 8.734 15.867 1 96.88 149 ALA B O 1
ATOM 2789 N N . GLY B 1 150 ? 0.798 9.812 16.359 1 98 150 GLY B N 1
ATOM 2790 C CA . GLY B 1 150 ? 1.45 11.109 16.328 1 98 150 GLY B CA 1
ATOM 2791 C C . GLY B 1 150 ? 0.5 12.25 16.016 1 98 150 GLY B C 1
ATOM 2792 O O . GLY B 1 150 ? -0.682 12.195 16.359 1 98 150 GLY B O 1
ATOM 2793 N N . GLU B 1 151 ? 1.086 13.375 15.531 1 98.38 151 GLU B N 1
ATOM 2794 C CA . GLU B 1 151 ? 0.315 14.555 15.164 1 98.38 151 GLU B CA 1
ATOM 2795 C C . GLU B 1 151 ? 0.726 15.086 13.797 1 98.38 151 GLU B C 1
ATOM 2797 O O . GLU B 1 151 ? 1.841 14.836 13.336 1 98.38 151 GLU B O 1
ATOM 2802 N N . GLU B 1 152 ? -0.158 15.695 13.18 1 98 152 GLU B N 1
ATOM 2803 C CA . GLU B 1 152 ? 0.074 16.469 11.961 1 98 152 GLU B CA 1
ATOM 2804 C C . GLU B 1 152 ? -0.557 17.859 12.062 1 98 152 GLU B C 1
ATOM 2806 O O . GLU B 1 152 ? -1.701 17.984 12.5 1 98 152 GLU B O 1
ATOM 2811 N N . SER B 1 153 ? 0.185 18.828 11.742 1 98.19 153 SER B N 1
ATOM 2812 C CA . SER B 1 153 ? -0.336 20.188 11.805 1 98.19 153 SER B CA 1
ATOM 2813 C C . SER B 1 153 ? -0.236 20.875 10.445 1 98.19 153 SER B C 1
ATOM 2815 O O . SER B 1 153 ? 0.637 20.547 9.641 1 98.19 153 SER B O 1
ATOM 2817 N N . PHE B 1 154 ? -1.133 21.781 10.211 1 98.44 154 PHE B N 1
ATOM 2818 C CA . PHE B 1 154 ? -1.215 22.641 9.039 1 98.44 154 PHE B CA 1
ATOM 2819 C C . PHE B 1 154 ? -1.273 24.109 9.445 1 98.44 154 PHE B C 1
ATOM 2821 O O . PHE B 1 154 ? -2.127 24.5 10.242 1 98.44 154 PHE B O 1
ATOM 2828 N N . SER B 1 155 ? -0.385 24.891 8.852 1 97.75 155 SER B N 1
ATOM 2829 C CA . SER B 1 155 ? -0.385 26.281 9.289 1 97.75 155 SER B CA 1
ATOM 2830 C C . SER B 1 155 ? -0.064 27.234 8.141 1 97.75 155 SER B C 1
ATOM 2832 O O . SER B 1 155 ? 0.608 26.844 7.18 1 97.75 155 SER B O 1
ATOM 2834 N N . ILE B 1 156 ? -0.601 28.391 8.234 1 98.12 156 ILE B N 1
ATOM 2835 C CA . ILE B 1 156 ? -0.31 29.531 7.371 1 98.12 156 ILE B CA 1
ATOM 2836 C C . ILE B 1 156 ? 0.361 30.625 8.188 1 98.12 156 ILE B C 1
ATOM 2838 O O . ILE B 1 156 ? -0.126 31 9.25 1 98.12 156 ILE B O 1
ATOM 2842 N N . GLU B 1 157 ? 1.499 31.125 7.676 1 96.81 157 GLU B N 1
ATOM 2843 C CA . GLU B 1 157 ? 2.203 32.219 8.344 1 96.81 157 GLU B CA 1
ATOM 2844 C C . GLU B 1 157 ? 2.447 33.375 7.387 1 96.81 157 GLU B C 1
ATOM 2846 O O . GLU B 1 157 ? 2.965 33.188 6.285 1 96.81 157 GLU B O 1
ATOM 2851 N N . TRP B 1 158 ? 1.939 34.469 7.832 1 97.25 158 TRP B N 1
ATOM 2852 C CA . TRP B 1 158 ? 2.293 35.75 7.211 1 97.25 158 TRP B CA 1
ATOM 2853 C C . TRP B 1 158 ? 3.463 36.406 7.938 1 97.25 158 TRP B C 1
ATOM 2855 O O . TRP B 1 158 ? 3.285 37 8.992 1 97.25 158 TRP B O 1
ATOM 2865 N N . ASP B 1 159 ? 4.641 36.344 7.258 1 95.38 159 ASP B N 1
ATOM 2866 C CA . ASP B 1 159 ? 5.844 36.688 8 1 95.38 159 ASP B CA 1
ATOM 2867 C C . ASP B 1 159 ? 6.078 38.219 7.953 1 95.38 159 ASP B C 1
ATOM 2869 O O . ASP B 1 159 ? 5.266 38.969 7.398 1 95.38 159 ASP B O 1
ATOM 2873 N N . GLU B 1 160 ? 7.172 38.719 8.586 1 93.69 160 GLU B N 1
ATOM 2874 C CA . GLU B 1 160 ? 7.477 40.156 8.734 1 93.69 160 GLU B CA 1
ATOM 2875 C C . GLU B 1 160 ? 7.859 40.781 7.398 1 93.69 160 GLU B C 1
ATOM 2877 O O . GLU B 1 160 ? 7.734 42 7.215 1 93.69 160 GLU B O 1
ATOM 2882 N N . ASN B 1 161 ? 8.227 39.969 6.445 1 94.5 161 ASN B N 1
ATOM 2883 C CA . ASN B 1 161 ? 8.641 40.438 5.129 1 94.5 161 ASN B CA 1
ATOM 2884 C C . ASN B 1 161 ? 7.496 40.375 4.125 1 94.5 161 ASN B C 1
ATOM 2886 O O . ASN B 1 161 ? 7.727 40.344 2.914 1 94.5 161 ASN B O 1
ATOM 2890 N N . ASP B 1 162 ? 6.316 40.188 4.613 1 95.31 162 ASP B N 1
ATOM 2891 C CA . ASP B 1 162 ? 5.09 40.219 3.82 1 95.31 162 ASP B CA 1
ATOM 2892 C C . ASP B 1 162 ? 4.93 38.938 2.982 1 95.31 162 ASP B C 1
ATOM 2894 O O . ASP B 1 162 ? 4.215 38.938 1.979 1 95.31 162 ASP B O 1
ATOM 2898 N N . LYS B 1 163 ? 5.668 37.906 3.32 1 97.56 163 LYS B N 1
ATOM 2899 C CA . LYS B 1 163 ? 5.559 36.625 2.641 1 97.56 163 LYS B CA 1
ATOM 2900 C C . LYS B 1 163 ? 4.609 35.688 3.385 1 97.56 163 LYS B C 1
ATOM 2902 O O . LYS B 1 163 ? 4.598 35.656 4.617 1 97.56 163 LYS B O 1
ATOM 2907 N N . VAL B 1 164 ? 3.805 34.969 2.637 1 98.06 164 VAL B N 1
ATOM 2908 C CA . VAL B 1 164 ? 2.842 34.031 3.207 1 98.06 164 VAL B CA 1
ATOM 2909 C C . VAL B 1 164 ? 3.291 32.594 2.939 1 98.06 164 VAL B C 1
ATOM 2911 O O . VAL B 1 164 ? 3.504 32.219 1.788 1 98.06 164 VAL B O 1
ATOM 2914 N N . TRP B 1 165 ? 3.432 31.859 4.039 1 97.94 165 TRP B N 1
ATOM 2915 C CA . TRP B 1 165 ? 3.957 30.5 3.969 1 97.94 165 TRP B CA 1
ATOM 2916 C C . TRP B 1 165 ? 2.904 29.484 4.402 1 97.94 165 TRP B C 1
ATOM 2918 O O . TRP B 1 165 ? 2.135 29.734 5.332 1 97.94 165 TRP B O 1
ATOM 2928 N N . TYR B 1 166 ? 2.863 28.375 3.648 1 98.44 166 TYR B N 1
ATOM 2929 C CA . TYR B 1 166 ? 2.135 27.188 4.066 1 98.44 166 TYR B CA 1
ATOM 2930 C C . TYR B 1 166 ? 3.088 26.125 4.609 1 98.44 166 TYR B C 1
ATOM 2932 O O . TYR B 1 166 ? 4.055 25.75 3.943 1 98.44 166 TYR B O 1
ATOM 2940 N N . GLU B 1 167 ? 2.803 25.672 5.84 1 97.31 167 GLU B N 1
ATOM 2941 C CA . GLU B 1 167 ? 3.686 24.688 6.461 1 97.31 167 GLU B CA 1
ATOM 2942 C C . GLU B 1 167 ? 2.902 23.469 6.945 1 97.31 167 GLU B C 1
ATOM 2944 O O . GLU B 1 167 ? 1.824 23.609 7.527 1 97.31 167 GLU B O 1
ATOM 2949 N N . ILE B 1 168 ? 3.391 22.312 6.578 1 97.75 168 ILE B N 1
ATOM 2950 C CA . ILE B 1 168 ? 2.936 21.031 7.117 1 97.75 168 ILE B CA 1
ATOM 2951 C C . ILE B 1 168 ? 4.02 20.438 8.016 1 97.75 168 ILE B C 1
ATOM 2953 O O . ILE B 1 168 ? 5.18 20.344 7.617 1 97.75 168 ILE B O 1
ATOM 2957 N N . PHE B 1 169 ? 3.689 20.172 9.25 1 96.69 169 PHE B N 1
ATOM 2958 C CA . PHE B 1 169 ? 4.594 19.531 10.203 1 96.69 169 PHE B CA 1
ATOM 2959 C C . PHE B 1 169 ? 3.947 18.297 10.82 1 96.69 169 PHE B C 1
ATOM 2961 O O . PHE B 1 169 ? 2.793 18.344 11.25 1 96.69 169 PHE B O 1
ATOM 2968 N N . SER B 1 170 ? 4.684 17.203 10.773 1 96.38 170 SER B N 1
ATOM 2969 C CA . SER B 1 170 ? 4.145 15.992 11.391 1 96.38 170 SER B CA 1
ATOM 2970 C C . SER B 1 170 ? 5.242 15.195 12.094 1 96.38 170 SER B C 1
ATOM 2972 O O . SER B 1 170 ? 6.41 15.266 11.711 1 96.38 170 SER B O 1
ATOM 2974 N N . PHE B 1 171 ? 4.898 14.578 13.156 1 96.75 171 PHE B N 1
ATOM 2975 C CA . PHE B 1 171 ? 5.684 13.531 13.797 1 96.75 171 PHE B CA 1
ATOM 2976 C C . PHE B 1 171 ? 4.859 12.258 13.969 1 96.75 171 PHE B C 1
ATOM 2978 O O . PHE B 1 171 ? 3.672 12.328 14.297 1 96.75 171 PHE B O 1
ATOM 2985 N N . SER B 1 172 ? 5.434 11.172 13.617 1 96.81 172 SER B N 1
ATOM 2986 C CA . SER B 1 172 ? 4.664 9.938 13.672 1 96.81 172 SER B CA 1
ATOM 2987 C C . SER B 1 172 ? 5.582 8.727 13.836 1 96.81 172 SER B C 1
ATOM 2989 O O . SER B 1 172 ? 6.781 8.805 13.562 1 96.81 172 SER B O 1
ATOM 2991 N N . LYS B 1 173 ? 5.098 7.68 14.336 1 95.5 173 LYS B N 1
ATOM 2992 C CA . LYS B 1 173 ? 5.699 6.348 14.367 1 95.5 173 LYS B CA 1
ATOM 2993 C C . LYS B 1 173 ? 4.648 5.266 14.148 1 95.5 173 LYS B C 1
ATOM 2995 O O . LYS B 1 173 ? 3.447 5.527 14.234 1 95.5 173 LYS B O 1
ATOM 3000 N N . PRO B 1 174 ? 5.055 4.051 13.734 1 92.94 174 PRO B N 1
ATOM 3001 C CA . PRO B 1 174 ? 4.078 2.996 13.445 1 92.94 174 PRO B CA 1
ATOM 3002 C C . PRO B 1 174 ? 3.217 2.645 14.656 1 92.94 174 PRO B C 1
ATOM 3004 O O . PRO B 1 174 ? 3.725 2.568 15.781 1 92.94 174 PRO B O 1
ATOM 3007 N N . ALA B 1 175 ? 1.953 2.51 14.367 1 91 175 ALA B N 1
ATOM 3008 C CA . ALA B 1 175 ? 1.037 1.958 15.359 1 91 175 ALA B CA 1
ATOM 3009 C C . ALA B 1 175 ? 0.779 0.476 15.102 1 91 175 ALA B C 1
ATOM 3011 O O . ALA B 1 175 ? 1.188 -0.063 14.07 1 91 175 ALA B O 1
ATOM 3012 N N . HIS B 1 176 ? 0.144 -0.166 16 1 82.75 176 HIS B N 1
ATOM 3013 C CA . HIS B 1 176 ? -0.162 -1.589 15.898 1 82.75 176 HIS B CA 1
ATOM 3014 C C . HIS B 1 176 ? -1.012 -1.883 14.664 1 82.75 176 HIS B C 1
ATOM 3016 O O . HIS B 1 176 ? -0.872 -2.939 14.047 1 82.75 176 HIS B O 1
ATOM 3022 N N . LEU B 1 177 ? -1.748 -0.966 14.305 1 80 177 LEU B N 1
ATOM 3023 C CA . LEU B 1 177 ? -2.699 -1.17 13.219 1 80 177 LEU B CA 1
ATOM 3024 C C . LEU B 1 177 ? -1.982 -1.255 11.883 1 80 177 LEU B C 1
ATOM 3026 O O . LEU B 1 177 ? -2.506 -1.836 10.93 1 80 177 LEU B O 1
ATOM 3030 N N . LEU B 1 178 ? -0.798 -0.678 11.836 1 82 178 LEU B N 1
ATOM 3031 C CA . LEU B 1 178 ? -0.065 -0.731 10.57 1 82 178 LEU B CA 1
ATOM 3032 C C . LEU B 1 178 ? 0.248 -2.172 10.188 1 82 178 LEU B C 1
ATOM 3034 O O . LEU B 1 178 ? 0.036 -2.572 9.039 1 82 178 LEU B O 1
ATOM 3038 N N . SER B 1 179 ? 0.646 -2.941 11.078 1 81.19 179 SER B N 1
ATOM 3039 C CA . SER B 1 179 ? 0.991 -4.336 10.82 1 81.19 179 SER B CA 1
ATOM 3040 C C . SER B 1 179 ? -0.256 -5.176 10.555 1 81.19 179 SER B C 1
ATOM 3042 O O . SER B 1 179 ? -0.207 -6.148 9.805 1 81.19 179 SER B O 1
ATOM 3044 N N . ALA B 1 180 ? -1.305 -4.672 11.125 1 82.25 180 ALA B N 1
ATOM 3045 C CA . ALA B 1 180 ? -2.547 -5.43 11.008 1 82.25 180 ALA B CA 1
ATOM 3046 C C . ALA B 1 180 ? -3.143 -5.293 9.609 1 82.25 180 ALA B C 1
ATOM 3048 O O . ALA B 1 180 ? -3.838 -6.195 9.133 1 82.25 180 ALA B O 1
ATOM 3049 N N . VAL B 1 181 ? -2.857 -4.281 8.984 1 85.19 181 VAL B N 1
ATOM 3050 C CA . VAL B 1 181 ? -3.467 -3.994 7.688 1 85.19 181 VAL B CA 1
ATOM 3051 C C . VAL B 1 181 ? -2.609 -4.582 6.57 1 85.19 181 VAL B C 1
ATOM 3053 O O . VAL B 1 181 ? -3.113 -4.891 5.488 1 85.19 181 VAL B O 1
ATOM 3056 N N . GLY B 1 182 ? -1.363 -4.793 6.852 1 85.38 182 GLY B N 1
ATOM 3057 C CA . GLY B 1 182 ? -0.422 -5.23 5.832 1 85.38 182 GLY B CA 1
ATOM 3058 C C . GLY B 1 182 ? -0.817 -6.539 5.176 1 85.38 182 GLY B C 1
ATOM 3059 O O . GLY B 1 182 ? -0.932 -6.613 3.949 1 85.38 182 GLY B O 1
ATOM 3060 N N . TYR B 1 183 ? -1.122 -7.461 5.938 1 85.19 183 TYR B N 1
ATOM 3061 C CA . TYR B 1 183 ? -1.337 -8.805 5.418 1 85.19 183 TYR B CA 1
ATOM 3062 C C . TYR B 1 183 ? -2.678 -8.906 4.699 1 85.19 183 TYR B C 1
ATOM 3064 O O . TYR B 1 183 ? -2.758 -9.438 3.59 1 85.19 183 TYR B O 1
ATOM 3072 N N . PRO B 1 184 ? -3.795 -8.336 5.297 1 87.06 184 PRO B N 1
ATOM 3073 C CA . PRO B 1 184 ? -5.047 -8.32 4.535 1 87.06 184 PRO B CA 1
ATOM 3074 C C . PRO B 1 184 ? -4.898 -7.641 3.174 1 87.06 184 PRO B C 1
ATOM 3076 O O . PRO B 1 184 ? -5.52 -8.062 2.197 1 87.06 184 PRO B O 1
ATOM 3079 N N . TYR B 1 185 ? -4.117 -6.664 3.164 1 89.31 185 TYR B N 1
ATOM 3080 C CA . TYR B 1 185 ? -3.857 -5.969 1.906 1 89.31 185 TYR B CA 1
ATOM 3081 C C . TYR B 1 185 ? -3.168 -6.891 0.908 1 89.31 185 TYR B C 1
ATOM 3083 O O . TYR B 1 185 ? -3.539 -6.934 -0.267 1 89.31 185 TYR B O 1
ATOM 3091 N N . VAL B 1 186 ? -2.256 -7.625 1.302 1 89.69 186 VAL B N 1
ATOM 3092 C CA . VAL B 1 186 ? -1.526 -8.562 0.457 1 89.69 186 VAL B CA 1
ATOM 3093 C C . VAL B 1 186 ? -2.48 -9.633 -0.073 1 89.69 186 VAL B C 1
ATOM 3095 O O . VAL B 1 186 ? -2.436 -9.984 -1.254 1 89.69 186 VAL B O 1
ATOM 3098 N N . LYS B 1 187 ? -3.354 -10.078 0.804 1 90.19 187 LYS B N 1
ATOM 3099 C CA . LYS B 1 187 ? -4.32 -11.094 0.4 1 90.19 187 LYS B CA 1
ATOM 3100 C C . LYS B 1 187 ? -5.223 -10.586 -0.717 1 90.19 187 LYS B C 1
ATOM 3102 O O . LYS B 1 187 ? -5.52 -11.312 -1.667 1 90.19 187 LYS B O 1
ATOM 3107 N N . MET B 1 188 ? -5.625 -9.383 -0.58 1 90.06 188 MET B N 1
ATOM 3108 C CA . MET B 1 188 ? -6.457 -8.773 -1.612 1 90.06 188 MET B CA 1
ATOM 3109 C C . MET B 1 188 ? -5.699 -8.672 -2.932 1 90.06 188 MET B C 1
ATOM 3111 O O . MET B 1 188 ? -6.262 -8.93 -3.996 1 90.06 188 MET B O 1
ATOM 3115 N N . ARG B 1 189 ? -4.461 -8.305 -2.834 1 92.12 189 ARG B N 1
ATOM 3116 C CA . ARG B 1 189 ? -3.629 -8.188 -4.027 1 92.12 189 ARG B CA 1
ATOM 3117 C C . ARG B 1 189 ? -3.422 -9.547 -4.688 1 92.12 189 ARG B C 1
ATOM 3119 O O . ARG B 1 189 ? -3.375 -9.641 -5.914 1 92.12 189 ARG B O 1
ATOM 3126 N N . GLN B 1 190 ? -3.279 -10.547 -3.912 1 93.19 190 GLN B N 1
ATOM 3127 C CA . GLN B 1 190 ? -3.133 -11.906 -4.434 1 93.19 190 GLN B CA 1
ATOM 3128 C C . GLN B 1 190 ? -4.379 -12.344 -5.195 1 93.19 190 GLN B C 1
ATOM 3130 O O . GLN B 1 190 ? -4.281 -12.922 -6.277 1 93.19 190 GLN B O 1
ATOM 3135 N N . ARG B 1 191 ? -5.504 -12.047 -4.609 1 92.44 191 ARG B N 1
ATOM 3136 C CA . ARG B 1 191 ? -6.762 -12.375 -5.273 1 92.44 191 ARG B CA 1
ATOM 3137 C C . ARG B 1 191 ? -6.891 -11.633 -6.602 1 92.44 191 ARG B C 1
ATOM 3139 O O . ARG B 1 191 ? -7.312 -12.211 -7.602 1 92.44 191 ARG B O 1
ATOM 3146 N N . LEU B 1 192 ? -6.566 -10.391 -6.574 1 93.44 192 LEU B N 1
ATOM 3147 C CA . LEU B 1 192 ? -6.598 -9.602 -7.801 1 93.44 192 LEU B CA 1
ATOM 3148 C C . LEU B 1 192 ? -5.648 -10.18 -8.844 1 93.44 192 LEU B C 1
ATOM 3150 O O . LEU B 1 192 ? -5.992 -10.258 -10.023 1 93.44 192 LEU B O 1
ATOM 3154 N N . PHE B 1 193 ? -4.52 -10.539 -8.414 1 96.5 193 PHE B N 1
ATOM 3155 C CA . PHE B 1 193 ? -3.549 -11.156 -9.312 1 96.5 193 PHE B CA 1
ATOM 3156 C C . PHE B 1 193 ? -4.121 -12.414 -9.945 1 96.5 193 PHE B C 1
ATOM 3158 O O . PHE B 1 193 ? -4.035 -12.602 -11.164 1 96.5 193 PHE B O 1
ATOM 3165 N N . ALA B 1 194 ? -4.656 -13.25 -9.109 1 96.06 194 ALA B N 1
ATOM 3166 C CA . ALA B 1 194 ? -5.207 -14.508 -9.602 1 96.06 194 ALA B CA 1
ATOM 3167 C C . ALA B 1 194 ? -6.25 -14.266 -10.688 1 96.06 194 ALA B C 1
ATOM 3169 O O . ALA B 1 194 ? -6.238 -14.922 -11.734 1 96.06 194 ALA B O 1
ATOM 3170 N N . GLN B 1 195 ? -7.066 -13.328 -10.477 1 95.25 195 GLN B N 1
ATOM 3171 C CA . GLN B 1 195 ? -8.125 -13.008 -11.43 1 95.25 195 GLN B CA 1
ATOM 3172 C C . GLN B 1 195 ? -7.551 -12.469 -12.734 1 95.25 195 GLN B C 1
ATOM 3174 O O . GLN B 1 195 ? -7.91 -12.945 -13.82 1 95.25 195 GLN B O 1
ATOM 3179 N N . GLN B 1 196 ? -6.68 -11.555 -12.602 1 96.69 196 GLN B N 1
ATOM 3180 C CA . GLN B 1 196 ? -6.145 -10.914 -13.797 1 96.69 196 GLN B CA 1
ATOM 3181 C C . GLN B 1 196 ? -5.18 -11.836 -14.531 1 96.69 196 GLN B C 1
ATOM 3183 O O . GLN B 1 196 ? -5.094 -11.805 -15.766 1 96.69 196 GLN B O 1
ATOM 3188 N N . SER B 1 197 ? -4.445 -12.633 -13.82 1 97.75 197 SER B N 1
ATOM 3189 C CA . SER B 1 197 ? -3.598 -13.648 -14.43 1 97.75 197 SER B CA 1
ATOM 3190 C C . SER B 1 197 ? -4.414 -14.602 -15.297 1 97.75 197 SER B C 1
ATOM 3192 O O . SER B 1 197 ? -4.047 -14.875 -16.438 1 97.75 197 SER B O 1
ATOM 3194 N N . ALA B 1 198 ? -5.496 -15.062 -14.742 1 96.94 198 ALA B N 1
ATOM 3195 C CA . ALA B 1 198 ? -6.391 -15.953 -15.477 1 96.94 198 ALA B CA 1
ATOM 3196 C C . ALA B 1 198 ? -6.93 -15.266 -16.734 1 96.94 198 ALA B C 1
ATOM 3198 O O . ALA B 1 198 ? -6.988 -15.875 -17.797 1 96.94 198 ALA B O 1
ATOM 3199 N N . GLN B 1 199 ? -7.281 -14.047 -16.609 1 96.56 199 GLN B N 1
ATOM 3200 C CA . GLN B 1 199 ? -7.797 -13.289 -17.734 1 96.56 199 GLN B CA 1
ATOM 3201 C C . GLN B 1 199 ? -6.742 -13.156 -18.844 1 96.56 199 GLN B C 1
ATOM 3203 O O . GLN B 1 199 ? -7.066 -13.227 -20.031 1 96.56 199 GLN B O 1
ATOM 3208 N N . GLU B 1 200 ? -5.551 -12.945 -18.406 1 96.44 200 GLU B N 1
ATOM 3209 C CA . GLU B 1 200 ? -4.469 -12.828 -19.391 1 96.44 200 GLU B CA 1
ATOM 3210 C C . GLU B 1 200 ? -4.289 -14.133 -20.172 1 96.44 200 GLU B C 1
ATOM 3212 O O . GLU B 1 200 ? -4.035 -14.109 -21.375 1 96.44 200 GLU B O 1
ATOM 3217 N N . LEU B 1 201 ? -4.359 -15.273 -19.5 1 96.19 201 LEU B N 1
ATOM 3218 C CA . LEU B 1 201 ? -4.258 -16.562 -20.188 1 96.19 201 LEU B CA 1
ATOM 3219 C C . LEU B 1 201 ? -5.41 -16.75 -21.172 1 96.19 201 LEU B C 1
ATOM 3221 O O . LEU B 1 201 ? -5.203 -17.203 -22.297 1 96.19 201 LEU B O 1
ATOM 3225 N N . LEU B 1 202 ? -6.602 -16.391 -20.75 1 96.25 202 LEU B N 1
ATOM 3226 C CA . LEU B 1 202 ? -7.773 -16.484 -21.609 1 96.25 202 LEU B CA 1
ATOM 3227 C C . LEU B 1 202 ? -7.609 -15.625 -22.859 1 96.25 202 LEU B C 1
ATOM 3229 O O . LEU B 1 202 ? -7.887 -16.078 -23.969 1 96.25 202 LEU B O 1
ATOM 3233 N N . ASN B 1 203 ? -7.164 -14.398 -22.625 1 94.94 203 ASN B N 1
ATOM 3234 C CA . ASN B 1 203 ? -6.938 -13.492 -23.734 1 94.94 203 ASN B CA 1
ATOM 3235 C C . ASN B 1 203 ? -5.895 -14.047 -24.703 1 94.94 203 ASN B C 1
ATOM 3237 O O . ASN B 1 203 ? -6.051 -13.93 -25.922 1 94.94 203 ASN B O 1
ATOM 3241 N N . HIS B 1 204 ? -4.875 -14.57 -24.156 1 94 204 HIS B N 1
ATOM 3242 C CA . HIS B 1 204 ? -3.809 -15.141 -24.969 1 94 204 HIS B CA 1
ATOM 3243 C C . HIS B 1 204 ? -4.32 -16.297 -25.828 1 94 204 HIS B C 1
ATOM 3245 O O . HIS B 1 204 ? -4.059 -16.344 -27.031 1 94 204 HIS B O 1
ATOM 3251 N N . ILE B 1 205 ? -5.059 -17.188 -25.281 1 94.88 205 ILE B N 1
ATOM 3252 C CA . ILE B 1 205 ? -5.578 -18.359 -25.984 1 94.88 205 ILE B CA 1
ATOM 3253 C C . ILE B 1 205 ? -6.551 -17.906 -27.078 1 94.88 205 ILE B C 1
ATOM 3255 O O . ILE B 1 205 ? -6.48 -18.391 -28.203 1 94.88 205 ILE B O 1
ATOM 3259 N N . LYS B 1 206 ? -7.406 -17 -26.719 1 93.19 206 LYS B N 1
ATOM 3260 C CA . LYS B 1 206 ? -8.383 -16.484 -27.672 1 93.19 206 LYS B CA 1
ATOM 3261 C C . LYS B 1 206 ? -7.684 -15.812 -28.859 1 93.19 206 LYS B C 1
ATOM 3263 O O . LYS B 1 206 ? -8.062 -16.016 -30.016 1 93.19 206 LYS B O 1
ATOM 3268 N N . SER B 1 207 ? -6.738 -15.023 -28.547 1 92.69 207 SER B N 1
ATOM 3269 C CA . SER B 1 207 ? -6.023 -14.305 -29.594 1 92.69 207 SER B CA 1
ATOM 3270 C C . SER B 1 207 ? -5.293 -15.266 -30.531 1 92.69 207 SER B C 1
ATOM 3272 O O . SER B 1 207 ? -5.188 -15.008 -31.734 1 92.69 207 SER B O 1
ATOM 3274 N N . GLN B 1 208 ? -4.766 -16.328 -30.031 1 90.19 208 GLN B N 1
ATOM 3275 C CA . GLN B 1 208 ? -4.031 -17.297 -30.844 1 90.19 208 GLN B CA 1
ATOM 3276 C C . GLN B 1 208 ? -4.984 -18.156 -31.656 1 90.19 208 GLN B C 1
ATOM 3278 O O . GLN B 1 208 ? -4.656 -18.562 -32.781 1 90.19 208 GLN B O 1
ATOM 3283 N N . GLN B 1 209 ? -6.145 -18.438 -31.172 1 86 209 GLN B N 1
ATOM 3284 C CA . GLN B 1 209 ? -7.125 -19.25 -31.875 1 86 209 GLN B CA 1
ATOM 3285 C C . GLN B 1 209 ? -7.781 -18.469 -33 1 86 209 GLN B C 1
ATOM 3287 O O . GLN B 1 209 ? -8.219 -19.047 -34 1 86 209 GLN B O 1
ATOM 3292 N N . LEU B 1 210 ? -7.867 -17.234 -32.781 1 80.38 210 LEU B N 1
ATOM 3293 C CA . LEU B 1 210 ? -8.391 -16.391 -33.844 1 80.38 210 LEU B CA 1
ATOM 3294 C C . LEU B 1 210 ? -7.379 -16.266 -35 1 80.38 210 LEU B C 1
ATOM 3296 O O . LEU B 1 210 ? -7.762 -16.078 -36.156 1 80.38 210 LEU B O 1
ATOM 3300 N N . LYS B 1 211 ? -6.18 -16.328 -34.75 1 74.88 211 LYS B N 1
ATOM 3301 C CA . LYS B 1 211 ? -5.156 -16.219 -35.812 1 74.88 211 LYS B CA 1
ATOM 3302 C C . LYS B 1 211 ? -5.047 -17.5 -36.625 1 74.88 211 LYS B C 1
ATOM 3304 O O . LYS B 1 211 ? -4.633 -17.484 -37.781 1 74.88 211 LYS B O 1
ATOM 3309 N N . ASP B 1 212 ? -5.41 -18.641 -36.156 1 60.78 212 ASP B N 1
ATOM 3310 C CA . ASP B 1 212 ? -5.426 -19.875 -36.938 1 60.78 212 ASP B CA 1
ATOM 3311 C C . ASP B 1 212 ? -6.766 -20.047 -37.625 1 60.78 212 ASP B C 1
ATOM 3313 O O . ASP B 1 212 ? -6.816 -20.516 -38.781 1 60.78 212 ASP B O 1
#

Organism: Asparagus officinalis (NCBI:txid4686)

Radius of gyration: 26.48 Å; Cα contacts (8 Å, |Δi|>4): 892; chains: 2; bounding box: 44×88×64 Å

pLDDT: mean 92.54, std 8.73, range [33.31, 98.81]

InterPro domains:
  IPR018960 Domain of unknown function DUF1990 [PF09348] (49-199)

Secondary structure (DSSP, 8-state):
--TT-EEESSPPPHHHHHHHHHH--SBSS-GGGTTGGG---HHHHHHHHHTT-EEEEEEEEEEEHHHHHHHHHHHHHTTGGG--SSEE--TT----TT-EEEEEEE-SS-EEEEEEEEEEEEEEE---TTS-SEEEEEEEEEBTT-SEEEEEEEEEEE-TTSEEEEEEEEEEEE-HHHHHHHHHHHHHHHHHHHHHHHHHHHHHHHHHHHH-/--TT-EEESSPPPHHHHHHHHHH--SBSS-GGGTTGGG---HHHHHHHHHTT-EEEEEEEEEEEHHHHHHHHHHHHHTTGGG--SSEE--TT----TT-EEEEEEE-SS-EEEEEEEEEEEEEEE---TTS-SEEEEEEEEEBTT-SEEEEEEEEEEE-TTSEEEEEEEEEEEE-HHHHHHHHHHHHHHHHHHHHHHHHHHHHHHHHHHHH-

Foldseek 3Di:
DQFLKDKAQDDDDPVNFVNSLVRQPDAPDDPVCFPLQVDPDPVSVVVLVVVPWDKDKDKDWQFFAPVSLVVVQVCVQQQVVQPDPFWGWDSPQGQDAFGKTWIWGHDPGIIITFIKGWHDWDKDADPDAQFWRIKTKTKIAGTRNHQKGWMKMWMWTQGNVRIIMIMIIIIIDGDPVVVVVVVVVVVVVVVVCVVVVVVVVVVVVVVVVVVD/DQFLKDKAQDDDDPVNFVNSQVRQPDAPDDPV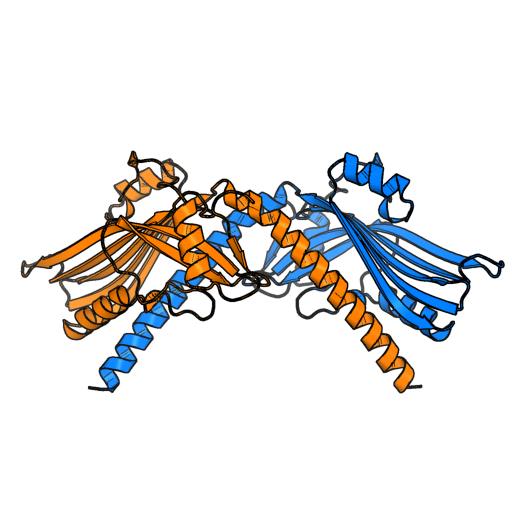CFPLQVDPDPVSVVVLVVVPWDKDKDKDWQFFAPVSLVVVQVCVQQQVVQPDPFWGWDSPQGQAAFGKTWIWGHDPGIIITFIKGWHDWDKDADPDAQFWRIKTKTKIAGTRNHQKGWMKMWMWTRGNVRIIMIMIIIIIDGDPVVVVVVVVVVVVVVVVCVVVVVVVVVVVVVVVVVVD